Protein AF-A0A2A2LW36-F1 (afdb_monomer)

Solvent-accessible surface area (backbone atoms only — not comparable to full-atom values): 23159 Å² total; per-residue (Å²): 142,81,86,86,82,83,69,82,79,81,78,81,76,77,79,76,78,74,80,75,70,80,72,63,67,19,70,43,77,66,16,64,75,38,60,32,43,11,42,63,56,30,74,63,16,18,27,44,34,44,68,83,48,76,54,94,57,49,22,32,45,60,86,78,56,41,71,91,42,36,44,72,92,34,51,51,60,78,68,68,46,79,44,71,46,90,85,44,56,59,61,75,40,71,63,83,95,44,67,36,34,56,23,58,42,34,35,41,35,36,37,33,53,74,42,72,51,74,48,71,35,41,36,48,39,68,74,57,89,97,53,84,78,68,47,52,49,37,63,42,66,54,87,47,85,89,58,38,47,45,82,45,40,37,29,47,45,98,91,41,81,41,82,45,56,69,38,76,77,55,52,84,71,39,72,39,46,33,34,40,39,40,32,30,64,45,77,57,101,74,68,69,44,74,38,45,38,35,40,70,92,53,90,68,63,22,37,41,37,39,38,68,54,58,62,46,76,41,69,39,78,91,58,37,42,70,53,21,72,81,10,63,53,32,15,28,37,41,52,38,40,44,49,48,39,80,61,23,17,52,79,32,20,77,29,57,28,72,85,72,76,37,77,41,44,65,60,33,52,49,58,10,25,85,46,94,91,46,52,54,7,60,73,41,34,47,66,54,74,34,39,36,48,45,40,71,90,46,84,38,46,29,68,78,27,21,73,21,46,53,78,60,24,44,55,22,99,85,73,32,55,9,42,70,38,32,50,66,53,69,43,39,34,48,44,39,93,52,33,34,69,71,22,16,68,27,46,64,50,59,75,67,17,47,54,98,88,27,56,8,58,75,32,36,46,69,56,62,46,36,32,49,45,41,99,52,29,36,67,79,35,16,76,41,74,58,78,78,82,86,75,89,88,84,87,82,84,80,83,89,75,88,77,75,88,85,82,91,120

Organism: NCBI:txid2018661

InterPro domains:
  IPR002369 Integrin beta subunit, VWA domain [SM00187] (34-216)
  IPR013111 Epidermal growth factor-like domain, extracellular [PF07974] (353-382)
  IPR015812 Integrin beta subunit [PR01186] (32-48)
  IPR015812 Integrin beta subunit [PR01186] (59-78)
  IPR015812 Integrin beta subunit [PR01186] (101-114)
  IPR015812 Integrin beta subunit [PTHR10082] (138-387)
  IPR032695 Integrin domain superfamily [SSF69179] (94-220)
  IPR057073 Integrin beta, epidermal growth factor-like domain 2 [PF23105] (267-307)
  IPR057243 Integrins beta, I-EGF domain, conserved site [PS00243] (322-335)
  IPR057243 Integrins beta, I-EGF domain, conserved site [PS00243] (360-373)

Sequence (409 aa):
MKPLRIVLHWLSISFVIFIVSADNPCDSEEGRLSCGQCIKQNPNCAWCSDPHSTVGSRCQQRSFFTDATCNANYIYAPVTEMKISPQTLPIESRQGDKIIQLEPQQVVLRMKAGETLTVPFKYLHKSMPGRPPLTDFQIQTSAWEKTGAQLEFMINCNGAEIKGNKCSGISEGQVIEWKIKVTLNQCMNSGDIAISIGVIGYQSVSAIFITPLCGCDCEKLQRQEKNSVLCHQHGNLICGQCVCDATRGGSKCECPLASYGVKTAAELEDKCREQPGAQVCNGKGVCRCGQCECDRKIATVGGKFCQCDHDSCPRGANGKLCSGNGVCDCGTCKCEDGYSKEDCSCKSDDAQCIESGMLCNNHGKCECGKCVCHETYSGRYCGSEEKVNRGIIIGCLKMNHKVKSINEI

pLDDT: mean 84.95, std 16.99, range [25.59, 98.31]

Mean predicted aligned error: 14.05 Å

Secondary structure (DSSP, 8-state):
------------------------TT--HHHHS-HHHHHHH-TTEEEE--TT---S-SEEEGGG--TTTS-GGGEE----EEEE-TTPPPTT-EETTEE--EE-SEEEEEE-TT-EEEEEEEEE--PPTTSPPP-EEEEEE---TTSSEEEEEEEEETTEEEESSEEES--TT-EEEEEEEEEE-S--TT-SEEEEEEETT----EEEEEEE--S-GGGSTTTSBTT-GGGTTSEEEETTEEEE-TTEESTTS-EEGGGGT-SSHHHHHHTT-SSTTPPGGGGSEEEETTEEEE-TTSTTEESTTS-EEGGGSPBPTTSSBGGGSEEEETTEEEEPTTEESTTS-EE--GGGGEETTEEGGGSEEEETTEEEE-TTEESTTS-EE------------------------

Foldseek 3Di:
DDDDDDDDDPPPPPPPPPPPPPPQQQPDPQNQPAQLSSLQSDLQWKAQLALPAPDPGRIGGPVVDDCNRGNPVRIGRDHWDKDQDPPADDAQDDDDPDGDFKPGQEMEIEDEAQDKDKAKMKGFQAADPPDDRDQKKFKDKDDCPPVQKDKWKWKCEPNDIDTDGMHGRDDHRDMIMIIIIIHRNDDDPPAKDWMWMDIPNDDGTHIYIYGYPRHDPQQPPVNKAQLDVQLVNQAIRGSSFGDGDQQFEDRSSPARQVVVVHRGNVVQQCLLAPDVPQDRLNSQFDRDRSFTDGDVVLVQFDDRSSQARQVLQDADPVRDQLVVQAGRDRRATHGDPQFDDRSSQARNDQVLQDDPNDRLVVQAHDTRSFTDGDPQFDDRSRPHGNPPDPDDDDDDDDDDDDDDDDDDD

Structure (mmCIF, N/CA/C/O backbone):
data_AF-A0A2A2LW36-F1
#
_entry.id   AF-A0A2A2LW36-F1
#
loop_
_atom_site.group_PDB
_atom_site.id
_atom_site.type_symbol
_atom_site.label_atom_id
_atom_site.label_alt_id
_atom_site.label_comp_id
_atom_site.label_asym_id
_atom_site.label_entity_id
_atom_site.label_seq_id
_atom_site.pdbx_PDB_ins_code
_atom_site.Cartn_x
_atom_site.Cartn_y
_atom_site.Cartn_z
_atom_site.occupancy
_atom_site.B_iso_or_equiv
_atom_site.auth_seq_id
_atom_site.auth_comp_id
_atom_site.auth_asym_id
_atom_site.auth_atom_id
_atom_site.pdbx_PDB_model_num
ATOM 1 N N . MET A 1 1 ? 23.701 70.074 -6.007 1.00 45.19 1 MET A N 1
ATOM 2 C CA . MET A 1 1 ? 22.427 69.727 -6.678 1.00 45.19 1 MET A CA 1
ATOM 3 C C . MET A 1 1 ? 22.709 69.039 -8.009 1.00 45.19 1 MET A C 1
ATOM 5 O O . MET A 1 1 ? 23.062 69.717 -8.962 1.00 45.19 1 MET A O 1
ATOM 9 N N . LYS A 1 2 ? 22.579 67.708 -8.062 1.00 25.59 2 LYS A N 1
ATOM 10 C CA . LYS A 1 2 ? 22.295 66.907 -9.270 1.00 25.59 2 LYS A CA 1
ATOM 11 C C . LYS A 1 2 ? 21.472 65.690 -8.801 1.00 25.59 2 LYS A C 1
ATOM 13 O O . LYS A 1 2 ? 21.843 65.127 -7.773 1.00 25.59 2 LYS A O 1
ATOM 18 N N . PRO A 1 3 ? 20.347 65.344 -9.449 1.00 34.88 3 PRO A N 1
ATOM 19 C CA . PRO A 1 3 ? 19.392 64.384 -8.902 1.00 34.88 3 PRO A CA 1
ATOM 20 C C . PRO A 1 3 ? 19.807 62.940 -9.207 1.00 34.88 3 PRO A C 1
ATOM 22 O O . PRO A 1 3 ? 20.267 62.632 -10.307 1.00 34.88 3 PRO A O 1
ATOM 25 N N . LEU A 1 4 ? 19.625 62.067 -8.218 1.00 28.98 4 LEU A N 1
ATOM 26 C CA . LEU A 1 4 ? 19.815 60.624 -8.316 1.00 28.98 4 LEU A CA 1
ATOM 27 C C . LEU A 1 4 ? 18.608 60.036 -9.070 1.00 28.98 4 LEU A C 1
ATOM 29 O O . LEU A 1 4 ? 17.474 60.151 -8.609 1.00 28.98 4 LEU A O 1
ATOM 33 N N . ARG A 1 5 ? 18.830 59.473 -10.263 1.00 33.25 5 ARG A N 1
ATOM 34 C CA . ARG A 1 5 ? 17.790 58.786 -11.046 1.00 33.25 5 ARG A CA 1
ATOM 35 C C . ARG A 1 5 ? 17.559 57.392 -10.463 1.00 33.25 5 ARG A C 1
ATOM 37 O O . ARG A 1 5 ? 18.481 56.586 -10.433 1.00 33.25 5 ARG A O 1
ATOM 44 N N . ILE A 1 6 ? 16.334 57.128 -10.015 1.00 37.84 6 ILE A N 1
ATOM 45 C CA . ILE A 1 6 ? 15.861 55.797 -9.622 1.00 37.84 6 ILE A CA 1
ATOM 46 C C . ILE A 1 6 ? 15.546 55.035 -10.914 1.00 37.84 6 ILE A C 1
ATOM 48 O O . ILE A 1 6 ? 14.660 55.441 -11.663 1.00 37.84 6 ILE A O 1
ATOM 52 N N . VAL A 1 7 ? 16.293 53.966 -11.181 1.00 37.28 7 VAL A N 1
ATOM 53 C CA . VAL A 1 7 ? 16.020 53.008 -12.260 1.00 37.28 7 VAL A CA 1
ATOM 54 C C . VAL A 1 7 ? 15.097 51.940 -11.677 1.00 37.28 7 VAL A C 1
ATOM 56 O O . VAL A 1 7 ? 15.517 51.163 -10.820 1.00 37.28 7 VAL A O 1
ATOM 59 N N . LEU A 1 8 ? 13.821 51.934 -12.070 1.00 38.47 8 LEU A N 1
ATOM 60 C CA . LEU A 1 8 ? 12.897 50.849 -11.734 1.00 38.47 8 LEU A CA 1
ATOM 61 C C . LEU A 1 8 ? 13.139 49.691 -12.708 1.00 38.47 8 LEU A C 1
ATOM 63 O O . LEU A 1 8 ? 12.618 49.691 -13.818 1.00 38.47 8 LEU A O 1
ATOM 67 N N . HIS A 1 9 ? 13.899 48.681 -12.286 1.00 32.41 9 HIS A N 1
ATOM 68 C CA . HIS A 1 9 ? 13.949 47.413 -13.008 1.00 32.41 9 HIS A CA 1
ATOM 69 C C . HIS A 1 9 ? 12.612 46.678 -12.845 1.00 32.41 9 HIS A C 1
ATOM 71 O O . HIS A 1 9 ? 12.291 46.168 -11.771 1.00 32.41 9 HIS A O 1
ATOM 77 N N . TRP A 1 10 ? 11.822 46.624 -13.917 1.00 41.28 10 TRP A N 1
ATOM 78 C CA . TRP A 1 10 ? 10.687 45.711 -14.028 1.00 41.28 10 TRP A CA 1
ATOM 79 C C . TRP A 1 10 ? 11.218 44.282 -14.171 1.00 41.28 10 TRP A C 1
ATOM 81 O O . TRP A 1 10 ? 11.579 43.839 -15.258 1.00 41.28 10 TRP A O 1
ATOM 91 N N . LEU A 1 11 ? 11.294 43.559 -13.054 1.00 37.12 11 LEU A N 1
ATOM 92 C CA . LEU A 1 11 ? 11.445 42.108 -13.065 1.00 37.12 11 LEU A CA 1
ATOM 93 C C . LEU A 1 11 ? 10.107 41.498 -13.491 1.00 37.12 11 LEU A C 1
ATOM 95 O O . LEU A 1 11 ? 9.184 41.363 -12.689 1.00 37.12 11 LEU A O 1
ATOM 99 N N . SER A 1 12 ? 10.004 41.144 -14.768 1.00 45.94 12 SER A N 1
ATOM 100 C CA . SER A 1 12 ? 8.941 40.292 -15.294 1.00 45.94 12 SER A CA 1
ATOM 101 C C . SER A 1 12 ? 9.071 38.903 -14.664 1.00 45.94 12 SER A C 1
ATOM 103 O O . SER A 1 12 ? 9.782 38.039 -15.173 1.00 45.94 12 SER A O 1
ATOM 105 N N . ILE A 1 13 ? 8.422 38.688 -13.520 1.00 49.41 13 ILE A N 1
ATOM 106 C CA . ILE A 1 13 ? 8.267 37.354 -12.938 1.00 49.41 13 ILE A CA 1
ATOM 107 C C . ILE A 1 13 ? 7.262 36.615 -13.824 1.00 49.41 13 ILE A C 1
ATOM 109 O O . ILE A 1 13 ? 6.051 36.755 -13.662 1.00 49.41 13 ILE A O 1
ATOM 113 N N . SER A 1 14 ? 7.764 35.846 -14.792 1.00 46.50 14 SER A N 1
ATOM 114 C CA . SER A 1 14 ? 6.969 34.803 -15.438 1.00 46.50 14 SER A CA 1
ATOM 115 C C . SER A 1 14 ? 6.572 33.801 -14.361 1.00 46.50 14 SER A C 1
ATOM 117 O O . SER A 1 14 ? 7.383 32.987 -13.922 1.00 46.50 14 SER A O 1
ATOM 119 N N . PHE A 1 15 ? 5.327 33.894 -13.902 1.00 44.12 15 PHE A N 1
ATOM 120 C CA . PHE A 1 15 ? 4.722 32.913 -13.015 1.00 44.12 15 PHE A CA 1
ATOM 121 C C . PHE A 1 15 ? 4.507 31.638 -13.837 1.00 44.12 15 PHE A C 1
ATOM 123 O O . PHE A 1 15 ? 3.495 31.474 -14.516 1.00 44.12 15 PHE A O 1
ATOM 130 N N . VAL A 1 16 ? 5.513 30.764 -13.850 1.00 44.97 16 VAL A N 1
ATOM 131 C CA . VAL A 1 16 ? 5.370 29.412 -14.384 1.00 44.97 16 VAL A CA 1
ATOM 132 C C . VAL A 1 16 ? 4.399 28.702 -13.450 1.00 44.97 16 VAL A C 1
ATOM 134 O O . VAL A 1 16 ? 4.751 28.321 -12.336 1.00 44.97 16 VAL A O 1
ATOM 137 N N . ILE A 1 17 ? 3.143 28.588 -13.881 1.00 44.69 17 ILE A N 1
ATOM 138 C CA . ILE A 1 17 ? 2.161 27.726 -13.232 1.00 44.69 17 ILE A CA 1
ATOM 139 C C . ILE A 1 17 ? 2.658 26.299 -13.459 1.00 44.69 17 ILE A C 1
ATOM 141 O O . ILE A 1 17 ? 2.421 25.705 -14.510 1.00 44.69 17 ILE A O 1
ATOM 145 N N . PHE A 1 18 ? 3.389 25.759 -12.485 1.00 34.34 18 PHE A N 1
ATOM 146 C CA . PHE A 1 18 ? 3.575 24.322 -12.384 1.00 34.34 18 PHE A CA 1
ATOM 147 C C . PHE A 1 18 ? 2.195 23.729 -12.125 1.00 34.34 18 PHE A C 1
ATOM 149 O O . PHE A 1 18 ? 1.636 23.856 -11.035 1.00 34.34 18 PHE A O 1
ATOM 156 N N . ILE A 1 19 ? 1.619 23.112 -13.154 1.00 41.12 19 ILE A N 1
ATOM 157 C CA . ILE A 1 19 ? 0.524 22.172 -12.971 1.00 41.12 19 ILE A CA 1
ATOM 158 C C . ILE A 1 19 ? 1.159 20.999 -12.227 1.00 41.12 19 ILE A C 1
ATOM 160 O O . ILE A 1 19 ? 1.778 20.133 -12.839 1.00 41.12 19 ILE A O 1
ATOM 164 N N . VAL A 1 20 ? 1.085 21.014 -10.897 1.00 38.06 20 VAL A N 1
ATOM 165 C CA . VAL A 1 20 ? 1.367 19.826 -10.094 1.00 38.06 20 VAL A CA 1
ATOM 166 C C . VAL A 1 20 ? 0.241 18.861 -10.438 1.00 38.06 20 VAL A C 1
ATOM 168 O O . VAL A 1 20 ? -0.877 18.985 -9.937 1.00 38.06 20 VAL A O 1
ATOM 171 N N . SER A 1 21 ? 0.496 17.958 -11.385 1.00 49.34 21 SER A N 1
ATOM 172 C CA . SER A 1 21 ? -0.292 16.740 -11.520 1.00 49.34 21 SER A CA 1
ATOM 173 C C . SER A 1 21 ? -0.369 16.133 -10.128 1.00 49.34 21 SER A C 1
ATOM 175 O O . SER A 1 21 ? 0.669 15.935 -9.506 1.00 49.34 21 SER A O 1
ATOM 177 N N . ALA A 1 22 ? -1.578 15.936 -9.603 1.00 51.97 22 ALA A N 1
ATOM 178 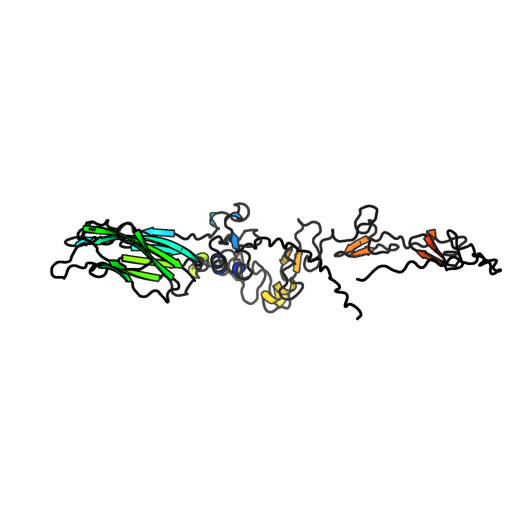C CA . ALA A 1 22 ? -1.748 15.306 -8.305 1.00 51.97 22 ALA A CA 1
ATOM 179 C C . ALA A 1 22 ? -1.060 13.937 -8.362 1.00 51.97 22 ALA A C 1
ATOM 181 O O . ALA A 1 22 ? -1.566 13.029 -9.025 1.00 51.97 22 ALA A O 1
ATOM 182 N N . ASP A 1 23 ? 0.117 13.829 -7.743 1.00 73.12 23 ASP A N 1
ATOM 183 C CA . ASP A 1 23 ? 0.877 12.589 -7.707 1.00 73.12 23 ASP A CA 1
ATOM 184 C C . ASP A 1 23 ? -0.037 11.500 -7.156 1.00 73.12 23 ASP A C 1
ATOM 186 O O . ASP A 1 23 ? -0.695 11.679 -6.125 1.00 73.12 23 ASP A O 1
ATOM 190 N N . ASN A 1 24 ? -0.140 10.385 -7.879 1.00 81.31 24 ASN A N 1
ATOM 191 C CA . ASN A 1 24 ? -0.919 9.253 -7.413 1.00 81.31 24 ASN A CA 1
ATOM 192 C C . ASN A 1 24 ? -0.296 8.773 -6.096 1.00 81.31 24 ASN A C 1
ATOM 194 O O . ASN A 1 24 ? 0.812 8.233 -6.120 1.00 81.31 24 ASN A O 1
ATOM 198 N N . PRO A 1 25 ? -0.990 8.910 -4.952 1.00 86.38 25 PRO A N 1
ATOM 199 C CA . PRO A 1 25 ? -0.390 8.647 -3.650 1.00 86.38 25 PRO A CA 1
ATOM 200 C C . PRO A 1 25 ? -0.071 7.160 -3.440 1.00 86.38 25 PRO A C 1
ATOM 202 O O . PRO A 1 25 ? 0.536 6.807 -2.439 1.00 86.38 25 PRO A O 1
ATOM 205 N N . CYS A 1 26 ? -0.496 6.284 -4.354 1.00 90.44 26 CYS A N 1
ATOM 206 C CA . CYS A 1 26 ? -0.210 4.854 -4.331 1.00 90.44 26 CYS A CA 1
ATOM 207 C C . CYS A 1 26 ? 1.023 4.459 -5.145 1.00 90.44 26 CYS A C 1
ATOM 209 O O . CYS A 1 26 ? 1.455 3.314 -5.055 1.00 90.44 26 CYS A O 1
ATOM 211 N N . ASP A 1 27 ? 1.577 5.365 -5.948 1.00 83.44 27 ASP A N 1
ATOM 212 C CA . ASP A 1 27 ? 2.623 5.038 -6.916 1.00 83.44 27 ASP A CA 1
ATOM 213 C C . ASP A 1 27 ? 4.037 5.423 -6.446 1.00 83.44 27 ASP A C 1
ATOM 215 O O . ASP A 1 27 ? 4.875 5.850 -7.236 1.00 83.44 27 ASP A O 1
ATOM 219 N N . SER A 1 28 ? 4.305 5.271 -5.147 1.00 87.56 28 SER A N 1
ATOM 220 C CA . SER A 1 28 ? 5.635 5.465 -4.560 1.00 87.56 28 SER A CA 1
ATOM 221 C C . SER A 1 28 ? 6.543 4.251 -4.773 1.00 87.56 28 SER A C 1
ATOM 223 O O . SER A 1 28 ? 6.078 3.118 -4.940 1.00 87.56 28 SER A O 1
ATOM 225 N N . GLU A 1 29 ? 7.859 4.472 -4.735 1.00 84.94 29 GLU A N 1
ATOM 226 C CA . GLU A 1 29 ? 8.849 3.394 -4.826 1.00 84.94 29 GLU A CA 1
ATOM 227 C C . GLU A 1 29 ? 8.679 2.396 -3.673 1.00 84.94 29 GLU A C 1
ATOM 229 O O . GLU A 1 29 ? 8.612 1.191 -3.914 1.00 84.94 29 GLU A O 1
ATOM 234 N N . GLU A 1 30 ? 8.476 2.880 -2.442 1.00 88.00 30 GLU A N 1
ATOM 235 C CA . GLU A 1 30 ? 8.226 2.028 -1.279 1.00 88.00 30 GLU A CA 1
ATOM 236 C C . GLU A 1 30 ? 6.923 1.230 -1.412 1.00 88.00 30 GLU A C 1
ATOM 238 O O . GLU A 1 30 ? 6.881 0.045 -1.069 1.00 88.00 30 GLU A O 1
ATOM 243 N N . GLY A 1 31 ? 5.855 1.852 -1.927 1.00 89.00 31 GLY A N 1
ATOM 244 C CA . GLY A 1 31 ? 4.547 1.220 -2.106 1.00 89.00 31 GLY A CA 1
ATOM 245 C C . GLY A 1 31 ? 4.563 0.051 -3.094 1.00 89.00 31 GLY A C 1
ATOM 246 O O . GLY A 1 31 ? 3.800 -0.903 -2.935 1.00 89.00 31 GLY A O 1
ATOM 247 N N . ARG A 1 32 ? 5.463 0.081 -4.084 1.00 89.75 32 ARG A N 1
ATOM 248 C CA . ARG A 1 32 ? 5.620 -0.974 -5.100 1.00 89.75 32 ARG A CA 1
ATOM 249 C C . ARG A 1 32 ? 6.328 -2.233 -4.578 1.00 89.75 32 ARG A C 1
ATOM 251 O O . ARG A 1 32 ? 6.178 -3.294 -5.187 1.00 89.75 32 ARG A O 1
ATOM 258 N N . LEU A 1 33 ? 7.060 -2.139 -3.462 1.00 89.38 33 LEU A N 1
ATOM 259 C CA . LEU A 1 33 ? 7.884 -3.235 -2.929 1.00 89.38 33 LEU A CA 1
ATOM 260 C C . LEU A 1 33 ? 7.072 -4.409 -2.372 1.00 89.38 33 LEU A C 1
ATOM 262 O O . LEU A 1 33 ? 7.541 -5.543 -2.397 1.00 89.38 33 LEU A O 1
ATOM 266 N N . SER A 1 34 ? 5.895 -4.146 -1.798 1.00 93.19 34 SER A N 1
ATOM 267 C CA . SER A 1 34 ? 5.043 -5.191 -1.218 1.00 93.19 34 SER A CA 1
ATOM 268 C C . SER A 1 34 ? 3.615 -4.706 -0.997 1.00 93.19 34 SER A C 1
ATOM 270 O O . SER A 1 34 ? 3.350 -3.506 -0.879 1.00 93.19 34 SER A O 1
ATOM 272 N N . CYS A 1 35 ? 2.695 -5.656 -0.853 1.00 94.25 35 CYS A N 1
ATOM 273 C CA . CYS A 1 35 ? 1.290 -5.380 -0.583 1.00 94.25 35 CYS A CA 1
ATOM 274 C C . CYS A 1 35 ? 1.095 -4.584 0.721 1.00 94.25 35 CYS A C 1
ATOM 276 O O . CYS A 1 35 ? 0.331 -3.617 0.758 1.00 94.25 35 CYS A O 1
ATOM 278 N N . GLY A 1 36 ? 1.830 -4.932 1.778 1.00 92.19 36 GLY A N 1
ATOM 279 C CA . GLY A 1 36 ? 1.792 -4.251 3.065 1.00 92.19 36 GLY A CA 1
ATOM 280 C C . GLY A 1 36 ? 2.342 -2.826 3.017 1.00 92.19 36 GLY A C 1
ATOM 281 O O . GLY A 1 36 ? 1.810 -1.949 3.696 1.00 92.19 36 GLY A O 1
ATOM 282 N N . GLN A 1 37 ? 3.366 -2.557 2.199 1.00 92.00 37 GLN A N 1
ATOM 283 C CA . GLN A 1 37 ? 3.839 -1.183 1.991 1.00 92.00 37 GLN A CA 1
ATOM 284 C C . GLN A 1 37 ? 2.853 -0.366 1.156 1.00 92.00 37 GLN A C 1
ATOM 286 O O . GLN A 1 37 ? 2.622 0.799 1.471 1.00 92.00 37 GLN A O 1
ATOM 291 N N . CYS A 1 38 ? 2.209 -0.980 0.161 1.00 93.50 38 CYS A N 1
ATOM 292 C CA . CYS A 1 38 ? 1.195 -0.334 -0.668 1.00 93.50 38 CYS A CA 1
ATOM 293 C C . CYS A 1 38 ? 0.017 0.215 0.149 1.00 93.50 38 CYS A C 1
ATOM 295 O O . CYS A 1 38 ? -0.331 1.393 0.071 1.00 93.50 38 CYS A O 1
ATOM 297 N N . ILE A 1 39 ? -0.598 -0.628 0.980 1.00 91.31 39 ILE A N 1
ATOM 298 C CA . ILE A 1 39 ? -1.793 -0.246 1.751 1.00 91.31 39 ILE A CA 1
ATOM 299 C C . ILE A 1 39 ? -1.509 0.794 2.845 1.00 91.31 39 ILE A C 1
ATOM 301 O O . ILE A 1 39 ? -2.457 1.402 3.346 1.00 91.31 39 ILE A O 1
ATOM 305 N N . LYS A 1 40 ? -0.231 1.009 3.196 1.00 88.31 40 LYS A N 1
ATOM 306 C CA . LYS A 1 40 ? 0.223 2.065 4.113 1.00 88.31 40 LYS A CA 1
ATOM 307 C C . LYS A 1 40 ? 0.390 3.425 3.439 1.00 88.31 40 LYS A C 1
ATOM 309 O O . LYS A 1 40 ? 0.368 4.420 4.152 1.00 88.31 40 LYS A O 1
ATOM 314 N N . GLN A 1 41 ? 0.545 3.479 2.114 1.00 87.88 41 GLN A N 1
ATOM 315 C CA . GLN A 1 41 ? 0.769 4.746 1.409 1.00 87.88 41 GLN A CA 1
ATOM 316 C C . GLN A 1 41 ? -0.435 5.680 1.536 1.00 87.88 41 GLN A C 1
ATOM 318 O O . GLN A 1 41 ? -0.300 6.866 1.825 1.00 87.88 41 GLN A O 1
ATOM 323 N N . ASN A 1 42 ? -1.639 5.138 1.334 1.00 88.12 42 ASN A N 1
ATOM 324 C CA . ASN A 1 42 ? -2.870 5.908 1.429 1.00 88.12 42 ASN A CA 1
ATOM 325 C C . ASN A 1 42 ? -4.091 5.010 1.717 1.00 88.12 42 ASN A C 1
ATOM 327 O O . ASN A 1 42 ? -4.147 3.856 1.262 1.00 88.12 42 ASN A O 1
ATOM 331 N N . PRO A 1 43 ? -5.128 5.540 2.394 1.00 86.00 43 PRO A N 1
ATOM 332 C CA . PRO A 1 43 ? -6.420 4.877 2.561 1.00 86.00 43 PRO A CA 1
ATOM 333 C C . PRO A 1 43 ? -7.070 4.360 1.271 1.00 86.00 43 PRO A C 1
ATOM 335 O O . PRO A 1 43 ? -7.723 3.319 1.301 1.00 86.00 43 PRO A O 1
ATOM 338 N N . ASN A 1 44 ? -6.813 4.988 0.124 1.00 88.56 44 ASN A N 1
ATOM 339 C CA . ASN A 1 44 ? -7.402 4.578 -1.155 1.00 88.56 44 ASN A CA 1
ATOM 340 C C . ASN A 1 44 ? -6.557 3.572 -1.956 1.00 88.56 44 ASN A C 1
ATOM 342 O O . ASN A 1 44 ? -7.007 3.098 -3.004 1.00 88.56 44 ASN A O 1
ATOM 346 N N . CYS A 1 45 ? -5.354 3.229 -1.484 1.00 91.69 45 CYS A N 1
ATOM 347 C CA . CYS A 1 45 ? -4.494 2.268 -2.170 1.00 91.69 45 CYS A CA 1
ATOM 348 C C . CYS A 1 45 ? -4.975 0.830 -2.002 1.00 91.69 45 CYS A C 1
ATOM 350 O O . CYS A 1 45 ? -5.404 0.408 -0.922 1.00 91.69 45 CYS A O 1
ATOM 352 N N . ALA A 1 46 ? -4.848 0.090 -3.096 1.00 94.19 46 ALA A N 1
ATOM 353 C CA . ALA A 1 46 ? -5.196 -1.305 -3.248 1.00 94.19 46 ALA A CA 1
ATOM 354 C C . ALA A 1 46 ? -4.060 -2.052 -3.960 1.00 94.19 46 ALA A C 1
ATOM 356 O O . ALA A 1 46 ? -3.285 -1.471 -4.722 1.00 94.19 46 ALA A O 1
ATOM 357 N N . TRP A 1 47 ? -3.985 -3.355 -3.709 1.00 95.88 47 TRP A N 1
ATOM 358 C CA . TRP A 1 47 ? -2.957 -4.224 -4.256 1.00 95.88 47 TRP A CA 1
ATOM 359 C C . TRP A 1 47 ? -3.548 -5.304 -5.158 1.00 95.88 47 TRP A C 1
ATOM 361 O O . TRP A 1 47 ? -4.453 -6.031 -4.745 1.00 95.88 47 TRP A O 1
ATOM 371 N N . CYS A 1 48 ? -2.996 -5.465 -6.358 1.00 96.12 48 CYS A N 1
ATOM 372 C CA . CYS A 1 48 ? -3.312 -6.593 -7.225 1.00 96.12 48 CYS A CA 1
ATOM 373 C C . CYS A 1 48 ? -2.424 -7.804 -6.906 1.00 96.12 48 CYS A C 1
ATOM 375 O O . CYS A 1 48 ? -1.226 -7.816 -7.209 1.00 96.12 48 CYS A O 1
ATOM 377 N N . SER A 1 49 ? -3.031 -8.853 -6.349 1.00 95.88 49 SER A N 1
ATOM 378 C CA . SER A 1 49 ? -2.352 -10.110 -6.001 1.00 95.88 49 SER A CA 1
ATOM 379 C C . SER A 1 49 ? -2.387 -11.183 -7.095 1.00 95.88 49 SER A C 1
ATOM 381 O O . SER A 1 49 ? -1.885 -12.284 -6.881 1.00 95.88 49 SER A O 1
ATOM 383 N N . ASP A 1 50 ? -2.937 -10.871 -8.272 1.00 94.94 50 ASP A N 1
ATOM 384 C CA . ASP A 1 50 ? -3.016 -11.804 -9.398 1.00 94.94 50 ASP A CA 1
ATOM 385 C C . ASP A 1 50 ? -1.617 -12.022 -10.011 1.00 94.94 50 ASP A C 1
ATOM 387 O O . ASP A 1 50 ? -1.017 -11.070 -10.531 1.00 94.94 50 ASP A O 1
ATOM 391 N N . PRO A 1 51 ? -1.058 -13.244 -9.977 1.00 92.06 51 PRO A N 1
ATOM 392 C CA . PRO A 1 51 ? 0.270 -13.512 -10.523 1.00 92.06 51 PRO A CA 1
ATOM 393 C C . PRO A 1 51 ? 0.361 -13.353 -12.049 1.00 92.06 51 PRO A C 1
ATOM 395 O O . PRO A 1 51 ? 1.462 -13.194 -12.576 1.00 92.06 51 PRO A O 1
ATOM 398 N N . HIS A 1 52 ? -0.768 -13.359 -12.759 1.00 90.31 52 HIS A N 1
ATOM 399 C CA . HIS A 1 52 ? -0.843 -13.183 -14.210 1.00 90.31 52 HIS A CA 1
ATOM 400 C C . HIS A 1 52 ? -1.186 -11.754 -14.634 1.00 90.31 52 HIS A C 1
ATOM 402 O O . HIS A 1 52 ? -1.287 -11.480 -15.830 1.00 90.31 52 HIS A O 1
ATOM 408 N N . SER A 1 53 ? -1.339 -10.844 -13.673 1.00 87.44 53 SER A N 1
ATOM 409 C CA . SER A 1 53 ? -1.681 -9.457 -13.953 1.00 87.44 53 SER A CA 1
ATOM 410 C C . SER A 1 53 ? -0.671 -8.783 -14.883 1.00 87.44 53 SER A C 1
ATOM 412 O O . SER A 1 53 ? 0.543 -8.947 -14.747 1.00 87.44 53 SER A O 1
ATOM 414 N N . THR A 1 54 ? -1.190 -7.973 -15.804 1.00 80.56 54 THR A N 1
ATOM 415 C CA . THR A 1 54 ? -0.407 -7.139 -16.724 1.00 80.56 54 THR A CA 1
ATOM 416 C C . THR A 1 54 ? -0.315 -5.685 -16.258 1.00 80.56 54 THR A C 1
ATOM 418 O O . THR A 1 54 ? 0.027 -4.807 -17.051 1.00 80.56 54 THR A O 1
ATOM 421 N N . VAL A 1 55 ? -0.691 -5.391 -15.007 1.00 83.69 55 VAL A N 1
ATOM 422 C CA . VAL A 1 55 ? -0.590 -4.035 -14.451 1.00 83.69 55 VAL A CA 1
ATOM 423 C C . VAL A 1 55 ? 0.872 -3.609 -14.358 1.00 83.69 55 VAL A C 1
ATOM 425 O O . VAL A 1 55 ? 1.721 -4.383 -13.921 1.00 83.69 55 VAL A O 1
ATOM 428 N N . GLY A 1 56 ? 1.163 -2.361 -14.733 1.00 79.38 56 GLY A N 1
ATOM 429 C CA . GLY A 1 56 ? 2.512 -1.802 -14.591 1.00 79.38 56 GLY A CA 1
ATOM 430 C C . GLY A 1 56 ? 2.950 -1.693 -13.127 1.00 79.38 56 GLY A C 1
ATOM 431 O O . GLY A 1 56 ? 4.092 -1.990 -12.797 1.00 79.38 56 GLY A O 1
ATOM 432 N N . SER A 1 57 ? 2.021 -1.338 -12.234 1.00 88.62 57 SER A N 1
ATOM 433 C CA . SER A 1 57 ? 2.222 -1.345 -10.784 1.00 88.62 57 SER A CA 1
ATOM 434 C C . SER A 1 57 ? 1.091 -2.111 -10.109 1.00 88.62 57 SER A C 1
ATOM 436 O O . SER A 1 57 ? -0.087 -1.878 -10.385 1.00 88.62 57 SER A O 1
ATOM 438 N N . ARG A 1 58 ? 1.448 -3.026 -9.201 1.00 93.56 58 ARG A N 1
ATOM 439 C CA . ARG A 1 58 ? 0.477 -3.760 -8.377 1.00 93.56 58 ARG A CA 1
ATOM 440 C C . ARG A 1 58 ? -0.143 -2.885 -7.298 1.00 93.56 58 ARG A C 1
ATOM 442 O O . ARG A 1 58 ? -1.217 -3.238 -6.826 1.00 93.56 58 ARG A O 1
ATOM 449 N N . CYS A 1 59 ? 0.502 -1.775 -6.937 1.00 94.69 59 CYS A N 1
ATOM 450 C CA . CYS A 1 59 ? -0.035 -0.790 -6.012 1.00 94.69 59 CYS A CA 1
ATOM 451 C C . CYS A 1 59 ? -0.658 0.375 -6.777 1.00 94.69 59 CYS A C 1
ATOM 453 O O . CYS A 1 59 ? 0.049 1.146 -7.424 1.00 94.69 59 CYS A O 1
ATOM 455 N N . GLN A 1 60 ? -1.980 0.493 -6.714 1.00 93.75 60 GLN A N 1
ATOM 456 C CA . GLN A 1 60 ? -2.742 1.556 -7.368 1.00 93.75 60 GLN A CA 1
ATOM 457 C C . GLN A 1 60 ? -4.002 1.875 -6.564 1.00 93.75 60 GLN A C 1
ATOM 459 O O . GLN A 1 60 ? -4.404 1.119 -5.679 1.00 93.75 60 GLN A O 1
ATOM 464 N N . GLN A 1 61 ? -4.661 2.991 -6.871 1.00 92.25 61 GLN A N 1
ATOM 465 C CA . GLN A 1 61 ? -6.005 3.218 -6.344 1.00 92.25 61 GLN A CA 1
ATOM 466 C C . GLN A 1 61 ? -6.968 2.151 -6.878 1.00 92.25 61 GLN A C 1
ATOM 468 O O . GLN A 1 61 ? -6.874 1.740 -8.035 1.00 92.25 61 GLN A O 1
ATOM 473 N N . ARG A 1 62 ? -7.935 1.725 -6.054 1.00 89.69 62 ARG A N 1
ATOM 474 C CA . ARG A 1 62 ? -8.882 0.652 -6.418 1.00 89.69 62 ARG A CA 1
ATOM 475 C C . ARG A 1 62 ? -9.596 0.894 -7.757 1.00 89.69 62 ARG A C 1
ATOM 477 O O . ARG A 1 62 ? -9.846 -0.062 -8.481 1.00 89.69 62 ARG A O 1
ATOM 484 N N . SER A 1 63 ? -9.901 2.149 -8.083 1.00 89.31 63 SER A N 1
ATOM 485 C CA . SER A 1 63 ? -10.582 2.566 -9.317 1.00 89.31 63 SER A CA 1
ATOM 486 C C . SER A 1 63 ? -9.774 2.347 -10.603 1.00 89.31 63 SER A C 1
ATOM 488 O O . SER A 1 63 ? -10.366 2.341 -11.676 1.00 89.31 63 SER A O 1
ATOM 490 N N . PHE A 1 64 ? -8.451 2.162 -10.520 1.00 89.31 64 PHE A N 1
ATOM 491 C CA . PHE A 1 64 ? -7.593 1.922 -11.688 1.00 89.31 64 PHE A CA 1
ATOM 492 C C . PHE A 1 64 ? -7.587 0.457 -12.137 1.00 89.31 64 PHE A C 1
ATOM 494 O O . PHE A 1 64 ? -7.149 0.148 -13.247 1.00 89.31 64 PHE A O 1
ATOM 501 N N . PHE A 1 65 ? -8.054 -0.461 -11.289 1.00 90.81 65 PHE A N 1
ATOM 502 C CA . PHE A 1 65 ? -8.149 -1.866 -11.651 1.00 90.81 65 PHE A CA 1
ATOM 503 C C . PHE A 1 65 ? -9.440 -2.138 -12.422 1.00 90.81 65 PHE A C 1
ATOM 505 O O . PHE A 1 65 ? -10.522 -1.685 -12.057 1.00 90.81 65 PHE A O 1
ATOM 512 N N . THR A 1 66 ? -9.312 -2.924 -13.485 1.00 89.88 66 THR A N 1
ATOM 513 C CA . THR A 1 66 ? -10.421 -3.454 -14.282 1.00 89.88 66 THR A CA 1
ATOM 514 C C . THR A 1 66 ? -10.288 -4.969 -14.314 1.00 89.88 66 THR A C 1
ATOM 516 O O . THR A 1 66 ? -9.175 -5.471 -14.163 1.00 89.88 66 THR A O 1
ATOM 519 N N . ASP A 1 67 ? -11.359 -5.711 -14.593 1.00 86.94 67 ASP A N 1
ATOM 520 C CA . ASP A 1 67 ? -11.269 -7.178 -14.675 1.00 86.94 67 ASP A CA 1
ATOM 521 C C . ASP A 1 67 ? -10.284 -7.673 -15.751 1.00 86.94 67 ASP A C 1
ATOM 523 O O . ASP A 1 67 ? -9.783 -8.790 -15.653 1.00 86.94 67 ASP A O 1
ATOM 527 N N . ALA A 1 68 ? -9.958 -6.838 -16.746 1.00 86.44 68 ALA A N 1
ATOM 528 C CA . ALA A 1 68 ? -8.938 -7.133 -17.750 1.00 86.44 68 ALA A CA 1
ATOM 529 C C . ALA A 1 68 ? -7.499 -6.983 -17.224 1.00 86.44 68 ALA A C 1
ATOM 531 O O . ALA A 1 68 ? -6.591 -7.624 -17.746 1.00 86.44 68 ALA A O 1
ATOM 532 N N . THR A 1 69 ? -7.271 -6.123 -16.226 1.00 88.69 69 THR A N 1
ATOM 533 C CA . THR A 1 69 ? -5.935 -5.848 -15.675 1.00 88.69 69 THR A CA 1
ATOM 534 C C . THR A 1 69 ? -5.682 -6.591 -14.367 1.00 88.69 69 THR A C 1
ATOM 536 O O . THR A 1 69 ? -4.582 -7.101 -14.149 1.00 88.69 69 THR A O 1
ATOM 539 N N . CYS A 1 70 ? -6.688 -6.671 -13.499 1.00 93.62 70 CYS A N 1
ATOM 540 C CA . CYS A 1 70 ? -6.667 -7.447 -12.270 1.00 93.62 70 CYS A CA 1
ATOM 541 C C . CYS A 1 70 ? -8.095 -7.852 -11.901 1.00 93.62 70 CYS A C 1
ATOM 543 O O . CYS A 1 70 ? -8.926 -6.994 -11.602 1.00 93.62 70 CYS A O 1
ATOM 545 N N . ASN A 1 71 ? -8.378 -9.153 -11.891 1.00 91.94 71 ASN A N 1
ATOM 546 C CA . ASN A 1 71 ? -9.694 -9.652 -11.507 1.00 91.94 71 ASN A CA 1
ATOM 547 C C . ASN A 1 71 ? -10.040 -9.245 -10.063 1.00 91.94 71 ASN A C 1
ATOM 549 O O . ASN A 1 71 ? -9.200 -9.348 -9.163 1.00 91.94 71 ASN A O 1
ATOM 553 N N . ALA A 1 72 ? -11.291 -8.832 -9.834 1.00 91.31 72 ALA A N 1
ATOM 554 C CA . ALA A 1 72 ? -11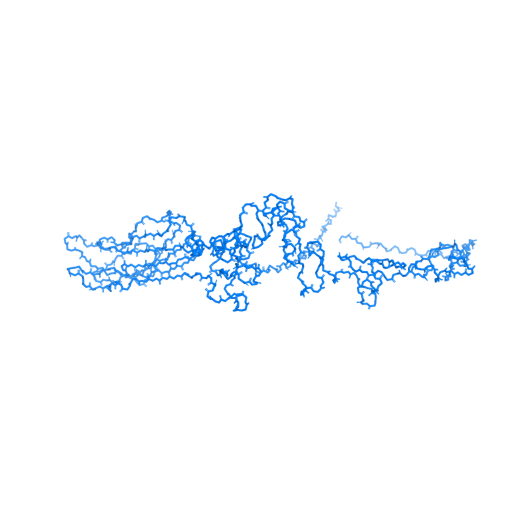.758 -8.323 -8.544 1.00 91.31 72 ALA A CA 1
ATOM 555 C C . ALA A 1 72 ? -11.453 -9.229 -7.331 1.00 91.31 72 ALA A C 1
ATOM 557 O O . ALA A 1 72 ? -11.214 -8.712 -6.238 1.00 91.31 72 ALA A O 1
ATOM 558 N N . ASN A 1 73 ? -11.401 -10.554 -7.513 1.00 92.12 73 ASN A N 1
ATOM 559 C CA . ASN A 1 73 ? -11.094 -11.517 -6.447 1.00 92.12 73 ASN A CA 1
ATOM 560 C C . ASN A 1 73 ? -9.636 -11.460 -5.967 1.00 92.12 73 ASN A C 1
ATOM 562 O O . ASN A 1 73 ? -9.341 -11.882 -4.851 1.00 92.12 73 ASN A O 1
ATOM 566 N N . TYR A 1 74 ? -8.729 -10.933 -6.789 1.00 94.44 74 TYR A N 1
ATOM 567 C CA . TYR A 1 74 ? -7.313 -10.778 -6.459 1.00 94.44 74 TYR A CA 1
ATOM 568 C C . TYR A 1 74 ? -6.959 -9.357 -6.004 1.00 94.44 74 TYR A C 1
ATOM 570 O O . TYR A 1 74 ? -5.796 -9.089 -5.686 1.00 94.44 74 TYR A O 1
ATOM 578 N N . ILE A 1 75 ? -7.930 -8.443 -5.946 1.00 94.81 75 ILE A N 1
ATOM 579 C CA . ILE A 1 75 ? -7.713 -7.074 -5.476 1.00 94.81 75 ILE A CA 1
ATOM 580 C C . ILE A 1 75 ? -7.850 -7.034 -3.956 1.00 94.81 75 ILE A C 1
ATOM 582 O O . ILE A 1 75 ? -8.952 -7.086 -3.405 1.00 94.81 75 ILE A O 1
ATOM 586 N N . TYR A 1 76 ? -6.729 -6.844 -3.270 1.00 94.69 76 TYR A N 1
ATOM 587 C CA . TYR A 1 76 ? -6.721 -6.556 -1.846 1.00 94.69 76 TYR A CA 1
ATOM 588 C C . TYR A 1 76 ? -6.866 -5.048 -1.612 1.00 94.69 76 TYR A C 1
ATOM 590 O O . TYR A 1 76 ? -5.940 -4.273 -1.843 1.00 94.69 76 TYR A O 1
ATOM 598 N N . ALA A 1 77 ? -8.043 -4.628 -1.151 1.00 92.25 77 ALA A N 1
ATOM 599 C CA . ALA A 1 77 ? -8.343 -3.241 -0.798 1.00 92.25 77 ALA A CA 1
ATOM 600 C C . ALA A 1 77 ? -9.042 -3.213 0.570 1.00 92.25 77 ALA A C 1
ATOM 602 O O . ALA A 1 77 ? -10.274 -3.257 0.627 1.00 92.25 77 ALA A O 1
ATOM 603 N N . PRO A 1 78 ? -8.282 -3.230 1.679 1.00 90.56 78 PRO A N 1
ATOM 604 C CA . PRO A 1 78 ? -8.877 -3.163 3.004 1.00 90.56 78 PRO A CA 1
ATOM 605 C C . PRO A 1 78 ? -9.591 -1.819 3.178 1.00 90.56 78 PRO A C 1
ATOM 607 O O . PRO A 1 78 ? -9.117 -0.801 2.677 1.00 90.56 78 PRO A O 1
ATOM 610 N N . VAL A 1 79 ? -10.710 -1.819 3.898 1.00 90.19 79 VAL A N 1
ATOM 611 C CA . VAL A 1 79 ? -11.464 -0.608 4.249 1.00 90.19 79 VAL A CA 1
ATOM 612 C C . VAL A 1 79 ? -11.538 -0.472 5.759 1.00 90.19 79 VAL A C 1
ATOM 614 O O . VAL A 1 79 ? -11.594 -1.478 6.473 1.00 90.19 79 VAL A O 1
ATOM 617 N N . THR A 1 80 ? -11.536 0.768 6.240 1.00 93.50 80 THR A N 1
ATOM 618 C CA . THR A 1 80 ? -11.783 1.033 7.651 1.00 93.50 80 THR A CA 1
ATOM 619 C C . THR A 1 80 ? -13.255 0.798 7.974 1.00 93.50 80 THR A C 1
ATOM 621 O O . THR A 1 80 ? -14.141 1.370 7.343 1.00 93.50 80 THR A O 1
ATOM 624 N N . GLU A 1 81 ? -13.524 -0.061 8.955 1.00 95.25 81 GLU A N 1
ATOM 625 C CA . GLU A 1 81 ? -14.878 -0.444 9.346 1.00 95.25 81 GLU A CA 1
ATOM 626 C C . GLU A 1 81 ? -15.037 -0.551 10.865 1.00 95.25 81 GLU A C 1
ATOM 628 O O . GLU A 1 81 ? -14.110 -0.912 11.595 1.00 95.25 81 GLU A O 1
ATOM 633 N N . MET A 1 82 ? -16.251 -0.261 11.332 1.00 97.25 82 MET A N 1
ATOM 634 C CA . MET A 1 82 ? -16.681 -0.444 12.714 1.00 97.25 82 MET A CA 1
ATOM 635 C C . MET A 1 82 ? -17.711 -1.567 12.782 1.00 97.25 82 MET A C 1
ATOM 637 O O . MET A 1 82 ? -18.693 -1.565 12.041 1.00 97.25 82 MET A O 1
ATOM 641 N N . LYS A 1 83 ? -17.524 -2.488 13.726 1.00 97.31 83 LYS A N 1
ATOM 642 C CA . LYS A 1 83 ? -18.480 -3.545 14.056 1.00 97.31 83 LYS A CA 1
ATOM 643 C C . LYS A 1 83 ? -18.781 -3.508 15.547 1.00 97.31 83 LYS A C 1
ATOM 645 O O . LYS A 1 83 ? -17.909 -3.776 16.369 1.00 97.31 83 LYS A O 1
ATOM 650 N N . ILE A 1 84 ? -20.018 -3.175 15.896 1.00 96.75 84 ILE A N 1
ATOM 651 C CA . ILE A 1 84 ? -20.524 -3.313 17.265 1.00 96.75 84 ILE A CA 1
ATOM 652 C C . ILE A 1 84 ? -20.867 -4.789 17.491 1.00 96.75 84 ILE A C 1
ATOM 654 O O . ILE A 1 84 ? -21.426 -5.434 16.602 1.00 96.75 84 ILE A O 1
ATOM 658 N N . SER A 1 85 ? -20.505 -5.341 18.652 1.00 94.50 85 SER A N 1
ATOM 659 C CA . SER A 1 85 ? -20.760 -6.752 18.952 1.00 94.50 85 SER A CA 1
ATOM 660 C C . SER A 1 85 ? -22.262 -7.055 18.904 1.00 94.50 85 SER A C 1
ATOM 662 O O . SER A 1 85 ? -23.035 -6.322 19.526 1.00 94.50 85 SER A O 1
ATOM 664 N N . PRO A 1 86 ? -22.697 -8.149 18.249 1.00 93.06 86 PRO A N 1
ATOM 665 C CA . PRO A 1 86 ? -24.107 -8.542 18.220 1.00 93.06 86 PRO A CA 1
ATOM 666 C C . PRO A 1 86 ? -24.632 -8.971 19.599 1.00 93.06 86 PRO A C 1
ATOM 668 O O . PRO A 1 86 ? -25.835 -9.061 19.797 1.00 93.06 86 PRO A O 1
ATOM 671 N N . GLN A 1 87 ? -23.736 -9.225 20.556 1.00 91.56 87 GLN A N 1
ATOM 672 C CA . GLN A 1 87 ? -24.067 -9.531 21.952 1.00 91.56 87 GLN A CA 1
ATOM 673 C C . GLN A 1 87 ? -24.279 -8.264 22.792 1.00 91.56 87 GLN A C 1
ATOM 675 O O . GLN A 1 87 ? -24.412 -8.351 24.012 1.00 91.56 87 GLN A O 1
ATOM 680 N N . THR A 1 88 ? -24.266 -7.088 22.158 1.00 92.31 88 THR A N 1
ATOM 681 C CA . THR A 1 88 ? -24.479 -5.825 22.851 1.00 92.31 88 THR A CA 1
ATOM 682 C C . THR A 1 88 ? -25.894 -5.781 23.424 1.00 92.31 88 THR A C 1
ATOM 684 O O . THR A 1 88 ? -26.871 -5.981 22.706 1.00 92.31 88 THR A O 1
ATOM 687 N N . LEU A 1 89 ? -25.997 -5.509 24.720 1.00 92.88 89 LEU A N 1
ATOM 688 C CA . LEU A 1 89 ? -27.255 -5.308 25.422 1.00 92.88 89 LEU A CA 1
ATOM 689 C C . LEU A 1 89 ? -27.606 -3.812 25.423 1.00 92.88 89 LEU A C 1
ATOM 691 O O . LEU A 1 89 ? -26.749 -3.003 25.795 1.00 92.88 89 LEU A O 1
ATOM 695 N N . PRO A 1 90 ? -28.842 -3.432 25.060 1.00 93.94 90 PRO A N 1
ATOM 696 C CA . PRO A 1 90 ? -29.293 -2.050 25.164 1.00 93.94 90 PRO A CA 1
ATOM 697 C C . PRO A 1 90 ? -29.213 -1.527 26.599 1.00 93.94 90 PRO A C 1
ATOM 699 O O . PRO A 1 90 ? -29.372 -2.303 27.552 1.00 93.94 90 PRO A O 1
ATOM 702 N N . ILE A 1 91 ? -29.047 -0.214 26.763 1.00 92.44 91 ILE A N 1
ATOM 703 C CA . ILE A 1 91 ? -29.242 0.437 28.069 1.00 92.44 91 ILE A CA 1
ATOM 704 C C . ILE A 1 91 ? -30.603 0.064 28.684 1.00 92.44 91 ILE A C 1
ATOM 706 O O . ILE A 1 91 ? -31.541 -0.282 27.972 1.00 92.44 91 ILE A O 1
ATOM 710 N N . GLU A 1 92 ? -30.699 0.097 30.016 1.00 89.94 92 GLU A N 1
ATOM 711 C CA . GLU A 1 92 ? -31.881 -0.307 30.811 1.00 89.94 92 GLU A CA 1
ATOM 712 C C . GLU A 1 92 ? -32.187 -1.812 30.836 1.00 89.94 92 GLU A C 1
ATOM 714 O O . GLU A 1 92 ? -32.912 -2.273 31.724 1.00 89.94 92 GLU A O 1
ATOM 719 N N . SER A 1 93 ? -31.591 -2.603 29.940 1.00 91.00 93 SER A N 1
ATOM 720 C CA . SER A 1 93 ? -31.693 -4.064 29.984 1.00 91.00 93 SER A CA 1
ATOM 721 C C . SER A 1 93 ? -31.176 -4.611 31.316 1.00 91.00 93 SER A C 1
ATOM 723 O O . SER A 1 93 ? -30.280 -4.039 31.941 1.00 91.00 93 SER A O 1
ATOM 725 N N . ARG A 1 94 ? -31.708 -5.757 31.751 1.00 86.88 94 ARG A N 1
ATOM 726 C CA . ARG A 1 94 ? -31.235 -6.456 32.953 1.00 86.88 94 ARG A CA 1
ATOM 727 C C . ARG A 1 94 ? -30.432 -7.694 32.590 1.00 86.88 94 ARG A C 1
ATOM 729 O O . ARG A 1 94 ? -30.859 -8.498 31.767 1.00 86.88 94 ARG A O 1
ATOM 736 N N . GLN A 1 95 ? -29.304 -7.870 33.266 1.00 82.81 95 GLN A N 1
ATOM 737 C CA . GLN A 1 95 ? -28.514 -9.094 33.239 1.00 82.81 95 GLN A CA 1
ATOM 738 C C . GLN A 1 95 ? -28.361 -9.590 3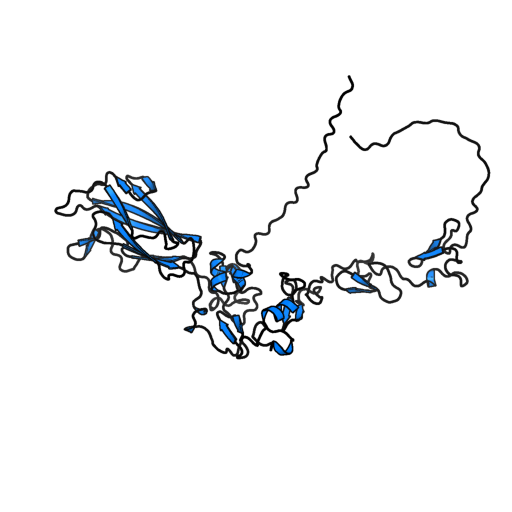4.681 1.00 82.81 95 GLN A C 1
ATOM 740 O O . GLN A 1 95 ? -27.521 -9.104 35.441 1.00 82.81 95 GLN A O 1
ATOM 745 N N . GLY A 1 96 ? -29.242 -10.511 35.084 1.00 84.31 96 GLY A N 1
ATOM 746 C CA . GLY A 1 96 ? -29.440 -10.840 36.498 1.00 84.31 96 GLY A CA 1
ATOM 747 C C . GLY A 1 96 ? -29.930 -9.615 37.278 1.00 84.31 96 GLY A C 1
ATOM 748 O O . GLY A 1 96 ? -30.851 -8.925 36.840 1.00 84.31 96 GLY A O 1
ATOM 749 N N . ASP A 1 97 ? -29.270 -9.305 38.395 1.00 82.06 97 ASP A N 1
ATOM 750 C CA . ASP A 1 97 ? -29.610 -8.153 39.246 1.00 82.06 97 ASP A CA 1
ATOM 751 C C . ASP A 1 97 ? -28.984 -6.827 38.784 1.00 82.06 97 ASP A C 1
ATOM 753 O O . ASP A 1 97 ? -29.232 -5.776 39.378 1.00 82.06 97 ASP A O 1
ATOM 757 N N . LYS A 1 98 ? -28.164 -6.844 37.725 1.00 84.00 98 LYS A N 1
ATOM 758 C CA . LYS A 1 98 ? -27.475 -5.652 37.220 1.00 84.00 98 LYS A CA 1
ATOM 759 C C . LYS A 1 98 ? -28.248 -5.026 36.065 1.00 84.00 98 LYS A C 1
ATOM 761 O O . LYS A 1 98 ? -28.582 -5.697 35.089 1.00 84.00 98 LYS A O 1
ATOM 766 N N . ILE A 1 99 ? -28.489 -3.722 36.168 1.00 88.25 99 ILE A N 1
ATOM 767 C CA . ILE A 1 99 ? -28.995 -2.906 35.062 1.00 88.25 99 ILE A CA 1
ATOM 768 C C . ILE A 1 99 ? -27.810 -2.539 34.168 1.00 88.25 99 ILE A C 1
ATOM 770 O O . ILE A 1 99 ? -26.771 -2.089 34.653 1.00 88.25 99 ILE A O 1
ATOM 774 N N . ILE A 1 100 ? -27.966 -2.726 32.862 1.00 92.50 100 ILE A N 1
ATOM 775 C CA . ILE A 1 100 ? -26.991 -2.299 31.867 1.00 92.50 100 ILE A CA 1
ATOM 776 C C . ILE A 1 100 ? -27.056 -0.780 31.752 1.00 92.50 100 ILE A C 1
ATOM 778 O O . ILE A 1 100 ? -28.060 -0.209 31.327 1.00 92.50 100 ILE A O 1
ATOM 782 N N . GLN A 1 101 ? -25.969 -0.125 32.153 1.00 93.69 101 GLN A N 1
ATOM 783 C CA . GLN A 1 101 ? -25.867 1.332 32.120 1.00 93.69 101 GLN A CA 1
ATOM 784 C C . GLN A 1 101 ? -24.977 1.854 30.999 1.00 93.69 101 GLN A C 1
ATOM 786 O O . GLN A 1 101 ? -25.008 3.047 30.758 1.00 93.69 101 GLN A O 1
ATOM 791 N N . LEU A 1 102 ? -24.182 1.018 30.328 1.00 95.25 102 LEU A N 1
ATOM 792 C CA . LEU A 1 102 ? -23.254 1.446 29.277 1.00 95.25 102 LEU A CA 1
ATOM 793 C C . LEU A 1 102 ? -23.452 0.594 28.028 1.00 95.25 102 LEU A C 1
ATOM 795 O O . LEU A 1 102 ? -23.405 -0.633 28.119 1.00 95.25 102 LEU A O 1
ATOM 799 N N . GLU A 1 103 ? -23.619 1.252 26.887 1.00 95.12 103 GLU A N 1
ATOM 800 C CA . GLU A 1 103 ? -23.791 0.652 25.564 1.00 95.12 103 GLU A CA 1
ATOM 801 C C . GLU A 1 103 ? -22.898 1.385 24.544 1.00 95.12 103 GLU A C 1
ATOM 803 O O . GLU A 1 103 ? -22.813 2.613 24.620 1.00 95.12 103 GLU A O 1
ATOM 808 N N . PRO A 1 104 ? -22.257 0.692 23.584 1.00 97.38 104 PRO A N 1
ATOM 809 C CA . PRO A 1 104 ? -22.151 -0.766 23.468 1.00 97.38 104 PRO A CA 1
ATOM 810 C C . PRO A 1 104 ? -21.156 -1.368 24.471 1.00 97.38 104 PRO A C 1
ATOM 812 O O . PRO A 1 104 ? -20.310 -0.656 25.008 1.00 97.38 104 PRO A O 1
ATOM 815 N N . GLN A 1 105 ? -21.203 -2.685 24.706 1.00 95.44 105 GLN A N 1
ATOM 816 C CA . GLN A 1 105 ? -20.228 -3.363 25.584 1.00 95.44 105 GLN A CA 1
ATOM 817 C C . GLN A 1 105 ? -18.969 -3.822 24.838 1.00 95.44 105 GLN A C 1
ATOM 819 O O . GLN A 1 105 ? -17.935 -4.046 25.463 1.00 95.44 105 GLN A O 1
ATOM 824 N N . GLN A 1 106 ? -19.024 -3.943 23.510 1.00 97.19 106 GLN A N 1
ATOM 825 C CA . GLN A 1 106 ? -17.848 -4.269 22.711 1.00 97.19 106 GLN A CA 1
ATOM 826 C C . GLN A 1 106 ? -17.949 -3.700 21.297 1.00 97.19 106 GLN A C 1
ATOM 828 O O . GLN A 1 106 ? -18.971 -3.837 20.621 1.00 97.19 106 GLN A O 1
ATOM 833 N N . VAL A 1 107 ? -16.844 -3.120 20.838 1.00 97.94 107 VAL A N 1
ATOM 834 C CA . VAL A 1 107 ? -16.679 -2.568 19.493 1.00 97.94 107 VAL A CA 1
ATOM 835 C C . VAL A 1 107 ? -15.379 -3.088 18.899 1.00 97.94 107 VAL A C 1
ATOM 837 O O . VAL A 1 107 ? -14.343 -3.085 19.557 1.00 97.94 107 VAL A O 1
ATOM 840 N N . VAL A 1 108 ? -15.428 -3.530 17.647 1.00 97.75 108 VAL A N 1
ATOM 841 C CA . VAL A 1 108 ? -14.260 -3.917 16.857 1.00 97.75 108 VAL A CA 1
ATOM 842 C C . VAL A 1 108 ? -14.087 -2.902 15.735 1.00 97.75 108 VAL A C 1
ATOM 844 O O . VAL A 1 108 ? -14.981 -2.720 14.909 1.00 97.75 108 VAL A O 1
ATOM 847 N N . LEU A 1 109 ? -12.940 -2.238 15.708 1.00 97.12 109 LEU A N 1
ATOM 848 C CA . LEU A 1 109 ? -12.528 -1.305 14.671 1.00 97.12 109 LEU A CA 1
ATOM 849 C C . LEU A 1 109 ? -11.437 -1.971 13.845 1.00 97.12 109 LEU A C 1
ATOM 851 O O . LEU A 1 109 ? -10.387 -2.317 14.372 1.00 97.12 109 LEU A O 1
ATOM 855 N N . ARG A 1 110 ? -11.650 -2.140 12.546 1.00 94.69 110 ARG A N 1
ATOM 856 C CA . ARG A 1 110 ? -10.571 -2.506 11.622 1.00 94.69 110 ARG A CA 1
ATOM 857 C C . ARG A 1 110 ? -10.174 -1.230 10.914 1.00 94.69 110 ARG A C 1
ATOM 859 O O . ARG A 1 110 ? -11.025 -0.637 10.266 1.00 94.69 110 ARG A O 1
ATOM 866 N N . MET A 1 111 ? -8.940 -0.770 11.091 1.00 93.12 111 MET A N 1
ATOM 867 C CA . MET A 1 111 ? -8.560 0.593 10.705 1.00 93.12 111 MET A CA 1
ATOM 868 C C . MET A 1 111 ? -7.282 0.623 9.877 1.00 93.12 111 MET A C 1
ATOM 870 O O . MET A 1 111 ? -6.293 -0.023 10.228 1.00 93.12 111 MET A O 1
ATOM 874 N N . LYS A 1 112 ? -7.284 1.413 8.803 1.00 91.00 112 LYS A N 1
ATOM 875 C CA . LYS A 1 112 ? -6.068 1.837 8.103 1.00 91.00 112 LYS A CA 1
ATOM 876 C C . LYS A 1 112 ? -5.410 2.991 8.857 1.00 91.00 112 LYS A C 1
ATOM 878 O O . LYS A 1 112 ? -6.083 3.781 9.519 1.00 91.00 112 LYS A O 1
ATOM 883 N N . ALA A 1 113 ? -4.087 3.091 8.752 1.00 88.56 113 ALA A N 1
ATOM 884 C CA . ALA A 1 113 ? -3.360 4.233 9.293 1.00 88.56 113 ALA A CA 1
ATOM 885 C C . ALA A 1 113 ? -3.784 5.534 8.583 1.00 88.56 113 ALA A C 1
ATOM 887 O O . ALA A 1 113 ? -4.030 5.538 7.377 1.00 88.56 113 ALA A O 1
ATOM 888 N N . GLY A 1 114 ? -3.890 6.620 9.343 1.00 88.62 114 GLY A N 1
ATOM 889 C CA . GLY A 1 114 ? -4.382 7.927 8.909 1.00 88.62 114 GLY A CA 1
ATOM 890 C C . GLY A 1 114 ? -5.908 8.082 8.930 1.00 88.62 114 GLY A C 1
ATOM 891 O O . GLY A 1 114 ? -6.394 9.205 8.821 1.00 88.62 114 GLY A O 1
ATOM 892 N N . GLU A 1 115 ? -6.678 7.001 9.092 1.00 92.50 115 GLU A N 1
ATOM 893 C CA . GLU A 1 115 ? -8.142 7.077 9.111 1.00 92.50 115 GLU A CA 1
ATOM 894 C C . GLU A 1 115 ? -8.715 7.264 10.517 1.00 92.50 115 GLU A C 1
ATOM 896 O O . GLU A 1 115 ? -8.079 7.008 11.543 1.00 92.50 115 GLU A O 1
ATOM 901 N N . THR A 1 116 ? -9.957 7.743 10.549 1.00 95.94 116 THR A N 1
ATOM 902 C CA . THR A 1 116 ? -10.682 8.072 11.772 1.00 95.94 116 THR A CA 1
ATOM 903 C C . THR A 1 116 ? -12.078 7.463 11.753 1.00 95.94 116 THR A C 1
ATOM 905 O O . THR A 1 116 ? -12.798 7.589 10.766 1.00 95.94 116 THR A O 1
ATOM 908 N N . LEU A 1 117 ? -12.493 6.869 12.871 1.00 97.44 117 LEU A N 1
ATOM 909 C CA . LEU A 1 117 ? -13.863 6.415 13.105 1.00 97.44 117 LEU A CA 1
ATOM 910 C C . LEU A 1 117 ? -14.429 7.040 14.373 1.00 97.44 117 LEU A C 1
ATOM 912 O O . LEU A 1 117 ? -13.704 7.319 15.321 1.00 97.44 117 LEU A O 1
ATOM 916 N N . THR A 1 118 ? -15.742 7.246 14.400 1.00 98.12 118 THR A N 1
ATOM 917 C CA . THR A 1 118 ? -16.440 7.769 15.578 1.00 98.12 118 THR A CA 1
ATOM 918 C C . THR A 1 118 ? -17.334 6.686 16.158 1.00 98.12 118 THR A C 1
ATOM 920 O O . THR A 1 118 ? -18.286 6.256 15.510 1.00 98.12 118 THR A O 1
ATOM 923 N N . VAL A 1 119 ? -17.021 6.249 17.376 1.00 98.31 119 VAL A N 1
ATOM 924 C CA . VAL A 1 119 ? -17.754 5.208 18.097 1.00 98.31 119 VAL A CA 1
ATOM 925 C C . VAL A 1 119 ? -18.783 5.863 19.018 1.00 98.31 119 VAL A C 1
ATOM 927 O O . VAL A 1 119 ? -18.378 6.599 19.923 1.00 98.31 119 VAL A O 1
ATOM 930 N N . PRO A 1 120 ? -20.092 5.638 18.812 1.00 97.75 120 PRO A N 1
ATOM 931 C CA . PRO A 1 120 ? -21.128 6.166 19.686 1.00 97.75 120 PRO A CA 1
ATOM 932 C C . PRO A 1 120 ? -21.279 5.310 20.945 1.00 97.75 120 PRO A C 1
ATOM 934 O O . PRO A 1 120 ? -21.196 4.085 20.893 1.00 97.75 120 PRO A O 1
ATOM 937 N N . PHE A 1 121 ? -21.565 5.973 22.058 1.00 97.31 121 PHE A N 1
ATOM 938 C CA . PHE A 1 121 ? -21.851 5.366 23.345 1.00 97.31 121 PHE A CA 1
ATOM 939 C C . PHE A 1 121 ? -23.053 6.038 24.007 1.00 97.31 121 PHE A C 1
ATOM 941 O O . PHE A 1 121 ? -23.323 7.228 23.818 1.00 97.31 121 PHE A O 1
ATOM 948 N N . LYS A 1 122 ? -23.749 5.269 24.840 1.00 96.44 122 LYS A N 1
ATOM 949 C CA . LYS A 1 122 ? -24.818 5.744 25.716 1.00 96.44 122 LYS A CA 1
ATOM 950 C C . LYS A 1 122 ? -24.543 5.296 27.135 1.00 96.44 122 LYS A C 1
ATOM 952 O O . LYS A 1 122 ? -24.182 4.142 27.365 1.00 96.44 122 LYS A O 1
ATOM 957 N N . TYR A 1 123 ? -24.717 6.213 28.078 1.00 95.69 123 TYR A N 1
ATOM 958 C CA . TYR A 1 123 ? -24.625 5.927 29.498 1.00 95.69 123 TYR A CA 1
ATOM 959 C C . TYR A 1 123 ? -25.911 6.324 30.223 1.00 95.69 123 TYR A C 1
ATOM 961 O O . TYR A 1 123 ? -26.299 7.487 30.190 1.00 95.69 123 TYR A O 1
ATOM 969 N N . LEU A 1 124 ? -26.551 5.374 30.901 1.00 94.31 124 LEU A N 1
ATOM 970 C CA . LEU A 1 124 ? -27.672 5.619 31.801 1.00 94.31 124 LEU A CA 1
ATOM 971 C C . LEU A 1 124 ? -27.144 5.880 33.213 1.00 94.31 124 LEU A C 1
ATOM 973 O O . LEU A 1 124 ? -26.606 4.983 33.872 1.00 94.31 124 LEU A O 1
ATOM 977 N N . HIS A 1 125 ? -27.345 7.094 33.714 1.00 92.75 125 HIS A N 1
ATOM 978 C CA . HIS A 1 125 ? -26.973 7.429 35.076 1.00 92.75 125 HIS A CA 1
ATOM 979 C C . HIS A 1 125 ? -27.952 6.803 36.077 1.00 92.75 125 HIS A C 1
ATOM 981 O O . HIS A 1 125 ? -29.124 7.172 36.145 1.00 92.75 125 HIS A O 1
ATOM 987 N N . LYS A 1 126 ? -27.452 5.850 36.865 1.00 89.56 126 LYS A N 1
ATOM 988 C CA . LYS A 1 126 ? -28.130 5.288 38.033 1.00 89.56 126 LYS A CA 1
ATOM 989 C C . LYS A 1 126 ? -27.170 5.276 39.206 1.00 89.56 126 LYS A C 1
ATOM 991 O O . LYS A 1 126 ? -26.048 4.775 39.083 1.00 89.56 126 LYS A O 1
ATOM 996 N N . SER A 1 127 ? -27.618 5.811 40.331 1.00 83.69 127 SER A N 1
ATOM 997 C CA . SER A 1 127 ? -26.866 5.781 41.580 1.00 83.69 127 SER A CA 1
ATOM 998 C C . SER A 1 127 ? -26.721 4.345 42.089 1.00 83.69 127 SER A C 1
ATOM 1000 O O . SER A 1 127 ? -27.668 3.559 42.065 1.00 83.69 127 SER A O 1
ATOM 1002 N N . MET A 1 128 ? -25.530 3.987 42.576 1.00 77.19 128 MET A N 1
ATOM 1003 C CA . MET A 1 128 ? -25.313 2.670 43.180 1.00 77.19 128 MET A CA 1
ATOM 1004 C C . MET A 1 128 ? -25.751 2.658 44.652 1.00 77.19 128 MET A C 1
ATOM 1006 O O . MET A 1 128 ? -25.392 3.578 45.394 1.00 77.19 128 MET A O 1
ATOM 1010 N N . PRO A 1 129 ? -26.451 1.605 45.119 1.00 79.75 129 PRO A N 1
ATOM 1011 C CA . PRO A 1 129 ? -26.828 1.474 46.522 1.00 79.75 129 PRO A CA 1
ATOM 1012 C C . PRO A 1 129 ? -25.606 1.531 47.448 1.00 79.75 129 PRO A C 1
ATOM 1014 O O . PRO A 1 129 ? -24.591 0.880 47.198 1.00 79.75 129 PRO A O 1
ATOM 1017 N N . GLY A 1 130 ? -25.702 2.307 48.529 1.00 82.00 130 GLY A N 1
ATOM 1018 C CA . GLY A 1 130 ? -24.639 2.414 49.535 1.00 82.00 130 GLY A CA 1
ATOM 1019 C C . GLY A 1 130 ? -23.428 3.261 49.127 1.00 82.00 130 GLY A C 1
ATOM 1020 O O . GLY A 1 130 ? -22.443 3.282 49.864 1.00 82.00 130 GLY A O 1
ATOM 1021 N N . ARG A 1 131 ? -23.473 3.972 47.990 1.00 83.06 131 ARG A N 1
ATOM 1022 C CA . ARG A 1 131 ? -22.465 4.978 47.620 1.00 83.06 131 ARG A CA 1
ATOM 1023 C C . ARG A 1 131 ? -23.083 6.375 47.524 1.00 83.06 131 ARG A C 1
ATOM 1025 O O . ARG A 1 131 ? -24.268 6.483 47.213 1.00 83.06 131 ARG A O 1
ATOM 1032 N N . PRO A 1 132 ? -22.299 7.442 47.766 1.00 84.31 132 PRO A N 1
ATOM 1033 C CA . PRO A 1 132 ? -22.752 8.802 47.509 1.00 84.31 132 PRO A CA 1
ATOM 1034 C C . PRO A 1 132 ? -23.193 8.972 46.046 1.00 84.31 132 PRO A C 1
ATOM 1036 O O . PRO A 1 132 ? -22.548 8.400 45.158 1.00 84.31 132 PRO A O 1
ATOM 1039 N N . PRO A 1 133 ? -24.256 9.750 45.784 1.00 82.62 133 PRO A N 1
ATOM 1040 C CA . PRO A 1 133 ? -24.679 10.055 44.425 1.00 82.62 133 PRO A CA 1
ATOM 1041 C C . PRO A 1 133 ? -23.578 10.837 43.702 1.00 82.62 133 PRO A C 1
ATOM 1043 O O . PRO A 1 133 ? -22.986 11.766 44.256 1.00 82.62 133 PRO A O 1
ATOM 1046 N N . LEU A 1 134 ? -23.294 10.447 42.462 1.00 87.44 134 LEU A N 1
ATOM 1047 C CA . LEU A 1 134 ? -22.338 11.143 41.608 1.00 87.44 134 LEU A CA 1
ATOM 1048 C C . LEU A 1 134 ? -23.083 12.186 40.781 1.00 87.44 134 LEU A C 1
ATOM 1050 O O . LEU A 1 134 ? -23.970 11.841 40.015 1.00 87.44 134 LEU A O 1
ATOM 1054 N N . THR A 1 135 ? -22.691 13.449 40.901 1.00 89.56 135 THR A N 1
ATOM 1055 C CA . THR A 1 135 ? -23.268 14.557 40.117 1.00 89.56 135 THR A CA 1
ATOM 1056 C C . THR A 1 135 ? -22.550 14.788 38.792 1.00 89.56 135 THR A C 1
ATOM 1058 O O . THR A 1 135 ? -22.969 15.632 37.999 1.00 89.56 135 THR A O 1
ATOM 1061 N N . ASP A 1 136 ? -21.460 14.056 38.561 1.00 92.44 136 ASP A N 1
ATOM 1062 C CA . ASP A 1 136 ? -20.598 14.193 37.399 1.00 92.44 136 ASP A CA 1
ATOM 1063 C C . ASP A 1 136 ? -20.497 12.862 36.647 1.00 92.44 136 ASP A C 1
ATOM 1065 O O . ASP A 1 136 ? -20.253 11.803 37.229 1.00 92.44 136 ASP A O 1
ATOM 1069 N N . PHE A 1 137 ? -20.624 12.935 35.327 1.00 94.38 137 PHE A N 1
ATOM 1070 C CA . PHE A 1 137 ? -20.274 11.873 34.398 1.00 94.38 137 PHE A CA 1
ATOM 1071 C C . PHE A 1 137 ? -18.814 12.048 34.006 1.00 94.38 137 PHE A C 1
ATOM 1073 O O . PHE A 1 137 ? -18.426 13.122 33.545 1.00 94.38 137 PHE A O 1
ATOM 1080 N N . GLN A 1 138 ? -18.007 11.003 34.166 1.00 95.94 138 GLN A N 1
ATOM 1081 C CA . GLN A 1 138 ? -16.604 11.032 33.775 1.00 95.94 138 GLN A CA 1
ATOM 1082 C C . GLN A 1 138 ? -16.183 9.704 33.153 1.00 95.94 138 GLN A C 1
ATOM 1084 O O . GLN A 1 138 ? -16.377 8.639 33.743 1.00 95.94 138 GLN A O 1
ATOM 1089 N N . ILE A 1 139 ? -15.585 9.786 31.967 1.00 96.25 139 ILE A N 1
ATOM 1090 C CA . ILE A 1 139 ? -15.086 8.636 31.212 1.00 96.25 139 ILE A CA 1
ATOM 1091 C C . ILE A 1 139 ? -13.719 8.226 31.771 1.00 96.25 139 ILE A C 1
ATOM 1093 O O . ILE A 1 139 ? -12.856 9.071 32.024 1.00 96.25 139 ILE A O 1
ATOM 1097 N N . GLN A 1 140 ? -13.513 6.921 31.926 1.00 94.69 140 GLN A N 1
ATOM 1098 C CA . GLN A 1 140 ? -12.247 6.299 32.297 1.00 94.69 140 GLN A CA 1
ATOM 1099 C C . GLN A 1 140 ? -11.803 5.348 31.184 1.00 94.69 140 GLN A C 1
ATOM 1101 O O . GLN A 1 140 ? -12.622 4.608 30.646 1.00 94.69 140 GLN A O 1
ATOM 1106 N N . THR A 1 141 ? -10.510 5.326 30.860 1.00 95.75 141 THR A N 1
ATOM 1107 C CA . THR A 1 141 ? -9.955 4.369 29.895 1.00 95.75 141 THR A CA 1
ATOM 1108 C C . THR A 1 141 ? -8.719 3.668 30.444 1.00 95.75 141 THR A C 1
ATOM 1110 O O . THR A 1 141 ? -8.065 4.175 31.356 1.00 95.75 141 THR A O 1
ATOM 1113 N N . SER A 1 142 ? -8.365 2.513 29.878 1.00 94.81 142 SER A N 1
ATOM 1114 C CA . SER A 1 142 ? -6.995 1.997 29.995 1.00 94.81 142 SER A CA 1
ATOM 1115 C C . SER A 1 142 ? -6.007 2.923 29.269 1.00 94.81 142 SER A C 1
ATOM 1117 O O . SER A 1 142 ? -6.422 3.751 28.457 1.00 94.81 142 SER A O 1
ATOM 1119 N N . ALA A 1 143 ? -4.707 2.789 29.544 1.00 92.06 143 ALA A N 1
ATOM 1120 C CA . ALA A 1 143 ? -3.671 3.537 28.829 1.00 92.06 143 ALA A CA 1
ATOM 1121 C C . ALA A 1 143 ? -3.671 3.182 27.329 1.00 92.06 143 ALA A C 1
ATOM 1123 O O . ALA A 1 143 ? -3.786 2.007 26.973 1.00 92.06 143 ALA A O 1
ATOM 1124 N N . TRP A 1 144 ? -3.528 4.184 26.462 1.00 90.31 144 TRP A N 1
ATOM 1125 C CA . TRP A 1 144 ? -3.586 4.027 24.998 1.00 90.31 144 TRP A CA 1
ATOM 1126 C C . TRP A 1 144 ? -2.551 4.876 24.247 1.00 90.31 144 TRP A C 1
ATOM 1128 O O . TRP A 1 144 ? -2.299 4.645 23.068 1.00 90.31 144 TRP A O 1
ATOM 1138 N N . GLU A 1 145 ? -1.874 5.799 24.920 1.00 86.50 145 GLU A N 1
ATOM 1139 C CA . GLU A 1 145 ? -0.983 6.810 24.342 1.00 86.50 145 GLU A CA 1
ATOM 1140 C C . GLU A 1 145 ? 0.224 6.205 23.605 1.00 86.50 145 GLU A C 1
ATOM 1142 O O . GLU A 1 145 ? 0.810 6.832 22.728 1.00 86.50 145 GLU A O 1
ATOM 1147 N N . LYS A 1 146 ? 0.591 4.961 23.934 1.00 85.50 146 LYS A N 1
ATOM 1148 C CA . LYS A 1 146 ? 1.697 4.216 23.308 1.00 85.50 146 LYS A CA 1
ATOM 1149 C C . LYS A 1 146 ? 1.241 3.183 22.275 1.00 85.50 146 LYS A C 1
ATOM 1151 O O . LYS A 1 146 ? 2.041 2.348 21.873 1.00 85.50 146 LYS A O 1
ATOM 1156 N N . THR A 1 147 ? -0.032 3.195 21.885 1.00 87.12 147 THR A N 1
ATOM 1157 C CA . THR A 1 147 ? -0.607 2.194 20.966 1.00 87.12 147 THR A CA 1
ATOM 1158 C C . THR A 1 147 ? -0.672 2.673 19.515 1.00 87.12 147 THR A C 1
ATOM 1160 O O . THR A 1 147 ? -0.978 1.889 18.623 1.00 87.12 147 THR A O 1
ATOM 1163 N N . GLY A 1 148 ? -0.389 3.957 19.262 1.00 88.50 148 GLY A N 1
ATOM 1164 C CA . GLY A 1 148 ? -0.523 4.575 17.938 1.00 88.50 148 GLY A CA 1
ATOM 1165 C C . GLY A 1 148 ? -1.957 5.000 17.606 1.00 88.50 148 GLY A C 1
ATOM 1166 O O . GLY A 1 148 ? -2.167 5.687 16.606 1.00 88.50 148 GLY A O 1
ATOM 1167 N N . ALA A 1 149 ? -2.927 4.643 18.453 1.00 92.56 149 ALA A N 1
ATOM 1168 C CA . ALA A 1 149 ? -4.274 5.193 18.429 1.00 92.56 149 ALA A CA 1
ATOM 1169 C C . ALA A 1 149 ? -4.332 6.528 19.189 1.00 92.56 149 ALA A C 1
ATOM 1171 O O . ALA A 1 149 ? -3.671 6.706 20.212 1.00 92.56 149 ALA A O 1
ATOM 1172 N N . GLN A 1 150 ? -5.154 7.449 18.700 1.00 95.00 150 GLN A N 1
ATOM 1173 C CA . GLN A 1 150 ? -5.479 8.718 19.335 1.00 95.00 150 GLN A CA 1
ATOM 1174 C C . GLN A 1 150 ? -6.984 8.785 19.578 1.00 95.00 150 GLN A C 1
ATOM 1176 O O . GLN A 1 150 ? -7.772 8.539 18.665 1.00 95.00 150 GLN A O 1
ATOM 1181 N N . LEU A 1 151 ? -7.379 9.100 20.813 1.00 96.19 151 LEU A N 1
ATOM 1182 C CA . LEU A 1 151 ? -8.779 9.194 21.219 1.00 96.19 151 LEU A CA 1
ATOM 1183 C C . LEU A 1 151 ? -9.150 10.652 21.516 1.00 96.19 151 LEU A C 1
ATOM 1185 O O . LEU A 1 151 ? -8.509 11.317 22.328 1.00 96.19 151 LEU A O 1
ATOM 1189 N N . GLU A 1 152 ? -10.225 11.126 20.892 1.00 97.44 152 GLU A N 1
ATOM 1190 C CA . GLU A 1 152 ? -10.881 12.398 21.199 1.00 97.44 152 GLU A CA 1
ATOM 1191 C C . GLU A 1 152 ? -12.303 12.127 21.708 1.00 97.44 152 GLU A C 1
ATOM 1193 O O . GLU A 1 152 ? -13.089 11.431 21.063 1.00 97.44 152 GLU A O 1
ATOM 1198 N N . PHE A 1 153 ? -12.649 12.686 22.867 1.00 97.56 153 PHE A N 1
ATOM 1199 C CA . PHE A 1 153 ? -13.946 12.476 23.513 1.00 97.56 153 PHE A CA 1
ATOM 1200 C C . PHE A 1 153 ? -14.892 13.646 23.235 1.00 97.56 153 PHE A C 1
ATOM 1202 O O . PHE A 1 153 ? -14.513 14.811 23.391 1.00 97.56 153 PHE A O 1
ATOM 1209 N N . MET A 1 154 ? -16.124 13.326 22.843 1.00 97.94 154 MET A N 1
ATOM 1210 C CA . MET A 1 154 ? -17.203 14.285 22.603 1.00 97.94 154 MET A CA 1
ATOM 1211 C C . MET A 1 154 ? -18.430 13.848 23.399 1.00 97.94 154 MET A C 1
ATOM 1213 O O . MET A 1 154 ? -18.910 12.733 23.220 1.00 97.94 154 MET A O 1
ATOM 1217 N N . ILE A 1 155 ? -18.930 14.696 24.291 1.00 98.06 155 ILE A N 1
ATOM 1218 C CA . ILE A 1 155 ? -20.048 14.371 25.185 1.00 98.06 155 ILE A CA 1
ATOM 1219 C C . ILE A 1 155 ? -21.205 15.309 24.874 1.00 98.06 155 ILE A C 1
ATOM 1221 O O . ILE A 1 155 ? -21.010 16.520 24.851 1.00 98.06 155 ILE A O 1
ATOM 1225 N N . ASN A 1 156 ? -22.413 14.780 24.689 1.00 96.69 156 ASN A N 1
ATOM 1226 C CA . ASN A 1 156 ? -23.626 15.589 24.698 1.00 96.69 156 ASN A CA 1
ATOM 1227 C C . ASN A 1 156 ? -24.016 15.868 26.157 1.00 96.69 156 ASN A C 1
ATOM 1229 O O . ASN A 1 156 ? -24.629 15.039 26.830 1.00 96.69 156 ASN A O 1
ATOM 1233 N N . CYS A 1 157 ? -23.584 17.019 26.665 1.00 94.50 157 CYS A N 1
ATOM 1234 C CA . CYS A 1 157 ? -23.765 17.444 28.043 1.00 94.50 157 CYS A CA 1
ATOM 1235 C C . CYS A 1 157 ? -24.803 18.567 28.104 1.00 94.50 157 CYS A C 1
ATOM 1237 O O . CYS A 1 157 ? -24.604 19.634 27.527 1.00 94.50 157 CYS A O 1
ATOM 1239 N N . ASN A 1 158 ? -25.910 18.340 28.815 1.00 89.62 158 ASN A N 1
ATOM 1240 C CA . ASN A 1 158 ? -26.960 19.342 29.048 1.00 89.62 158 ASN A CA 1
ATOM 1241 C C . ASN A 1 158 ? -27.493 20.005 27.758 1.00 89.62 158 ASN A C 1
ATOM 1243 O O . ASN A 1 158 ? -27.795 21.195 27.738 1.00 89.62 158 ASN A O 1
ATOM 1247 N N . GLY A 1 159 ? -27.600 19.226 26.675 1.00 88.44 159 GLY A N 1
ATOM 1248 C CA . GLY A 1 159 ? -28.108 19.678 25.375 1.00 88.44 159 GLY A CA 1
ATOM 1249 C C . GLY A 1 159 ? -27.060 20.299 24.445 1.00 88.44 159 GLY A C 1
ATOM 1250 O O . GLY A 1 159 ? -27.418 20.722 23.347 1.00 88.44 159 GLY A O 1
ATOM 1251 N N . ALA A 1 160 ? -25.787 20.344 24.847 1.00 93.38 160 ALA A N 1
ATOM 1252 C CA . ALA A 1 160 ? -24.682 20.826 24.024 1.00 93.38 160 ALA A CA 1
ATOM 1253 C C . ALA A 1 160 ? -23.575 19.769 23.887 1.00 93.38 160 ALA A C 1
ATOM 1255 O O . ALA A 1 160 ? -23.195 19.114 24.857 1.00 93.38 160 ALA A O 1
ATOM 1256 N N . GLU A 1 161 ? -23.010 19.625 22.685 1.00 95.81 161 GLU A N 1
ATOM 1257 C CA . GLU A 1 161 ? -21.848 18.756 22.470 1.00 95.81 161 GLU A CA 1
ATOM 1258 C C . GLU A 1 161 ? -20.565 19.481 22.913 1.00 95.81 161 GLU A C 1
ATOM 1260 O O . GLU A 1 161 ? -20.241 20.562 22.420 1.00 95.81 161 GLU A O 1
ATOM 1265 N N . ILE A 1 162 ? -19.836 18.888 23.859 1.00 96.38 162 ILE A N 1
ATOM 1266 C CA . ILE A 1 162 ? -18.584 19.417 24.409 1.00 96.38 162 ILE A CA 1
ATOM 1267 C C . ILE A 1 162 ? -17.424 18.464 24.123 1.00 96.38 162 ILE A C 1
ATOM 1269 O O . ILE A 1 162 ? -17.586 17.243 24.131 1.00 96.38 162 ILE A O 1
ATOM 1273 N N . LYS A 1 163 ? -16.228 19.021 23.909 1.00 97.25 163 LYS A N 1
ATOM 1274 C CA . LYS A 1 163 ? -14.988 18.237 23.857 1.00 97.25 163 LYS A CA 1
ATOM 1275 C C . LYS A 1 163 ? -14.464 18.007 25.269 1.00 97.25 163 LYS A C 1
ATOM 1277 O O . LYS A 1 163 ? -14.332 18.956 26.038 1.00 97.25 163 LYS A O 1
ATOM 1282 N N . GLY A 1 164 ? -14.120 16.765 25.583 1.00 95.69 164 GLY A N 1
ATOM 1283 C CA . GLY A 1 164 ? -13.591 16.378 26.887 1.00 95.69 164 GLY A CA 1
ATOM 1284 C C . GLY A 1 164 ? -14.221 15.095 27.408 1.00 95.69 164 GLY A C 1
ATOM 1285 O O . GLY A 1 164 ? -15.063 14.484 26.759 1.00 95.69 164 GLY A O 1
ATOM 1286 N N . ASN A 1 165 ? -13.788 14.677 28.594 1.00 95.62 165 ASN A N 1
ATOM 1287 C CA . ASN A 1 165 ? -14.174 13.404 29.198 1.00 95.62 165 ASN A CA 1
ATOM 1288 C C . ASN A 1 165 ? -15.068 13.550 30.440 1.00 95.62 165 ASN A C 1
ATOM 1290 O O . ASN A 1 165 ? -15.277 12.559 31.139 1.00 95.62 165 ASN A O 1
ATOM 1294 N N . LYS A 1 166 ? -15.570 14.758 30.731 1.00 96.50 166 LYS A N 1
ATOM 1295 C CA . LYS A 1 166 ? -16.373 15.061 31.920 1.00 96.50 166 LYS A CA 1
ATOM 1296 C C . LYS A 1 166 ? -17.598 15.918 31.581 1.00 96.50 166 LYS A C 1
ATOM 1298 O O . LYS A 1 166 ? -17.485 16.870 30.817 1.00 96.50 166 LYS A O 1
ATOM 1303 N N . CYS A 1 167 ? -18.739 15.605 32.189 1.00 96.00 167 CYS A N 1
ATOM 1304 C CA . CYS A 1 167 ? -19.973 16.390 32.155 1.00 96.00 167 CYS A CA 1
ATOM 1305 C C . CYS A 1 167 ? -20.535 16.511 33.577 1.00 96.00 167 CYS A C 1
ATOM 1307 O O . CYS A 1 167 ? -20.667 15.503 34.267 1.00 96.00 167 CYS A O 1
ATOM 1309 N N . SER A 1 168 ? -20.847 17.727 34.021 1.00 94.94 168 SER A N 1
ATOM 1310 C CA . SER A 1 168 ? -21.334 18.002 35.379 1.00 94.94 168 SER A CA 1
ATOM 1311 C C . SER A 1 168 ? -22.827 18.320 35.405 1.00 94.94 168 SER A C 1
ATOM 1313 O O . SER A 1 168 ? -23.386 18.809 34.422 1.00 94.94 168 SER A O 1
ATOM 1315 N N . GLY A 1 169 ? -23.451 18.086 36.561 1.00 92.50 169 GLY A N 1
ATOM 1316 C CA . GLY A 1 169 ? -24.868 18.375 36.791 1.00 92.50 169 GLY A CA 1
ATOM 1317 C C . GLY A 1 169 ? -25.804 17.305 36.233 1.00 92.50 169 GLY A C 1
ATOM 1318 O O . GLY A 1 169 ? -26.884 17.637 35.750 1.00 92.50 169 GLY A O 1
ATOM 1319 N N . ILE A 1 170 ? -25.390 16.037 36.272 1.00 92.38 170 ILE A N 1
ATOM 1320 C CA . ILE A 1 170 ? -26.210 14.930 35.768 1.00 92.38 170 ILE A CA 1
ATOM 1321 C C . ILE A 1 170 ? -27.289 14.535 36.784 1.00 92.38 170 ILE A C 1
ATOM 1323 O O . ILE A 1 170 ? -27.065 14.577 37.994 1.00 92.38 170 ILE A O 1
ATOM 1327 N N . SER A 1 171 ? -28.463 14.151 36.287 1.00 91.81 171 SER A N 1
ATOM 1328 C CA . SER A 1 171 ? -29.622 13.753 37.097 1.00 91.81 171 SER A CA 1
ATOM 1329 C C . SER A 1 171 ? -29.845 12.239 37.081 1.00 91.81 171 SER A C 1
ATOM 1331 O O . SER A 1 171 ? -29.530 11.562 36.103 1.00 91.81 171 SER A O 1
ATOM 1333 N N . GLU A 1 172 ? -30.428 11.693 38.150 1.00 91.81 172 GLU A N 1
ATOM 1334 C CA . GLU A 1 172 ? -30.815 10.275 38.234 1.00 91.81 172 GLU A CA 1
ATOM 1335 C C . GLU A 1 172 ? -31.735 9.885 37.062 1.00 91.81 172 GLU A C 1
ATOM 1337 O O . GLU A 1 172 ? -32.729 10.553 36.784 1.00 91.81 172 GLU A O 1
ATOM 1342 N N . GLY A 1 173 ? -31.409 8.793 36.367 1.00 91.19 173 GLY A N 1
ATOM 1343 C CA . GLY A 1 173 ? -32.135 8.328 35.183 1.00 91.19 173 GLY A CA 1
ATOM 1344 C C . GLY A 1 173 ? -31.800 9.064 33.882 1.00 91.19 173 GLY A C 1
ATOM 1345 O O . GLY A 1 173 ? -32.323 8.685 32.839 1.00 91.19 173 GLY A O 1
ATOM 1346 N N . GLN A 1 174 ? -30.928 10.076 33.903 1.00 93.25 174 GLN A N 1
ATOM 1347 C CA . GLN A 1 174 ? -30.491 10.758 32.687 1.00 93.25 174 GLN A CA 1
ATOM 1348 C C . GLN A 1 174 ? -29.663 9.823 31.799 1.00 93.25 174 GLN A C 1
ATOM 1350 O O . GLN A 1 174 ? -28.753 9.136 32.271 1.00 93.25 174 GLN A O 1
ATOM 1355 N N . VAL A 1 175 ? -29.942 9.850 30.496 1.00 94.75 175 VAL A N 1
ATOM 1356 C CA . VAL A 1 175 ? -29.103 9.212 29.478 1.00 94.75 175 VAL A CA 1
ATOM 1357 C C . VAL A 1 175 ? -28.144 10.249 28.909 1.00 94.75 175 VAL A C 1
ATOM 1359 O O . VAL A 1 175 ? -28.560 11.303 28.430 1.00 94.75 175 VAL A O 1
ATOM 1362 N N . ILE A 1 176 ? -26.854 9.943 28.964 1.00 95.38 176 ILE A N 1
ATOM 1363 C CA . ILE A 1 176 ? -25.786 10.751 28.386 1.00 95.38 176 ILE A CA 1
ATOM 1364 C C . ILE A 1 176 ? -25.305 10.047 27.125 1.00 95.38 176 ILE A C 1
ATOM 1366 O O . ILE A 1 176 ? -24.804 8.922 27.176 1.00 95.38 176 ILE A O 1
ATOM 1370 N N . GLU A 1 177 ? -25.456 10.719 25.991 1.00 97.06 177 GLU A N 1
ATOM 1371 C CA . GLU A 1 177 ? -24.909 10.269 24.716 1.00 97.06 177 GLU A CA 1
ATOM 1372 C C . GLU A 1 177 ? -23.529 10.884 24.516 1.00 97.06 177 GLU A C 1
ATOM 1374 O O . GLU A 1 177 ? -23.313 12.076 24.737 1.00 97.06 177 GLU A O 1
ATOM 1379 N N . TRP A 1 178 ? -22.569 10.071 24.108 1.00 97.38 178 TRP A N 1
ATOM 1380 C CA . TRP A 1 178 ? -21.200 10.518 23.911 1.00 97.38 178 TRP A CA 1
ATOM 1381 C C . TRP A 1 178 ? -20.529 9.687 22.828 1.00 97.38 178 TRP A C 1
ATOM 1383 O O . TRP A 1 178 ? -21.046 8.666 22.381 1.00 97.38 178 TRP A O 1
ATOM 1393 N N . LYS A 1 179 ? -19.401 10.170 22.328 1.00 98.00 179 LYS A N 1
ATOM 1394 C CA . LYS A 1 179 ? -18.696 9.585 21.197 1.00 98.00 179 LYS A CA 1
ATOM 1395 C C . LYS A 1 179 ? -17.202 9.608 21.463 1.00 98.00 179 LYS A C 1
ATOM 1397 O O . LYS A 1 179 ? -16.674 10.578 22.010 1.00 98.00 179 LYS A O 1
ATOM 1402 N N . ILE A 1 180 ? -16.524 8.561 21.016 1.00 98.19 180 ILE A N 1
ATOM 1403 C CA . ILE A 1 180 ? -15.066 8.529 20.936 1.00 98.19 180 ILE A CA 1
ATOM 1404 C C . ILE A 1 180 ? -14.693 8.592 19.467 1.00 98.19 180 ILE A C 1
ATOM 1406 O O . ILE A 1 180 ? -15.000 7.677 18.704 1.00 98.19 180 ILE A O 1
ATOM 1410 N N . LYS A 1 181 ? -14.022 9.664 19.066 1.00 98.12 181 LYS A N 1
ATOM 1411 C CA . LYS A 1 181 ? -13.361 9.735 17.770 1.00 98.12 181 LYS A CA 1
ATOM 1412 C C . LYS A 1 181 ? -11.985 9.096 17.915 1.00 98.12 181 LYS A C 1
ATOM 1414 O O . LYS A 1 181 ? -11.139 9.584 18.658 1.00 98.12 181 LYS A O 1
ATOM 1419 N N . VAL A 1 182 ? -11.813 7.964 17.249 1.00 97.75 182 VAL A N 1
ATOM 1420 C CA . VAL A 1 182 ? -10.607 7.143 17.257 1.00 97.75 182 VAL A CA 1
ATOM 1421 C C . VAL A 1 182 ? -9.875 7.380 15.946 1.00 97.75 182 VAL A C 1
ATOM 1423 O O . VAL A 1 182 ? -10.433 7.116 14.883 1.00 97.75 182 VAL A O 1
ATOM 1426 N N . THR A 1 183 ? -8.633 7.843 16.022 1.00 95.56 183 THR A N 1
ATOM 1427 C CA . THR A 1 183 ? -7.728 7.985 14.877 1.00 95.56 183 THR A CA 1
ATOM 1428 C C . THR A 1 183 ? -6.592 6.986 15.026 1.00 95.56 183 THR A C 1
ATOM 1430 O O . THR A 1 183 ? -5.950 6.941 16.074 1.00 95.56 183 THR A O 1
ATOM 1433 N N . LEU A 1 184 ? -6.315 6.186 13.997 1.00 93.19 184 LEU A N 1
ATOM 1434 C CA . LEU A 1 184 ? -5.124 5.336 13.983 1.00 93.19 184 LEU A CA 1
ATOM 1435 C C . LEU A 1 184 ? -4.009 6.085 13.255 1.00 93.19 184 LEU A C 1
ATOM 1437 O O . LEU A 1 184 ? -4.009 6.134 12.032 1.00 93.19 184 LEU A O 1
ATOM 1441 N N . ASN A 1 185 ? -3.056 6.668 13.978 1.00 88.94 185 ASN A N 1
ATOM 1442 C CA . ASN A 1 185 ? -2.029 7.511 13.357 1.00 88.94 185 ASN A CA 1
ATOM 1443 C C . ASN A 1 185 ? -1.012 6.685 12.566 1.00 88.94 185 ASN A C 1
ATOM 1445 O O . ASN A 1 185 ? -0.629 7.051 11.459 1.00 88.94 185 ASN A O 1
ATOM 1449 N N . GLN A 1 186 ? -0.586 5.553 13.125 1.00 81.88 186 GLN A N 1
ATOM 1450 C CA . GLN A 1 186 ? 0.414 4.694 12.505 1.00 81.88 186 GLN A CA 1
ATOM 1451 C C . GLN A 1 186 ? 0.254 3.236 12.922 1.00 81.88 186 GLN A C 1
ATOM 1453 O O . GLN A 1 186 ? -0.279 2.911 13.982 1.00 81.88 186 GLN A O 1
ATOM 1458 N N . CYS A 1 187 ? 0.793 2.357 12.087 1.00 79.56 187 CYS A N 1
ATOM 1459 C CA . CYS A 1 187 ? 0.898 0.935 12.357 1.00 79.56 187 CYS A CA 1
ATOM 1460 C C . CYS A 1 187 ? 2.030 0.653 13.348 1.00 79.56 187 CYS A C 1
ATOM 1462 O O . CYS A 1 187 ? 3.202 0.747 12.985 1.00 79.56 187 CYS A O 1
ATOM 1464 N N . MET A 1 188 ? 1.698 0.266 14.578 1.00 77.25 188 MET A N 1
ATOM 1465 C CA . MET A 1 188 ? 2.679 -0.260 15.531 1.00 77.25 188 MET A CA 1
ATOM 1466 C C . MET A 1 188 ? 2.741 -1.791 15.417 1.00 77.25 188 MET A C 1
ATOM 1468 O O . MET A 1 188 ? 1.714 -2.443 15.252 1.00 77.25 188 MET A O 1
ATOM 1472 N N . ASN A 1 189 ? 3.939 -2.385 15.482 1.00 65.06 189 ASN A N 1
ATOM 1473 C CA . ASN A 1 189 ? 4.178 -3.829 15.277 1.00 65.06 189 ASN A CA 1
ATOM 1474 C C . ASN A 1 189 ? 3.682 -4.722 16.444 1.00 65.06 189 ASN A C 1
ATOM 1476 O O . ASN A 1 189 ? 4.290 -5.745 16.747 1.00 65.06 189 ASN A O 1
ATOM 1480 N N . SER A 1 190 ? 2.607 -4.336 17.131 1.00 65.50 190 SER A N 1
ATOM 1481 C CA . SER A 1 190 ? 2.154 -4.932 18.395 1.00 65.50 190 SER A CA 1
ATOM 1482 C C . SER A 1 190 ? 0.874 -5.772 18.296 1.00 65.50 190 SER A C 1
ATOM 1484 O O . SER A 1 190 ? 0.430 -6.294 19.313 1.00 65.50 190 SER A O 1
ATOM 1486 N N . GLY A 1 191 ? 0.294 -5.941 17.102 1.00 81.00 191 GLY A N 1
ATOM 1487 C CA . GLY A 1 191 ? -0.962 -6.680 16.915 1.00 81.00 191 GLY A CA 1
ATOM 1488 C C . GLY A 1 191 ? -2.208 -5.843 17.227 1.00 81.00 191 GLY A C 1
ATOM 1489 O O . GLY A 1 191 ? -2.182 -4.620 17.083 1.00 81.00 191 GLY A O 1
ATOM 1490 N N . ASP A 1 192 ? -3.299 -6.510 17.614 1.00 88.69 192 ASP A N 1
ATOM 1491 C CA . ASP A 1 192 ? -4.558 -5.851 17.978 1.00 88.69 192 ASP A CA 1
ATOM 1492 C C . ASP A 1 192 ? -4.401 -5.021 19.265 1.00 88.69 192 ASP A C 1
ATOM 1494 O O . ASP A 1 192 ? -3.771 -5.445 20.235 1.00 88.69 192 ASP A O 1
ATOM 1498 N N . ILE A 1 193 ? -5.008 -3.835 19.286 1.00 92.12 193 ILE A N 1
ATOM 1499 C CA . ILE A 1 193 ? -5.015 -2.919 20.430 1.00 92.12 193 ILE A CA 1
ATOM 1500 C C . ILE A 1 193 ? -6.339 -3.096 21.171 1.00 92.12 193 ILE A C 1
ATOM 1502 O O . ILE A 1 193 ? -7.402 -2.994 20.564 1.00 92.12 193 ILE A O 1
ATOM 1506 N N . ALA A 1 194 ? -6.293 -3.304 22.484 1.00 94.12 194 ALA A N 1
ATOM 1507 C CA . ALA A 1 194 ? -7.485 -3.355 23.325 1.00 94.12 194 ALA A CA 1
ATOM 1508 C C . ALA A 1 194 ? -7.526 -2.142 24.261 1.00 94.12 194 ALA A C 1
ATOM 1510 O O . ALA A 1 194 ? -6.594 -1.921 25.035 1.00 94.12 194 ALA A O 1
ATOM 1511 N N . ILE A 1 195 ? -8.611 -1.369 24.200 1.00 95.44 195 ILE A N 1
ATOM 1512 C CA . ILE A 1 195 ? -8.853 -0.221 25.076 1.00 95.44 195 ILE A CA 1
ATOM 1513 C C . ILE A 1 195 ? -10.113 -0.494 25.890 1.00 95.44 195 ILE A C 1
ATOM 1515 O O . ILE A 1 195 ? -11.211 -0.610 25.341 1.00 95.44 195 ILE A O 1
ATOM 1519 N N . SER A 1 196 ? -9.954 -0.575 27.207 1.00 96.19 196 SER A N 1
ATOM 1520 C CA . SER A 1 196 ? -11.082 -0.657 28.131 1.00 96.19 196 SER A CA 1
ATOM 1521 C C . SER A 1 196 ? -11.673 0.730 28.321 1.00 96.19 196 SER A C 1
ATOM 1523 O O . SER A 1 1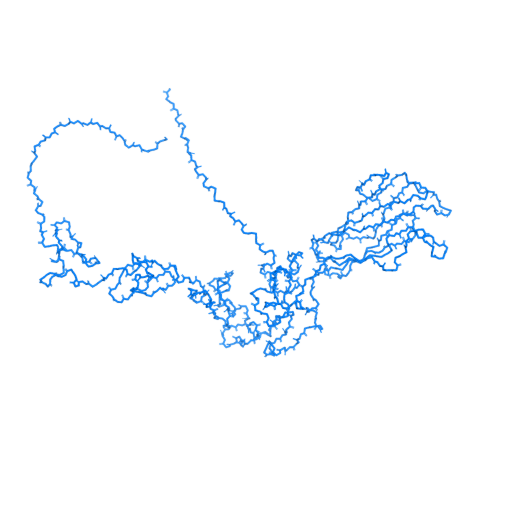96 ? -10.941 1.685 28.572 1.00 96.19 196 SER A O 1
ATOM 1525 N N . ILE A 1 197 ? -12.992 0.825 28.236 1.00 97.06 197 ILE A N 1
ATOM 1526 C CA . ILE A 1 197 ? -13.784 2.042 28.339 1.00 97.06 197 ILE A CA 1
ATOM 1527 C C . ILE A 1 197 ? -14.754 1.883 29.509 1.00 97.06 197 ILE A C 1
ATOM 1529 O O . ILE A 1 197 ? -15.555 0.955 29.546 1.00 97.06 197 ILE A O 1
ATOM 1533 N N . GLY A 1 198 ? -14.697 2.786 30.474 1.00 94.88 198 GLY A N 1
ATOM 1534 C CA . GLY A 1 198 ? -15.539 2.774 31.662 1.00 94.88 198 GLY A CA 1
ATOM 1535 C C . GLY A 1 198 ? -16.077 4.157 31.993 1.00 94.88 198 GLY A C 1
ATOM 1536 O O . GLY A 1 198 ? -15.682 5.167 31.410 1.00 94.88 198 GLY A O 1
ATOM 1537 N N . VAL A 1 199 ? -16.980 4.192 32.965 1.00 94.06 199 VAL A N 1
ATOM 1538 C CA . VAL A 1 199 ? -17.521 5.422 33.546 1.00 94.06 199 VAL A CA 1
ATOM 1539 C C . VAL A 1 199 ? -17.285 5.355 35.046 1.00 94.06 199 VAL A C 1
ATOM 1541 O O . VAL A 1 199 ? -17.545 4.323 35.668 1.00 94.06 199 VAL A O 1
ATOM 1544 N N . ILE A 1 200 ? -16.775 6.434 35.636 1.00 90.31 200 ILE A N 1
ATOM 1545 C CA . ILE A 1 200 ? -16.511 6.476 37.077 1.00 90.31 200 ILE A CA 1
ATOM 1546 C C . ILE A 1 200 ? -17.805 6.188 37.845 1.00 90.31 200 ILE A C 1
ATOM 1548 O O . ILE A 1 200 ? -18.850 6.775 37.580 1.00 90.31 200 ILE A O 1
ATOM 1552 N N . GLY A 1 201 ? -17.722 5.272 38.812 1.00 83.88 201 GLY A N 1
ATOM 1553 C CA . GLY A 1 201 ? -18.873 4.862 39.615 1.00 83.88 201 GLY A CA 1
ATOM 1554 C C . GLY A 1 201 ? -19.749 3.787 38.980 1.00 83.88 201 GLY A C 1
ATOM 1555 O O . GLY A 1 201 ? -20.683 3.343 39.633 1.00 83.88 201 GLY A O 1
ATOM 1556 N N . TYR A 1 202 ? -19.431 3.309 37.778 1.00 84.50 202 TYR A N 1
ATOM 1557 C CA . TYR A 1 202 ? -20.050 2.129 37.184 1.00 84.50 202 TYR A CA 1
ATOM 1558 C C . TYR A 1 202 ? -19.039 0.979 37.117 1.00 84.50 202 TYR A C 1
ATOM 1560 O O . TYR A 1 202 ? -17.846 1.193 36.914 1.00 84.50 202 TYR A O 1
ATOM 1568 N N . GLN A 1 203 ? -19.497 -0.252 37.352 1.00 81.25 203 GLN A N 1
ATOM 1569 C CA . GLN A 1 203 ? -18.601 -1.408 37.488 1.00 81.25 203 GLN A CA 1
ATOM 1570 C C . GLN A 1 203 ? -18.337 -2.162 36.183 1.00 81.25 203 GLN A C 1
ATOM 1572 O O . GLN A 1 203 ? -17.367 -2.915 36.124 1.00 81.25 203 GLN A O 1
ATOM 1577 N N . SER A 1 204 ? -19.179 -2.010 35.160 1.00 82.50 204 SER A N 1
ATOM 1578 C CA . SER A 1 204 ? -18.963 -2.712 33.892 1.00 82.50 204 SER A CA 1
ATOM 1579 C C . SER A 1 204 ? -18.120 -1.859 32.950 1.00 82.50 204 SER A C 1
ATOM 1581 O O . SER A 1 204 ? -18.255 -0.636 32.898 1.00 82.50 204 SER A O 1
ATOM 1583 N N . VAL A 1 205 ? -17.270 -2.528 32.181 1.00 90.12 205 VAL A N 1
ATOM 1584 C CA . VAL A 1 205 ? -16.417 -1.918 31.162 1.00 90.12 205 VAL A CA 1
ATOM 1585 C C . VAL A 1 205 ? -16.907 -2.320 29.778 1.00 90.12 205 VAL A C 1
ATOM 1587 O O . VAL A 1 205 ? -17.354 -3.447 29.571 1.00 90.12 205 VAL A O 1
ATOM 1590 N N . SER A 1 206 ? -16.824 -1.387 28.842 1.00 95.31 206 SER A N 1
ATOM 1591 C CA . SER A 1 206 ? -16.872 -1.657 27.414 1.00 95.31 206 SER A CA 1
ATOM 1592 C C . SER A 1 206 ? -15.452 -1.853 26.882 1.00 95.31 206 SER A C 1
ATOM 1594 O O . SER A 1 206 ? -14.492 -1.363 27.477 1.00 95.31 206 SER A O 1
ATOM 1596 N N . ALA A 1 207 ? -15.298 -2.569 25.775 1.00 96.31 207 ALA A N 1
ATOM 1597 C CA . ALA A 1 207 ? -14.007 -2.776 25.131 1.00 96.31 207 ALA A CA 1
ATOM 1598 C C . ALA A 1 207 ? -14.036 -2.291 23.679 1.00 96.31 207 ALA A C 1
ATOM 1600 O O . ALA A 1 207 ? -14.913 -2.675 22.904 1.00 96.31 207 ALA A O 1
ATOM 1601 N N . ILE A 1 208 ? -13.039 -1.493 23.297 1.00 97.62 208 ILE A N 1
ATOM 1602 C CA . ILE A 1 208 ? -12.732 -1.197 21.897 1.00 97.62 208 ILE A CA 1
ATOM 1603 C C . ILE A 1 208 ? -11.515 -2.031 21.501 1.00 97.62 208 ILE A C 1
ATOM 1605 O O . ILE A 1 208 ? -10.429 -1.847 22.049 1.00 97.62 208 ILE A O 1
ATOM 1609 N N . PHE A 1 209 ? -11.694 -2.926 20.534 1.00 96.44 209 PHE A N 1
ATOM 1610 C CA . PHE A 1 209 ? -10.614 -3.662 19.886 1.00 96.44 209 PHE A CA 1
ATOM 1611 C C . PHE A 1 209 ? -10.290 -3.000 18.553 1.00 96.44 209 PHE A C 1
ATOM 1613 O O . PHE A 1 209 ? -11.151 -2.931 17.682 1.00 96.44 209 PHE A O 1
ATOM 1620 N N . ILE A 1 210 ? -9.067 -2.513 18.383 1.00 95.38 210 ILE A N 1
ATOM 1621 C CA . ILE A 1 210 ? -8.593 -1.917 17.135 1.00 95.38 210 ILE A CA 1
ATOM 1622 C C . ILE A 1 210 ? -7.658 -2.923 16.470 1.00 95.38 210 ILE A C 1
ATOM 1624 O O . ILE A 1 210 ? -6.610 -3.240 17.023 1.00 95.38 210 ILE A O 1
ATOM 1628 N N . THR A 1 211 ? -8.023 -3.397 15.283 1.00 93.06 211 THR A N 1
ATOM 1629 C CA . THR A 1 211 ? -7.198 -4.233 14.408 1.00 93.06 211 THR A CA 1
ATOM 1630 C C . THR A 1 211 ? -6.573 -3.355 13.323 1.00 93.06 211 THR A C 1
ATOM 1632 O O . THR A 1 211 ? -7.276 -2.940 12.390 1.00 93.06 211 THR A O 1
ATOM 1635 N N . PRO A 1 212 ? -5.265 -3.059 13.403 1.00 91.31 212 PRO A N 1
ATOM 1636 C CA . PRO A 1 212 ? -4.572 -2.280 12.385 1.00 91.31 212 PRO A CA 1
ATOM 1637 C C . PRO A 1 212 ? -4.464 -3.052 11.057 1.00 91.31 212 PRO A C 1
ATOM 1639 O O . PRO A 1 212 ? -3.970 -4.180 11.007 1.00 91.31 212 PRO A O 1
ATOM 1642 N N . LEU A 1 213 ? -4.884 -2.438 9.951 1.00 90.06 213 LEU A N 1
ATOM 1643 C CA . LEU A 1 213 ? -4.823 -3.006 8.597 1.00 90.06 213 LEU A CA 1
ATOM 1644 C C . LEU A 1 213 ? -3.501 -2.625 7.916 1.00 90.06 213 LEU A C 1
ATOM 1646 O O . LEU A 1 213 ? -3.458 -1.808 7.001 1.00 90.06 213 LEU A O 1
ATOM 1650 N N . CYS A 1 214 ? -2.413 -3.211 8.413 1.00 81.81 214 CYS A N 1
ATOM 1651 C CA . CYS A 1 214 ? -1.035 -2.800 8.111 1.00 81.81 214 CYS A CA 1
ATOM 1652 C C . CYS A 1 214 ? -0.240 -3.782 7.240 1.00 81.81 214 CYS A C 1
ATOM 1654 O O . CYS A 1 214 ? 0.934 -3.546 6.963 1.00 81.81 214 CYS A O 1
ATOM 1656 N N . GLY A 1 215 ? -0.852 -4.898 6.858 1.00 87.94 215 GLY A N 1
ATOM 1657 C CA . GLY A 1 215 ? -0.265 -5.919 5.997 1.00 87.94 215 GLY A CA 1
ATOM 1658 C C . GLY A 1 215 ? -1.351 -6.665 5.232 1.00 87.94 215 GLY A C 1
ATOM 1659 O O . GLY A 1 215 ? -2.551 -6.431 5.435 1.00 87.94 215 GLY A O 1
ATOM 1660 N N . CYS A 1 216 ? -0.928 -7.576 4.366 1.00 91.44 216 CYS A N 1
ATOM 1661 C CA . CYS A 1 216 ? -1.836 -8.406 3.586 1.00 91.44 216 CYS A CA 1
ATOM 1662 C C . CYS A 1 216 ? -1.805 -9.859 4.067 1.00 91.44 216 CYS A C 1
ATOM 1664 O O . CYS A 1 216 ? -0.758 -10.375 4.453 1.00 91.44 216 CYS A O 1
ATOM 1666 N N . ASP A 1 217 ? -2.947 -10.557 4.022 1.00 90.56 217 ASP A N 1
ATOM 1667 C CA . ASP A 1 217 ? -3.002 -11.970 4.443 1.00 90.56 217 ASP A CA 1
ATOM 1668 C C . ASP A 1 217 ? -2.049 -12.845 3.613 1.00 90.56 217 ASP A C 1
ATOM 1670 O O . ASP A 1 217 ? -1.392 -13.726 4.161 1.00 90.56 217 ASP A O 1
ATOM 1674 N N . CYS A 1 218 ? -1.902 -12.540 2.318 1.00 93.44 218 CYS A N 1
ATOM 1675 C CA . CYS A 1 218 ? -1.003 -13.235 1.392 1.00 93.44 218 CYS A CA 1
ATOM 1676 C C . CYS A 1 218 ? 0.497 -13.086 1.721 1.00 93.44 218 CYS A C 1
ATOM 1678 O O . CYS A 1 218 ? 1.303 -13.847 1.192 1.00 93.44 218 CYS A O 1
ATOM 1680 N N . GLU A 1 219 ? 0.888 -12.154 2.599 1.00 93.38 219 GLU A N 1
ATOM 1681 C CA . GLU A 1 219 ? 2.282 -11.992 3.043 1.00 93.38 219 GLU A CA 1
ATOM 1682 C C . GLU A 1 219 ? 2.633 -12.942 4.191 1.00 93.38 219 GLU A C 1
ATOM 1684 O O . GLU A 1 219 ? 3.811 -13.180 4.463 1.00 93.38 219 GLU A O 1
ATOM 1689 N N . LYS A 1 220 ? 1.636 -13.522 4.872 1.00 92.12 220 LYS A N 1
ATOM 1690 C CA . LYS A 1 220 ? 1.875 -14.480 5.956 1.00 92.12 220 LYS A CA 1
ATOM 1691 C C . LYS A 1 220 ? 2.585 -15.712 5.405 1.00 92.12 220 LYS A C 1
ATOM 1693 O O . LYS A 1 220 ? 2.124 -16.295 4.433 1.00 92.12 220 LYS A O 1
ATOM 1698 N N . LEU A 1 221 ? 3.630 -16.185 6.090 1.00 91.75 221 LEU A N 1
ATOM 1699 C CA . LEU A 1 221 ? 4.442 -17.347 5.677 1.00 91.75 221 LEU A CA 1
ATOM 1700 C C . LEU A 1 221 ? 3.623 -18.597 5.307 1.00 91.75 221 LEU A C 1
ATOM 1702 O O . LEU A 1 221 ? 4.031 -19.358 4.439 1.00 91.75 221 LEU A O 1
ATOM 1706 N N . GLN A 1 222 ? 2.473 -18.802 5.955 1.00 93.62 222 GLN A N 1
ATOM 1707 C CA . GLN A 1 222 ? 1.576 -19.938 5.698 1.00 93.62 222 GLN A CA 1
ATOM 1708 C C . GLN A 1 222 ? 0.757 -19.801 4.403 1.00 93.62 222 GLN A C 1
ATOM 1710 O O . GLN A 1 222 ? 0.187 -20.776 3.929 1.00 93.62 222 GLN A O 1
ATOM 1715 N N . ARG A 1 223 ? 0.650 -18.584 3.860 1.00 94.25 223 ARG A N 1
ATOM 1716 C CA . ARG A 1 223 ? -0.061 -18.259 2.616 1.00 94.25 223 ARG A CA 1
ATOM 1717 C C . ARG A 1 223 ? 0.869 -18.135 1.411 1.00 94.25 223 ARG A C 1
ATOM 1719 O O . ARG A 1 223 ? 0.378 -18.080 0.291 1.00 94.25 223 ARG A O 1
ATOM 1726 N N . GLN A 1 224 ? 2.179 -18.071 1.635 1.00 94.75 224 GLN A N 1
ATOM 1727 C CA . GLN A 1 224 ? 3.168 -17.955 0.568 1.00 94.75 224 GLN A CA 1
ATOM 1728 C C . GLN A 1 224 ? 3.307 -19.287 -0.172 1.00 94.75 224 GLN A C 1
ATOM 1730 O O . GLN A 1 224 ? 3.483 -20.337 0.452 1.00 94.75 224 GLN A O 1
ATOM 1735 N N . GLU A 1 225 ? 3.280 -19.241 -1.500 1.00 96.50 225 GLU A N 1
ATOM 1736 C CA . GLU A 1 225 ? 3.539 -20.419 -2.323 1.00 96.50 225 GLU A CA 1
ATOM 1737 C C . GLU A 1 225 ? 5.052 -20.571 -2.498 1.00 96.50 225 GLU A C 1
ATOM 1739 O O . GLU A 1 225 ? 5.704 -19.816 -3.224 1.00 96.50 225 GLU A O 1
ATOM 1744 N N . LYS A 1 226 ? 5.624 -21.536 -1.777 1.00 96.62 226 LYS A N 1
ATOM 1745 C C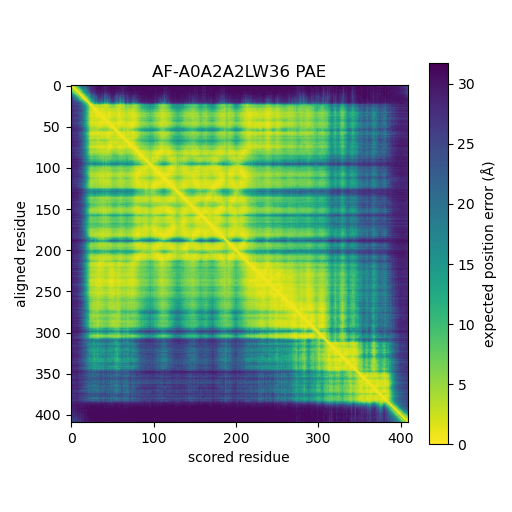A . LYS A 1 226 ? 7.065 -21.787 -1.796 1.00 96.62 226 LYS A CA 1
ATOM 1746 C C . LYS A 1 226 ? 7.490 -22.502 -3.071 1.00 96.62 226 LYS A C 1
ATOM 1748 O O . LYS A 1 226 ? 6.785 -23.405 -3.511 1.00 96.62 226 LYS A O 1
ATOM 1753 N N . ASN A 1 227 ? 8.665 -22.155 -3.598 1.00 96.25 227 ASN A N 1
ATOM 1754 C CA . ASN A 1 227 ? 9.230 -22.755 -4.815 1.00 96.25 227 ASN A CA 1
ATOM 1755 C C . ASN A 1 227 ? 8.212 -22.801 -5.969 1.00 96.25 227 ASN A C 1
ATOM 1757 O O . ASN A 1 227 ? 8.036 -23.830 -6.623 1.00 96.25 227 ASN A O 1
ATOM 1761 N N . SER A 1 228 ? 7.506 -21.689 -6.186 1.00 97.62 228 SER A N 1
ATOM 1762 C CA . SER A 1 228 ? 6.397 -21.627 -7.136 1.00 97.62 228 SER A CA 1
ATOM 1763 C C . SER A 1 228 ? 6.874 -21.896 -8.561 1.00 97.62 228 SER A C 1
ATOM 1765 O O . SER A 1 228 ? 7.893 -21.362 -9.007 1.00 97.62 228 SER A O 1
ATOM 1767 N N . VAL A 1 229 ? 6.090 -22.659 -9.324 1.00 97.12 229 VAL A N 1
ATOM 1768 C CA . VAL A 1 229 ? 6.332 -22.882 -10.760 1.00 97.12 229 VAL A CA 1
ATOM 1769 C C . VAL A 1 229 ? 6.276 -21.565 -11.538 1.00 97.12 229 VAL A C 1
ATOM 1771 O O . VAL A 1 229 ? 7.036 -21.377 -12.487 1.00 97.12 229 VAL A O 1
ATOM 1774 N N . LEU A 1 230 ? 5.445 -20.615 -11.098 1.00 96.81 230 LEU A N 1
ATOM 1775 C CA . LEU A 1 230 ? 5.352 -19.278 -11.692 1.00 96.81 230 LEU A CA 1
ATOM 1776 C C . LEU A 1 230 ? 6.628 -18.452 -11.481 1.00 96.81 230 LEU A C 1
ATOM 1778 O O . LEU A 1 230 ? 6.919 -17.566 -12.283 1.00 96.81 230 LEU A O 1
ATOM 1782 N N . CYS A 1 231 ? 7.403 -18.799 -10.453 1.00 97.31 231 CYS A N 1
ATOM 1783 C CA . CYS A 1 231 ? 8.716 -18.246 -10.144 1.00 97.31 231 CYS A CA 1
ATOM 1784 C C . CYS A 1 231 ? 9.854 -19.184 -10.584 1.00 97.31 231 CYS A C 1
ATOM 1786 O O . CYS A 1 231 ? 10.908 -19.224 -9.951 1.00 97.31 231 CYS A O 1
ATOM 1788 N N . HIS A 1 232 ? 9.623 -20.005 -11.617 1.00 97.06 232 HIS A N 1
ATOM 1789 C CA . HIS A 1 232 ? 10.583 -20.978 -12.154 1.00 97.06 232 HIS A CA 1
ATOM 1790 C C . HIS A 1 232 ? 11.163 -21.946 -11.106 1.00 97.06 232 HIS A C 1
ATOM 1792 O O . HIS A 1 232 ? 12.269 -22.446 -11.288 1.00 97.06 232 HIS A O 1
ATOM 1798 N N . GLN A 1 233 ? 10.432 -22.219 -10.016 1.00 97.19 233 GLN A N 1
ATOM 1799 C CA . GLN A 1 233 ? 10.893 -23.018 -8.866 1.00 97.19 233 GLN A CA 1
ATOM 1800 C C . GLN A 1 233 ? 12.188 -22.482 -8.228 1.00 97.19 233 GLN A C 1
ATOM 1802 O O . GLN A 1 233 ? 12.957 -23.223 -7.622 1.00 97.19 233 GLN A O 1
ATOM 1807 N N . HIS A 1 234 ? 12.414 -21.180 -8.374 1.00 97.50 234 HIS A N 1
ATOM 1808 C CA . HIS A 1 234 ? 13.615 -20.458 -7.962 1.00 97.50 234 HIS A CA 1
ATOM 1809 C C . HIS A 1 234 ? 13.278 -19.234 -7.105 1.00 97.50 234 HIS A C 1
ATOM 1811 O O . HIS A 1 234 ? 13.978 -18.217 -7.104 1.00 97.50 234 HIS A O 1
ATOM 1817 N N . GLY A 1 235 ? 12.143 -19.323 -6.422 1.00 96.75 235 GLY A N 1
ATOM 1818 C CA . GLY A 1 235 ? 11.608 -18.283 -5.573 1.00 96.75 235 GLY A CA 1
ATOM 1819 C C . GLY A 1 235 ? 10.225 -18.640 -5.053 1.00 96.75 235 GLY A C 1
ATOM 1820 O O . GLY A 1 235 ? 9.596 -19.622 -5.463 1.00 96.75 235 GLY A O 1
ATOM 1821 N N . ASN A 1 236 ? 9.741 -17.797 -4.154 1.00 97.25 236 ASN A N 1
ATOM 1822 C CA . ASN A 1 236 ? 8.420 -17.921 -3.556 1.00 97.25 236 ASN A CA 1
ATOM 1823 C C . ASN A 1 236 ? 7.478 -16.900 -4.192 1.00 97.25 236 ASN A C 1
ATOM 1825 O O . ASN A 1 236 ? 7.866 -15.752 -4.408 1.00 97.25 236 ASN A O 1
ATOM 1829 N N . LEU A 1 237 ? 6.236 -17.295 -4.455 1.00 97.25 237 LEU A N 1
ATOM 1830 C CA . LEU A 1 237 ? 5.198 -16.378 -4.909 1.00 97.25 237 LEU A CA 1
ATOM 1831 C C . LEU A 1 237 ? 4.473 -15.800 -3.687 1.00 97.25 237 LEU A C 1
ATOM 1833 O O . LEU A 1 237 ? 3.825 -16.518 -2.920 1.00 97.25 237 LEU A O 1
ATOM 1837 N N . ILE A 1 238 ? 4.598 -14.487 -3.502 1.00 97.12 238 ILE A N 1
ATOM 1838 C CA . ILE A 1 238 ? 4.068 -13.735 -2.363 1.00 97.12 238 ILE A CA 1
ATOM 1839 C C . ILE A 1 238 ? 3.204 -12.600 -2.906 1.00 97.12 238 ILE A C 1
ATOM 1841 O O . ILE A 1 238 ? 3.689 -11.714 -3.604 1.00 97.12 238 ILE A O 1
ATOM 1845 N N . CYS A 1 239 ? 1.900 -12.635 -2.614 1.00 96.19 239 CYS A N 1
ATOM 1846 C CA . CYS A 1 239 ? 0.932 -11.635 -3.086 1.00 96.19 239 CYS A CA 1
ATOM 1847 C C . CYS A 1 239 ? 1.017 -11.334 -4.598 1.00 96.19 239 CYS A C 1
ATOM 1849 O O . CYS A 1 239 ? 0.889 -10.181 -5.011 1.00 96.19 239 CYS A O 1
ATOM 1851 N N . GLY A 1 240 ? 1.253 -12.360 -5.420 1.00 94.94 240 GLY A N 1
ATOM 1852 C CA . GLY A 1 240 ? 1.363 -12.238 -6.876 1.00 94.94 240 GLY A CA 1
ATOM 1853 C C . GLY A 1 240 ? 2.745 -11.827 -7.399 1.00 94.94 240 GLY A C 1
ATOM 1854 O O . GLY A 1 240 ? 2.934 -11.804 -8.611 1.00 94.94 240 GLY A O 1
ATOM 1855 N N . GLN A 1 241 ? 3.720 -11.526 -6.536 1.00 94.75 241 GLN A N 1
ATOM 1856 C CA . GLN A 1 241 ? 5.106 -11.235 -6.927 1.00 94.75 241 GLN A CA 1
ATOM 1857 C C . GLN A 1 241 ? 6.037 -12.392 -6.580 1.00 94.75 241 GLN A C 1
ATOM 1859 O O . GLN A 1 241 ? 5.874 -13.043 -5.549 1.00 94.75 241 GLN A O 1
ATOM 1864 N N . CYS A 1 242 ? 7.036 -12.627 -7.426 1.00 95.31 242 CYS A N 1
ATOM 1865 C CA . CYS A 1 242 ? 8.094 -13.577 -7.123 1.00 95.31 242 CYS A CA 1
ATOM 1866 C C . CYS A 1 242 ? 9.180 -12.921 -6.270 1.00 95.31 242 CYS A C 1
ATOM 1868 O O . CYS A 1 242 ? 9.736 -11.889 -6.638 1.00 95.31 242 CYS A O 1
ATOM 1870 N N . VAL A 1 243 ? 9.506 -13.558 -5.150 1.00 95.75 243 VAL A N 1
ATOM 1871 C CA . VAL A 1 243 ? 10.688 -13.257 -4.342 1.00 95.75 243 VAL A CA 1
ATOM 1872 C C . VAL A 1 243 ? 11.710 -14.351 -4.607 1.00 95.75 243 VAL A C 1
ATOM 1874 O O . VAL A 1 243 ? 11.521 -15.496 -4.193 1.00 95.75 243 VAL A O 1
ATOM 1877 N N . CYS A 1 244 ? 12.752 -13.998 -5.353 1.00 96.81 244 CYS A N 1
ATOM 1878 C CA . CYS A 1 244 ? 13.722 -14.946 -5.886 1.00 96.81 244 CYS A CA 1
ATOM 1879 C C . CYS A 1 244 ? 14.755 -15.402 -4.862 1.00 96.81 244 CYS A C 1
ATO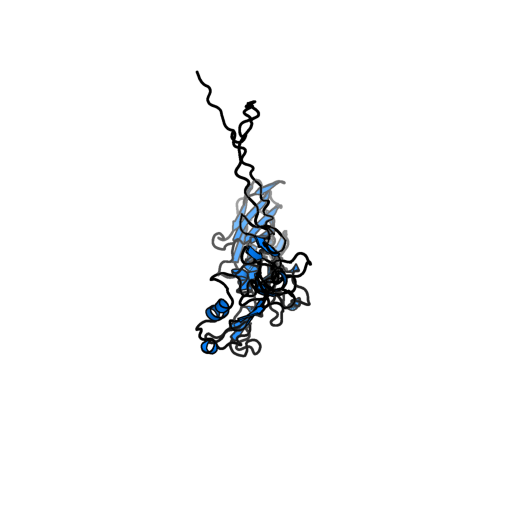M 1881 O O . CYS A 1 244 ? 15.121 -14.665 -3.945 1.00 96.81 244 CYS A O 1
ATOM 1883 N N . ASP A 1 245 ? 15.269 -16.610 -5.078 1.00 97.00 245 ASP A N 1
ATOM 1884 C CA . ASP A 1 245 ? 16.446 -17.112 -4.382 1.00 97.00 245 ASP A CA 1
ATOM 1885 C C . ASP A 1 245 ? 17.661 -16.214 -4.655 1.00 97.00 245 ASP A C 1
ATOM 1887 O O . ASP A 1 245 ? 17.764 -15.568 -5.698 1.00 97.00 245 ASP A O 1
ATOM 1891 N N . ALA A 1 246 ? 18.644 -16.233 -3.752 1.00 96.38 246 ALA A N 1
ATOM 1892 C CA . ALA A 1 246 ? 19.804 -15.337 -3.796 1.00 96.38 246 ALA A CA 1
ATOM 1893 C C . ALA A 1 246 ? 20.630 -15.391 -5.102 1.00 96.38 246 ALA A C 1
ATOM 1895 O O . ALA A 1 246 ? 21.377 -14.461 -5.387 1.00 96.38 246 ALA A O 1
ATOM 1896 N N . THR A 1 247 ? 20.526 -16.465 -5.891 1.00 96.19 247 THR A N 1
ATOM 1897 C CA . THR A 1 247 ? 21.276 -16.669 -7.146 1.00 96.19 247 THR A CA 1
ATOM 1898 C C . THR A 1 247 ? 20.461 -16.360 -8.406 1.00 96.19 247 THR A C 1
ATOM 1900 O O . THR A 1 247 ? 20.928 -16.594 -9.528 1.00 96.19 247 THR A O 1
ATOM 1903 N N . ARG A 1 248 ? 19.235 -15.854 -8.241 1.00 97.56 248 ARG A N 1
ATOM 1904 C CA . ARG A 1 248 ? 18.236 -15.688 -9.298 1.00 97.56 248 ARG A CA 1
ATOM 1905 C C . ARG A 1 248 ? 17.711 -14.252 -9.326 1.00 97.56 248 ARG A C 1
ATOM 1907 O O . ARG A 1 248 ? 17.706 -13.554 -8.319 1.00 97.56 248 ARG A O 1
ATOM 1914 N N . GLY A 1 249 ? 17.285 -13.804 -10.499 1.00 95.19 249 GLY A N 1
ATOM 1915 C CA . GLY A 1 249 ? 16.700 -12.484 -10.717 1.00 95.19 249 GLY A CA 1
ATOM 1916 C C . GLY A 1 249 ? 15.668 -12.502 -11.839 1.00 95.19 249 GLY A C 1
ATOM 1917 O O . GLY A 1 249 ? 15.384 -13.552 -12.417 1.00 95.19 249 GLY A O 1
ATOM 1918 N N . GLY A 1 250 ? 15.131 -11.328 -12.160 1.00 92.88 250 GLY A N 1
ATOM 1919 C CA . GLY A 1 250 ? 13.995 -11.193 -13.072 1.00 92.88 250 GLY A CA 1
ATOM 1920 C C . GLY A 1 250 ? 12.653 -11.297 -12.348 1.00 92.88 250 GLY A C 1
ATOM 1921 O O . GLY A 1 250 ? 12.565 -11.772 -11.217 1.00 92.88 250 GLY A O 1
ATOM 1922 N N . SER A 1 251 ? 11.597 -10.830 -13.014 1.00 90.75 251 SER A N 1
ATOM 1923 C CA . SER A 1 251 ? 10.248 -10.733 -12.432 1.00 90.75 251 SER A CA 1
ATOM 1924 C C . SER A 1 251 ? 9.633 -12.084 -12.044 1.00 90.75 251 SER A C 1
ATOM 1926 O O . SER A 1 251 ? 8.711 -12.130 -11.232 1.00 90.75 251 SER A O 1
ATOM 1928 N N . LYS A 1 252 ? 10.141 -13.179 -12.620 1.00 94.25 252 LYS A N 1
ATOM 1929 C CA . LYS A 1 252 ? 9.717 -14.561 -12.383 1.00 94.25 252 LYS A CA 1
ATOM 1930 C C . LYS A 1 252 ? 10.886 -15.453 -11.961 1.00 94.25 252 LYS A C 1
ATOM 1932 O O . LYS A 1 252 ? 10.769 -16.671 -12.054 1.00 94.25 252 LYS A O 1
ATOM 1937 N N . CYS A 1 253 ? 12.004 -14.882 -11.516 1.00 96.44 253 CYS A N 1
ATOM 1938 C CA . CYS A 1 253 ? 13.216 -15.623 -11.141 1.00 96.44 253 CYS A CA 1
ATOM 1939 C C . CYS A 1 253 ? 13.827 -16.453 -12.285 1.00 96.44 253 CYS A C 1
ATOM 1941 O O . CYS A 1 253 ? 14.510 -17.453 -12.061 1.00 96.44 253 CYS A O 1
ATOM 1943 N N . GLU A 1 254 ? 13.587 -16.032 -13.525 1.00 95.88 254 GLU A N 1
ATOM 1944 C CA . GLU A 1 254 ? 14.021 -16.703 -14.746 1.00 95.88 254 GLU A CA 1
ATOM 1945 C C . GLU A 1 254 ? 15.517 -16.513 -15.048 1.00 95.88 254 GLU A C 1
ATOM 1947 O O . GLU A 1 254 ? 16.105 -17.311 -15.776 1.00 95.88 254 GLU A O 1
ATOM 1952 N N . CYS A 1 255 ? 16.158 -15.487 -14.477 1.00 97.25 255 CYS A N 1
ATOM 1953 C CA . CYS A 1 255 ? 17.528 -15.099 -14.807 1.00 97.25 255 CYS A CA 1
ATOM 1954 C C . CYS A 1 255 ? 18.533 -15.676 -13.787 1.00 97.25 255 CYS A C 1
ATOM 1956 O O . CYS A 1 255 ? 18.516 -15.268 -12.624 1.00 97.25 255 CYS A O 1
ATOM 1958 N N . PRO A 1 256 ? 19.452 -16.586 -14.166 1.00 97.25 256 PRO A N 1
ATOM 1959 C CA . PRO A 1 256 ? 20.593 -16.940 -13.320 1.00 97.25 256 PRO A CA 1
ATOM 1960 C C . PRO A 1 256 ? 21.610 -15.790 -13.263 1.00 97.25 256 PRO A C 1
ATOM 1962 O O . PRO A 1 256 ? 22.200 -15.440 -14.283 1.00 97.25 256 PRO A O 1
ATOM 1965 N N . LEU A 1 257 ? 21.861 -15.224 -12.078 1.00 97.06 257 LEU A N 1
ATOM 1966 C CA . LEU A 1 257 ? 22.685 -14.011 -11.917 1.00 97.06 257 LEU A CA 1
ATOM 1967 C C . LEU A 1 257 ? 24.123 -14.181 -12.440 1.00 97.06 257 LEU A C 1
ATOM 1969 O O . LEU A 1 257 ? 24.654 -13.302 -13.121 1.00 97.06 257 LEU A O 1
ATOM 1973 N N . ALA A 1 258 ? 24.716 -15.356 -12.204 1.00 96.25 258 ALA A N 1
ATOM 1974 C CA . ALA A 1 258 ? 26.069 -15.685 -12.649 1.00 96.25 258 ALA A CA 1
ATOM 1975 C C . ALA A 1 258 ? 26.237 -15.588 -14.177 1.00 96.25 258 ALA A C 1
ATOM 1977 O O . ALA A 1 258 ? 27.277 -15.134 -14.651 1.00 96.25 258 ALA A O 1
ATOM 1978 N N . SER A 1 259 ? 25.206 -15.943 -14.951 1.00 96.94 259 SER A N 1
ATOM 1979 C CA . SER A 1 259 ? 25.229 -15.870 -16.418 1.00 96.94 259 SER A CA 1
ATOM 1980 C C . SER A 1 259 ? 25.289 -14.436 -16.946 1.00 96.94 259 SER A C 1
ATOM 1982 O O . SER A 1 259 ? 25.739 -14.216 -18.066 1.00 96.94 259 SER A O 1
ATOM 1984 N N . TYR A 1 260 ? 24.875 -13.459 -16.137 1.00 95.62 260 TYR A N 1
ATOM 1985 C CA . TYR A 1 260 ? 24.894 -12.038 -16.481 1.00 95.62 260 TYR A CA 1
ATOM 1986 C C . TYR A 1 260 ? 26.015 -11.272 -15.768 1.00 95.62 260 TYR A C 1
ATOM 1988 O O . TYR A 1 260 ? 26.067 -10.044 -15.868 1.00 95.62 260 TYR A O 1
ATOM 1996 N N . GLY A 1 261 ? 26.917 -11.967 -15.066 1.00 95.38 261 GLY A N 1
ATOM 1997 C CA . GLY A 1 261 ? 28.075 -11.366 -14.401 1.00 95.38 261 GLY A CA 1
ATOM 1998 C C . GLY A 1 261 ? 27.719 -10.431 -13.242 1.00 95.38 261 GLY A C 1
ATOM 1999 O O . GLY A 1 261 ? 28.439 -9.465 -13.008 1.00 95.38 261 GLY A O 1
ATOM 2000 N N . VAL A 1 262 ? 26.605 -10.685 -12.552 1.00 96.12 262 VAL A N 1
ATOM 2001 C CA . VAL A 1 262 ? 26.143 -9.912 -11.386 1.00 96.12 262 VAL A CA 1
ATOM 2002 C C . VAL A 1 262 ? 25.942 -10.828 -10.182 1.00 96.12 262 VAL A C 1
ATOM 2004 O O . VAL A 1 262 ? 25.798 -12.043 -10.335 1.00 96.12 262 VAL A O 1
ATOM 2007 N N . LYS A 1 263 ? 25.956 -10.257 -8.977 1.00 95.06 263 LYS A N 1
ATOM 2008 C CA . LYS A 1 263 ? 25.812 -10.996 -7.714 1.00 95.06 263 LYS A CA 1
ATOM 2009 C C . LYS A 1 263 ? 24.429 -10.861 -7.097 1.00 95.06 263 LYS A C 1
ATOM 2011 O O . LYS A 1 263 ? 24.037 -11.735 -6.331 1.00 95.06 263 LYS A O 1
ATOM 2016 N N . THR A 1 264 ? 23.706 -9.789 -7.411 1.00 95.50 264 THR A N 1
ATOM 2017 C CA . THR A 1 264 ? 22.384 -9.511 -6.837 1.00 95.50 264 THR A CA 1
ATOM 2018 C C . THR A 1 264 ? 21.345 -9.240 -7.924 1.00 95.50 264 THR A C 1
ATOM 2020 O O . THR A 1 264 ? 21.676 -8.831 -9.038 1.00 95.50 264 THR A O 1
ATOM 2023 N N . ALA A 1 265 ? 20.067 -9.469 -7.609 1.00 93.12 265 ALA A N 1
ATOM 2024 C CA . ALA A 1 265 ? 18.965 -9.135 -8.511 1.00 93.12 265 ALA A CA 1
ATOM 2025 C C . ALA A 1 265 ? 18.864 -7.619 -8.767 1.00 93.12 265 ALA A C 1
ATOM 2027 O O . ALA A 1 265 ? 18.551 -7.221 -9.885 1.00 93.12 265 ALA A O 1
ATOM 2028 N N . ALA A 1 266 ? 19.202 -6.793 -7.770 1.00 91.81 266 ALA A N 1
ATOM 2029 C CA . ALA A 1 266 ? 19.257 -5.339 -7.908 1.00 91.81 266 ALA A CA 1
ATOM 2030 C C . ALA A 1 266 ? 20.323 -4.905 -8.927 1.00 91.81 266 ALA A C 1
ATOM 2032 O O . ALA A 1 266 ? 20.017 -4.153 -9.843 1.00 91.81 266 ALA A O 1
ATOM 2033 N N . GLU A 1 267 ? 21.539 -5.464 -8.859 1.00 94.62 267 GLU A N 1
ATOM 2034 C CA . GLU A 1 267 ? 22.583 -5.212 -9.868 1.00 94.62 267 GLU A CA 1
ATOM 2035 C C . GLU A 1 267 ? 22.143 -5.622 -11.282 1.00 94.62 267 GLU A C 1
ATOM 2037 O O . GLU A 1 267 ? 22.544 -4.998 -12.265 1.00 94.62 267 GLU A O 1
ATOM 2042 N N . LEU A 1 268 ? 21.340 -6.688 -11.405 1.00 95.38 268 LEU A N 1
ATOM 2043 C CA . LEU A 1 268 ? 20.790 -7.104 -12.694 1.00 95.38 268 LEU A CA 1
ATOM 2044 C C . LEU A 1 268 ? 19.791 -6.076 -13.234 1.00 95.38 268 LEU A C 1
ATOM 2046 O O . LEU A 1 268 ? 19.839 -5.753 -14.418 1.00 95.38 268 LEU A O 1
ATOM 2050 N N . GLU A 1 269 ? 18.893 -5.582 -12.384 1.00 92.62 269 GLU A N 1
ATOM 2051 C CA . GLU A 1 269 ? 17.897 -4.570 -12.742 1.00 92.62 269 GLU A CA 1
ATOM 2052 C C . GLU A 1 269 ? 18.543 -3.210 -13.044 1.00 92.62 269 GLU A C 1
ATOM 2054 O O . GLU A 1 269 ? 18.148 -2.539 -13.996 1.00 92.62 269 GLU A O 1
ATOM 2059 N N . ASP A 1 270 ? 19.603 -2.838 -12.326 1.00 93.62 270 ASP A N 1
ATOM 2060 C CA . ASP A 1 270 ? 20.341 -1.591 -12.547 1.00 93.62 270 ASP A CA 1
ATOM 2061 C C . ASP A 1 270 ? 21.003 -1.521 -13.930 1.00 93.62 270 ASP A C 1
ATOM 2063 O O . ASP A 1 270 ? 21.205 -0.430 -14.461 1.00 93.62 270 ASP A O 1
ATOM 2067 N N . LYS A 1 271 ? 21.243 -2.658 -14.601 1.00 95.50 271 LYS A N 1
ATOM 2068 C CA . LYS A 1 271 ? 21.663 -2.667 -16.019 1.00 95.50 271 LYS A CA 1
ATOM 2069 C C . LYS A 1 271 ? 20.622 -2.074 -16.973 1.00 95.50 271 LYS A C 1
ATOM 2071 O O . LYS A 1 271 ? 20.967 -1.762 -18.112 1.00 95.50 271 LYS A O 1
ATOM 2076 N N . CYS A 1 272 ? 19.381 -1.923 -16.519 1.00 95.81 272 CYS A N 1
ATOM 2077 C CA . CYS A 1 272 ? 18.274 -1.298 -17.233 1.00 95.81 272 CYS A CA 1
ATOM 2078 C C . CYS A 1 272 ? 18.018 0.157 -16.804 1.00 95.81 272 CYS A C 1
ATOM 2080 O O . CYS A 1 272 ? 17.062 0.767 -17.288 1.00 95.81 272 CYS A O 1
ATOM 2082 N N . ARG A 1 273 ? 18.837 0.726 -15.911 1.00 94.81 273 ARG A N 1
ATOM 2083 C CA . ARG A 1 273 ? 18.776 2.143 -15.534 1.00 94.81 273 ARG A CA 1
ATOM 2084 C C . ARG A 1 273 ? 19.883 2.908 -16.247 1.00 94.81 273 ARG A C 1
ATOM 2086 O O . ARG A 1 273 ? 21.020 2.452 -16.324 1.00 94.81 273 ARG A O 1
ATOM 2093 N N . GLU A 1 274 ? 19.546 4.081 -16.767 1.00 92.31 274 GLU A N 1
ATOM 2094 C CA . GLU A 1 274 ? 20.520 4.936 -17.453 1.00 92.31 274 GLU A CA 1
ATOM 2095 C C . GLU A 1 274 ? 21.533 5.547 -16.476 1.00 92.31 274 GLU A C 1
ATOM 2097 O O . GLU A 1 274 ? 22.720 5.647 -16.785 1.00 92.31 274 GLU A O 1
ATOM 2102 N N . GLN A 1 275 ? 21.069 5.907 -15.277 1.00 90.94 275 GLN A N 1
ATOM 2103 C CA . GLN A 1 275 ? 21.876 6.419 -14.171 1.00 90.94 275 GLN A CA 1
ATOM 2104 C C . GLN A 1 275 ? 21.352 5.869 -12.833 1.00 90.94 275 GLN A C 1
ATOM 2106 O O . GLN A 1 275 ? 20.193 5.444 -12.765 1.00 90.94 275 GLN A O 1
ATOM 2111 N N . PRO A 1 276 ? 22.159 5.874 -11.755 1.00 89.06 276 PRO A N 1
ATOM 2112 C CA . PRO A 1 276 ? 21.699 5.463 -10.430 1.00 89.06 276 PRO A CA 1
ATOM 2113 C C . PRO A 1 276 ? 20.448 6.242 -10.000 1.00 89.06 276 PRO A C 1
ATOM 2115 O O . PRO A 1 276 ? 20.422 7.467 -10.081 1.00 89.06 276 PRO A O 1
ATOM 2118 N N . GLY A 1 277 ? 19.403 5.533 -9.570 1.00 84.56 277 GLY A N 1
ATOM 2119 C CA . GLY A 1 277 ? 18.115 6.131 -9.189 1.00 84.56 277 GLY A CA 1
ATOM 2120 C C . GLY A 1 277 ? 17.198 6.527 -10.356 1.00 84.56 277 GLY A C 1
ATOM 2121 O O . GLY A 1 277 ? 16.045 6.876 -10.119 1.00 84.56 277 GLY A O 1
ATOM 2122 N N . ALA A 1 278 ? 17.646 6.434 -11.614 1.00 89.81 278 ALA A N 1
ATOM 2123 C CA . ALA A 1 278 ? 16.776 6.650 -12.770 1.00 89.81 278 ALA A CA 1
ATOM 2124 C C . ALA A 1 278 ? 15.719 5.541 -12.880 1.00 89.81 278 ALA A C 1
ATOM 2126 O O . ALA A 1 278 ? 15.941 4.408 -12.446 1.00 89.81 278 ALA A O 1
ATOM 2127 N N . GLN A 1 279 ? 14.576 5.835 -13.499 1.00 89.19 279 GLN A N 1
ATOM 2128 C CA . GLN A 1 279 ? 13.529 4.839 -13.712 1.00 89.19 279 GLN A CA 1
ATOM 2129 C C . GLN A 1 279 ? 14.023 3.707 -14.625 1.00 89.19 279 GLN A C 1
ATOM 2131 O O . GLN A 1 279 ? 14.693 3.944 -15.633 1.00 89.19 279 GLN A O 1
ATOM 2136 N N . VAL A 1 280 ? 13.661 2.467 -14.288 1.00 91.19 280 VAL A N 1
ATOM 2137 C CA . VAL A 1 280 ? 13.956 1.292 -15.117 1.00 91.19 280 VAL A CA 1
ATOM 2138 C C . VAL A 1 280 ? 13.384 1.502 -16.515 1.00 91.19 280 VAL A C 1
ATOM 2140 O O . VAL A 1 280 ? 12.195 1.792 -16.665 1.00 91.19 280 VAL A O 1
ATOM 2143 N N . CYS A 1 281 ? 14.237 1.383 -17.534 1.00 92.50 281 CYS A N 1
ATOM 2144 C CA . CYS A 1 281 ? 13.873 1.580 -18.936 1.00 92.50 281 CYS A CA 1
ATOM 2145 C C . CYS A 1 281 ? 13.124 2.901 -19.195 1.00 92.50 281 CYS A C 1
ATOM 2147 O O . CYS A 1 281 ? 12.183 2.925 -19.990 1.00 92.50 281 CYS A O 1
ATOM 2149 N N . ASN A 1 282 ? 13.473 3.973 -18.466 1.00 90.12 282 ASN A N 1
ATOM 2150 C CA . ASN A 1 282 ? 12.819 5.286 -18.535 1.00 90.12 282 ASN A CA 1
ATOM 2151 C C . ASN A 1 282 ? 11.282 5.234 -18.394 1.00 90.12 282 ASN A C 1
ATOM 2153 O O . ASN A 1 282 ? 10.571 6.107 -18.882 1.00 90.12 282 ASN A O 1
ATOM 2157 N N . GLY A 1 283 ? 10.750 4.179 -17.764 1.00 88.31 283 GLY A N 1
ATOM 2158 C CA . GLY A 1 283 ? 9.311 3.959 -17.626 1.00 88.31 283 GLY A CA 1
ATOM 2159 C C . GLY A 1 283 ? 8.577 3.581 -18.913 1.00 88.31 283 GLY A C 1
ATOM 2160 O O . GLY A 1 283 ? 7.357 3.447 -18.888 1.00 88.31 283 GLY A O 1
ATOM 2161 N N . LYS A 1 284 ? 9.293 3.391 -20.027 1.00 89.50 284 LYS A N 1
ATOM 2162 C CA . LYS A 1 284 ? 8.723 3.103 -21.352 1.00 89.50 284 LYS A CA 1
ATOM 2163 C C . LYS A 1 284 ? 9.050 1.688 -21.848 1.00 89.50 284 LYS A C 1
ATOM 2165 O O . LYS A 1 284 ? 9.053 1.417 -23.049 1.00 89.50 284 LYS A O 1
ATOM 2170 N N . GLY A 1 285 ? 9.362 0.780 -20.929 1.00 89.62 285 GLY A N 1
ATOM 2171 C CA . GLY A 1 285 ? 9.710 -0.600 -21.242 1.00 89.62 285 GLY A CA 1
ATOM 2172 C C . GLY A 1 285 ? 9.795 -1.484 -20.005 1.00 89.62 285 GLY A C 1
ATOM 2173 O O . GLY A 1 285 ? 9.583 -1.036 -18.880 1.00 89.62 285 GLY A O 1
ATOM 2174 N N . VAL A 1 286 ? 10.125 -2.753 -20.230 1.00 90.25 286 VAL A N 1
ATOM 2175 C CA . VAL A 1 286 ? 10.274 -3.777 -19.191 1.00 90.25 286 VAL A CA 1
ATOM 2176 C C . VAL A 1 286 ? 11.711 -4.287 -19.189 1.00 90.25 286 VAL A C 1
ATOM 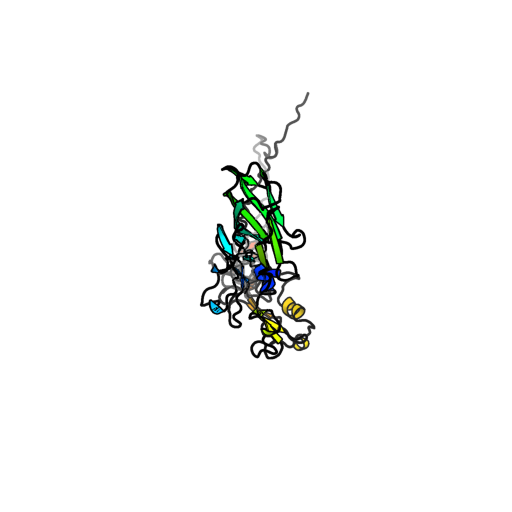2178 O O . VAL A 1 286 ? 12.252 -4.635 -20.236 1.00 90.25 286 VAL A O 1
ATOM 2181 N N . CYS A 1 287 ? 12.338 -4.367 -18.015 1.00 92.50 287 CYS A N 1
ATOM 2182 C CA . CYS A 1 287 ? 13.672 -4.949 -17.889 1.00 92.50 287 CYS A CA 1
ATOM 2183 C C . CYS A 1 287 ? 13.603 -6.482 -17.903 1.00 92.50 287 CYS A C 1
ATOM 2185 O O . CYS A 1 287 ? 13.005 -7.096 -17.019 1.00 92.50 287 CYS A O 1
ATOM 2187 N N . ARG A 1 288 ? 14.252 -7.113 -18.884 1.00 93.81 288 ARG A N 1
ATOM 2188 C CA . ARG A 1 288 ? 14.416 -8.568 -18.977 1.00 93.81 288 ARG A CA 1
ATOM 2189 C C . ARG A 1 288 ? 15.876 -8.944 -18.824 1.00 93.81 288 ARG A C 1
ATOM 2191 O O . ARG A 1 288 ? 16.685 -8.678 -19.706 1.00 93.81 288 ARG A O 1
ATOM 2198 N N . CYS A 1 289 ? 16.204 -9.559 -17.692 1.00 95.00 289 CYS A N 1
ATOM 2199 C CA . CYS A 1 289 ? 17.555 -10.005 -17.351 1.00 95.00 289 CYS A CA 1
ATOM 2200 C C . CYS A 1 289 ? 18.662 -8.969 -17.655 1.00 95.00 289 CYS A C 1
ATOM 2202 O O . CYS A 1 289 ? 19.716 -9.313 -18.189 1.00 95.00 289 CYS A O 1
ATOM 2204 N N . GLY A 1 290 ? 18.419 -7.696 -17.325 1.00 93.75 290 GLY A N 1
ATOM 2205 C CA . GLY A 1 290 ? 19.383 -6.608 -17.517 1.00 93.75 290 GLY A CA 1
ATOM 2206 C C . GLY A 1 290 ? 19.381 -5.951 -18.900 1.00 93.75 290 GLY A C 1
ATOM 2207 O O . GLY A 1 290 ? 20.291 -5.181 -19.199 1.00 93.75 290 GLY A O 1
ATOM 2208 N N . GLN A 1 291 ? 18.374 -6.222 -19.735 1.00 95.56 291 GLN A N 1
ATOM 2209 C CA . GLN A 1 291 ? 18.145 -5.520 -20.995 1.00 95.56 291 GLN A CA 1
ATOM 2210 C C . GLN A 1 291 ? 16.715 -4.980 -21.072 1.00 95.56 291 GLN A C 1
ATOM 2212 O O . GLN A 1 291 ? 15.758 -5.684 -20.753 1.00 95.56 291 GLN A O 1
ATOM 2217 N N . CYS A 1 292 ? 16.557 -3.737 -21.523 1.00 93.81 292 CYS A N 1
ATOM 2218 C CA . CYS A 1 292 ? 15.240 -3.146 -21.713 1.00 93.81 292 CYS A CA 1
ATOM 2219 C C . CYS A 1 292 ? 14.550 -3.672 -22.973 1.00 93.81 292 CYS A C 1
ATOM 2221 O O . CYS A 1 292 ? 15.097 -3.603 -24.074 1.00 93.81 292 CYS A O 1
ATOM 2223 N N . GLU A 1 293 ? 13.318 -4.148 -22.808 1.00 93.00 293 GLU A N 1
ATOM 2224 C CA . GLU A 1 293 ? 12.361 -4.355 -23.888 1.00 93.00 293 GLU A CA 1
ATOM 2225 C C . GLU A 1 293 ? 11.388 -3.170 -23.915 1.00 93.00 293 GLU A C 1
ATOM 2227 O O . GLU A 1 293 ? 10.529 -3.031 -23.044 1.00 93.00 293 GLU A O 1
ATOM 2232 N N . CYS A 1 294 ? 11.552 -2.296 -24.903 1.00 89.94 294 CYS A N 1
ATOM 2233 C CA . CYS A 1 294 ? 10.765 -1.077 -25.052 1.00 89.94 294 CYS A CA 1
ATOM 2234 C C . CYS A 1 294 ? 9.331 -1.362 -25.532 1.00 89.94 294 CYS A C 1
ATOM 2236 O O . CYS A 1 294 ? 9.116 -2.258 -26.354 1.00 89.94 294 CYS A O 1
ATOM 2238 N N . ASP A 1 295 ? 8.347 -0.612 -25.021 1.00 85.75 295 ASP A N 1
ATOM 2239 C CA . ASP A 1 295 ? 6.934 -0.827 -25.353 1.00 85.75 295 ASP A CA 1
ATOM 2240 C C . ASP A 1 295 ? 6.649 -0.461 -26.814 1.00 85.75 295 ASP A C 1
ATOM 2242 O O . ASP A 1 295 ? 6.609 0.706 -27.197 1.00 85.75 295 ASP A O 1
ATOM 2246 N N . ARG A 1 296 ? 6.378 -1.483 -27.631 1.00 78.38 296 ARG A N 1
ATOM 2247 C CA . ARG A 1 296 ? 6.098 -1.339 -29.066 1.00 78.38 296 ARG A CA 1
ATOM 2248 C C . ARG A 1 296 ? 4.807 -0.581 -29.375 1.00 78.38 296 ARG A C 1
ATOM 2250 O O . ARG A 1 296 ? 4.631 -0.151 -30.511 1.00 78.38 296 ARG A O 1
ATOM 2257 N N . LYS A 1 297 ? 3.892 -0.429 -28.409 1.00 77.06 297 LYS A N 1
ATOM 2258 C CA . LYS A 1 297 ? 2.696 0.417 -28.576 1.00 77.06 297 LYS A CA 1
ATOM 2259 C C . LYS A 1 297 ? 3.067 1.895 -28.659 1.00 77.06 297 LYS A C 1
ATOM 2261 O O . LYS A 1 297 ? 2.320 2.679 -29.237 1.00 77.06 297 LYS A O 1
ATOM 2266 N N . ILE A 1 298 ? 4.227 2.260 -28.122 1.00 71.50 298 ILE A N 1
ATOM 2267 C CA . ILE A 1 298 ? 4.831 3.571 -28.291 1.00 71.50 298 ILE A CA 1
ATOM 2268 C C . ILE A 1 298 ? 5.747 3.443 -29.510 1.00 71.50 298 ILE A C 1
ATOM 2270 O O . ILE A 1 298 ? 6.914 3.084 -29.390 1.00 71.50 298 ILE A O 1
ATOM 2274 N N . ALA A 1 299 ? 5.183 3.659 -30.704 1.00 60.38 299 ALA A N 1
ATOM 2275 C CA . ALA A 1 299 ? 5.815 3.356 -31.999 1.00 60.38 299 ALA A CA 1
ATOM 2276 C C . ALA A 1 299 ? 7.207 3.987 -32.196 1.00 60.38 299 ALA A C 1
ATOM 2278 O O . ALA A 1 299 ? 7.983 3.553 -33.044 1.00 60.38 299 ALA A O 1
ATOM 2279 N N . THR A 1 300 ? 7.514 5.008 -31.409 1.00 68.94 300 THR A N 1
ATOM 2280 C CA . THR A 1 300 ? 8.728 5.804 -31.461 1.00 68.94 300 THR A CA 1
ATOM 2281 C C . THR A 1 300 ? 9.700 5.494 -30.326 1.00 68.94 300 THR A C 1
ATOM 2283 O O . THR A 1 300 ? 10.811 6.015 -30.337 1.00 68.94 300 THR A O 1
ATOM 2286 N N . VAL A 1 301 ? 9.351 4.668 -29.334 1.00 79.12 301 VAL A N 1
ATOM 2287 C CA . VAL A 1 301 ? 10.237 4.495 -28.182 1.00 79.12 301 VAL A CA 1
ATOM 2288 C C . VAL A 1 301 ? 11.351 3.476 -28.431 1.00 79.12 301 VAL A C 1
ATOM 2290 O O . VAL A 1 301 ? 11.108 2.351 -28.866 1.00 79.12 301 VAL A O 1
ATOM 2293 N N . GLY A 1 302 ? 12.597 3.861 -28.150 1.00 81.62 302 GLY A N 1
ATOM 2294 C CA . GLY A 1 302 ? 13.770 3.025 -28.407 1.00 81.62 302 GLY A CA 1
ATOM 2295 C C . GLY A 1 302 ? 15.013 3.424 -27.611 1.00 81.62 302 GLY A C 1
ATOM 2296 O O . GLY A 1 302 ? 14.955 4.238 -26.692 1.00 81.62 302 GLY A O 1
ATOM 2297 N N . GLY A 1 303 ? 16.156 2.842 -27.972 1.00 84.81 303 GLY A N 1
ATOM 2298 C CA . GLY A 1 303 ? 17.422 3.017 -27.256 1.00 84.81 303 GLY A CA 1
ATOM 2299 C C . GLY A 1 303 ? 17.648 1.970 -26.162 1.00 84.81 303 GLY A C 1
ATOM 2300 O O . GLY A 1 303 ? 16.744 1.225 -25.786 1.00 84.81 303 GLY A O 1
ATOM 2301 N N . LYS A 1 304 ? 18.885 1.903 -25.650 1.00 89.50 304 LYS A N 1
ATOM 2302 C CA . LYS A 1 304 ? 19.307 0.907 -24.644 1.00 89.50 304 LYS A CA 1
ATOM 2303 C C . LYS A 1 304 ? 18.438 0.928 -23.380 1.00 89.50 304 LYS A C 1
ATOM 2305 O O . LYS A 1 304 ? 18.244 -0.118 -22.768 1.00 89.50 304 LYS A O 1
ATOM 2310 N N . PHE A 1 305 ? 17.931 2.100 -23.010 1.00 92.06 305 PHE A N 1
ATOM 2311 C CA . PHE A 1 305 ? 17.134 2.323 -21.809 1.00 92.06 305 PHE A CA 1
ATOM 2312 C C . PHE A 1 305 ? 15.732 2.850 -22.141 1.00 92.06 305 PHE A C 1
ATOM 2314 O O . PHE A 1 305 ? 15.104 3.455 -21.280 1.00 92.06 305 PHE A O 1
ATOM 2321 N N . CYS A 1 306 ? 15.250 2.667 -23.378 1.00 90.69 306 CYS A N 1
ATOM 2322 C CA . CYS A 1 306 ? 13.974 3.211 -23.867 1.00 90.69 306 CYS A CA 1
ATOM 2323 C C . CYS A 1 306 ? 13.824 4.734 -23.673 1.00 90.69 306 CYS A C 1
ATOM 2325 O O . CYS A 1 306 ? 12.718 5.241 -23.487 1.00 90.69 306 CYS A O 1
ATOM 2327 N N . GLN A 1 307 ? 14.943 5.462 -23.684 1.00 86.69 307 GLN A N 1
ATOM 2328 C CA . GLN A 1 307 ? 14.989 6.909 -23.473 1.00 86.69 307 GLN A CA 1
ATOM 2329 C C . GLN A 1 307 ? 14.604 7.705 -24.724 1.00 86.69 307 GLN A C 1
ATOM 2331 O O . GLN A 1 307 ? 14.236 8.874 -24.641 1.00 86.69 307 GLN A O 1
ATOM 2336 N N . CYS A 1 308 ? 14.710 7.081 -25.895 1.00 80.94 308 CYS A N 1
ATOM 2337 C CA . CYS A 1 308 ? 14.543 7.757 -27.166 1.00 80.94 308 CYS A CA 1
ATOM 2338 C C . CYS A 1 308 ? 13.074 7.778 -27.554 1.00 80.94 308 CYS A C 1
ATOM 2340 O O . CYS A 1 308 ? 12.425 6.742 -27.505 1.00 80.94 308 CYS A O 1
ATOM 2342 N N . ASP A 1 309 ? 12.588 8.926 -28.007 1.00 73.81 309 ASP A N 1
ATOM 2343 C CA . ASP A 1 309 ? 11.305 9.077 -28.684 1.00 73.81 309 ASP A CA 1
ATOM 2344 C C . ASP A 1 309 ? 11.612 9.495 -30.131 1.00 73.81 309 ASP A C 1
ATOM 2346 O O . ASP A 1 309 ? 12.059 10.611 -30.384 1.00 73.81 309 ASP A O 1
ATOM 2350 N N . HIS A 1 310 ? 11.502 8.561 -31.071 1.00 65.38 310 HIS A N 1
ATOM 2351 C CA . HIS A 1 310 ? 11.886 8.653 -32.485 1.00 65.38 310 HIS A CA 1
ATOM 2352 C C . HIS A 1 310 ? 11.157 9.765 -33.267 1.00 65.38 310 HIS A C 1
ATOM 2354 O O . HIS A 1 310 ? 11.568 10.083 -34.379 1.00 65.38 310 HIS A O 1
ATOM 2360 N N . ASP A 1 311 ? 10.130 10.403 -32.691 1.00 67.56 311 ASP A N 1
ATOM 2361 C CA . ASP A 1 311 ? 9.513 11.627 -33.229 1.00 67.56 311 ASP A CA 1
ATOM 2362 C C . ASP A 1 311 ? 10.284 12.917 -32.876 1.00 67.56 311 ASP A C 1
ATOM 2364 O O . ASP A 1 311 ? 9.963 13.985 -33.397 1.00 67.56 311 ASP A O 1
ATOM 2368 N N . SER A 1 312 ? 11.317 12.837 -32.030 1.00 70.94 312 SER A N 1
ATOM 2369 C CA . SER A 1 312 ? 12.083 14.002 -31.552 1.00 70.94 312 SER A CA 1
ATOM 2370 C C . SER A 1 312 ? 13.150 14.500 -32.532 1.00 70.94 312 SER A C 1
ATOM 2372 O O . SER A 1 312 ? 13.792 15.513 -32.268 1.00 70.94 312 SER A O 1
ATOM 2374 N N . CYS A 1 313 ? 13.388 13.793 -33.640 1.00 85.56 313 CYS A N 1
ATOM 2375 C CA . CYS A 1 313 ? 14.348 14.240 -34.646 1.00 85.56 313 CYS A CA 1
ATOM 2376 C C . CYS A 1 313 ? 13.815 15.457 -35.426 1.00 85.56 313 CYS A C 1
ATOM 2378 O O . CYS A 1 313 ? 12.608 15.561 -35.674 1.00 85.56 313 CYS A O 1
ATOM 2380 N N . PRO A 1 314 ? 14.694 16.371 -35.873 1.00 86.44 314 PRO A N 1
ATOM 2381 C CA . PRO A 1 314 ? 14.276 17.511 -36.674 1.00 86.44 314 PRO A CA 1
ATOM 2382 C C . PRO A 1 314 ? 13.607 17.052 -37.978 1.00 86.44 314 PRO A C 1
ATOM 2384 O O . PRO A 1 314 ? 14.022 16.088 -38.634 1.00 86.44 314 PRO A O 1
ATOM 2387 N N . ARG A 1 315 ? 12.532 17.752 -38.349 1.00 90.12 315 ARG A N 1
ATOM 2388 C CA . ARG A 1 315 ? 11.820 17.547 -39.613 1.00 90.12 315 ARG A CA 1
ATOM 2389 C C . ARG A 1 315 ? 12.296 18.577 -40.623 1.00 90.12 315 ARG A C 1
ATOM 2391 O O . ARG A 1 315 ? 12.332 19.766 -40.317 1.00 90.12 315 ARG A O 1
ATOM 2398 N N . GLY A 1 316 ? 12.614 18.114 -41.826 1.00 85.81 316 GLY A N 1
ATOM 2399 C CA . GLY A 1 316 ? 12.950 19.007 -42.928 1.00 85.81 316 GLY A CA 1
ATOM 2400 C C . GLY A 1 316 ? 11.733 19.792 -43.413 1.00 85.81 316 GLY A C 1
ATOM 2401 O O . GLY A 1 316 ? 10.591 19.511 -43.040 1.00 85.81 316 GLY A O 1
ATOM 2402 N N . ALA A 1 317 ? 11.949 20.732 -44.334 1.00 86.06 317 ALA A N 1
ATOM 2403 C CA . ALA A 1 317 ? 10.878 21.535 -44.941 1.00 86.06 317 ALA A CA 1
ATOM 2404 C C . ALA A 1 317 ? 9.772 20.699 -45.629 1.00 86.06 317 ALA A C 1
ATOM 2406 O O . ALA A 1 317 ? 8.668 21.185 -45.852 1.00 86.06 317 ALA A O 1
ATOM 2407 N N . ASN A 1 318 ? 10.050 19.431 -45.947 1.00 85.38 318 ASN A N 1
ATOM 2408 C CA . ASN A 1 318 ? 9.090 18.473 -46.499 1.00 85.38 318 ASN A CA 1
ATOM 2409 C C . ASN A 1 318 ? 8.215 17.773 -45.434 1.00 85.38 318 ASN A C 1
ATOM 2411 O O . ASN A 1 318 ? 7.457 16.864 -45.773 1.00 85.38 318 ASN A O 1
ATOM 2415 N N . GLY A 1 319 ? 8.341 18.146 -44.156 1.00 86.00 319 GLY A N 1
ATOM 2416 C CA . GLY A 1 319 ? 7.584 17.581 -43.036 1.00 86.00 319 GLY A CA 1
ATOM 2417 C C . GLY A 1 319 ? 8.010 16.169 -42.613 1.00 86.00 319 GLY A C 1
ATOM 2418 O O . GLY A 1 319 ? 7.409 15.604 -41.694 1.00 86.00 319 GLY A O 1
ATOM 2419 N N . LYS A 1 320 ? 9.038 15.588 -43.249 1.00 88.56 320 LYS A N 1
ATOM 2420 C CA . LYS A 1 320 ? 9.565 14.254 -42.927 1.00 88.56 320 LYS A CA 1
ATOM 2421 C C . LYS A 1 320 ? 10.694 14.347 -41.900 1.00 88.56 320 LYS A C 1
ATOM 2423 O O . LYS A 1 320 ? 11.517 15.260 -41.965 1.00 88.56 320 LYS A O 1
ATOM 2428 N N . LEU A 1 321 ? 10.744 13.378 -40.983 1.00 86.62 321 LEU A N 1
ATOM 2429 C CA . LEU A 1 321 ? 11.873 13.188 -40.063 1.00 86.62 321 LEU A CA 1
ATOM 2430 C C . LEU A 1 321 ? 13.165 13.019 -40.863 1.00 86.62 321 LEU A C 1
ATOM 2432 O O . LEU A 1 321 ? 13.177 12.279 -41.850 1.00 86.62 321 LEU A O 1
ATOM 2436 N N . CYS A 1 322 ? 14.224 13.727 -40.465 1.00 90.94 322 CYS A N 1
ATOM 2437 C CA . CYS A 1 322 ? 15.521 13.683 -41.145 1.00 90.94 322 CYS A CA 1
ATOM 2438 C C . CYS A 1 322 ? 15.418 13.943 -42.655 1.00 90.94 322 CYS A C 1
ATOM 2440 O O . CYS A 1 322 ? 16.134 13.346 -43.458 1.00 90.94 322 CYS A O 1
ATOM 2442 N N . SER A 1 323 ? 14.444 14.770 -43.056 1.00 92.88 323 SER A N 1
ATOM 2443 C CA . SER A 1 323 ? 14.102 15.071 -44.451 1.00 92.88 323 SER A CA 1
ATOM 2444 C C . SER A 1 323 ? 13.806 13.842 -45.327 1.00 92.88 323 SER A C 1
ATOM 2446 O O . SER A 1 323 ? 13.622 13.991 -46.535 1.00 92.88 323 SER A O 1
ATOM 2448 N N . GLY A 1 324 ? 13.700 12.641 -44.746 1.00 91.12 324 GLY A N 1
ATOM 2449 C CA . GLY A 1 324 ? 13.641 11.367 -45.460 1.00 91.12 324 GLY A CA 1
ATOM 2450 C C . GLY A 1 324 ? 14.972 10.875 -46.047 1.00 91.12 324 GLY A C 1
ATOM 2451 O O . GLY A 1 324 ? 14.923 9.918 -46.808 1.00 91.12 324 GLY A O 1
ATOM 2452 N N . ASN A 1 325 ? 16.112 11.500 -45.716 1.00 93.38 325 ASN A N 1
ATOM 2453 C CA . ASN A 1 325 ? 17.455 11.135 -46.210 1.00 93.38 325 ASN A CA 1
ATOM 2454 C C . ASN A 1 325 ? 18.389 10.711 -45.062 1.00 93.38 325 ASN A C 1
ATOM 2456 O O . ASN A 1 325 ? 19.582 11.021 -45.038 1.00 93.38 325 ASN A O 1
ATOM 2460 N N . GLY A 1 326 ? 17.823 10.102 -44.029 1.00 90.31 326 GLY A N 1
ATOM 2461 C CA . GLY A 1 326 ? 18.558 9.722 -42.838 1.00 90.31 326 GLY A CA 1
ATOM 2462 C C . GLY A 1 326 ? 17.705 8.895 -41.898 1.00 90.31 326 GLY A C 1
ATOM 2463 O O . GLY A 1 326 ? 16.474 8.918 -41.953 1.00 90.31 326 GLY A O 1
ATOM 2464 N N . VAL A 1 327 ? 18.381 8.179 -41.009 1.00 87.44 327 VAL A N 1
ATOM 2465 C CA . VAL A 1 327 ? 17.754 7.395 -39.948 1.00 87.44 327 VAL A CA 1
ATOM 2466 C C . VAL A 1 327 ? 17.797 8.213 -38.664 1.00 87.44 327 VAL A C 1
ATOM 2468 O O . VAL A 1 327 ? 18.861 8.675 -38.252 1.00 87.44 327 VAL A O 1
ATOM 2471 N N . CYS A 1 328 ? 16.647 8.400 -38.020 1.00 81.12 328 CYS A N 1
ATOM 2472 C CA . CYS A 1 328 ? 16.604 9.039 -36.710 1.00 81.12 328 CYS A CA 1
ATOM 2473 C C . CYS A 1 328 ? 17.239 8.112 -35.664 1.00 81.12 328 CYS A C 1
ATOM 2475 O O . CYS A 1 328 ? 16.795 6.984 -35.462 1.00 81.12 328 CYS A O 1
ATOM 2477 N N . ASP A 1 329 ? 18.273 8.584 -34.981 1.00 81.31 329 ASP A N 1
ATOM 2478 C CA . ASP A 1 329 ? 18.893 7.907 -33.851 1.00 81.31 329 ASP A CA 1
ATOM 2479 C C . ASP A 1 329 ? 18.798 8.806 -32.620 1.00 81.31 329 ASP A C 1
ATOM 2481 O O . ASP A 1 329 ? 19.552 9.763 -32.455 1.00 81.31 329 ASP A O 1
ATOM 2485 N N . CYS A 1 330 ? 17.811 8.514 -31.772 1.00 77.44 330 CYS A N 1
ATOM 2486 C CA . CYS A 1 330 ? 17.617 9.168 -30.481 1.00 77.44 330 CYS A CA 1
ATOM 2487 C C . CYS A 1 330 ? 17.634 10.713 -30.527 1.00 77.44 330 CYS A C 1
ATOM 2489 O O . CYS A 1 330 ? 18.356 11.360 -29.774 1.00 77.44 330 CYS A O 1
ATOM 2491 N N . GLY A 1 331 ? 16.853 11.314 -31.432 1.00 78.56 331 GLY A N 1
ATOM 2492 C CA . GLY A 1 331 ? 16.762 12.775 -31.583 1.00 78.56 331 GLY A CA 1
ATOM 2493 C C . GLY A 1 331 ? 17.824 13.393 -32.500 1.00 78.56 331 GLY A C 1
ATOM 2494 O O . GLY A 1 331 ? 17.728 14.572 -32.824 1.00 78.56 331 GLY A O 1
ATOM 2495 N N . THR A 1 332 ? 18.791 12.605 -32.979 1.00 86.50 332 THR A N 1
ATOM 2496 C CA . THR A 1 332 ? 19.783 13.040 -33.970 1.00 86.50 332 THR A CA 1
ATOM 2497 C C . THR A 1 332 ? 19.566 12.322 -35.293 1.00 86.50 332 THR A C 1
ATOM 2499 O O . THR A 1 332 ? 19.416 11.103 -35.326 1.00 86.50 332 THR A O 1
ATOM 2502 N N . CYS A 1 333 ? 19.586 13.044 -36.409 1.00 89.19 333 CYS A N 1
ATOM 2503 C CA . CYS A 1 333 ? 19.523 12.402 -37.714 1.00 89.19 333 CYS A CA 1
ATOM 2504 C C . CYS A 1 333 ? 20.896 11.881 -38.145 1.00 89.19 333 CYS A C 1
ATOM 2506 O O . CYS A 1 333 ? 21.840 12.649 -38.323 1.00 89.19 333 CYS A O 1
ATOM 2508 N N . LYS A 1 334 ? 21.000 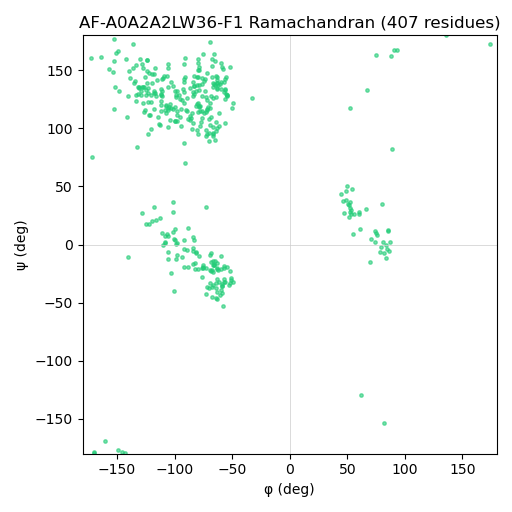10.566 -38.351 1.00 91.94 334 LYS A N 1
ATOM 2509 C CA . LYS A 1 334 ? 22.130 9.947 -39.048 1.00 91.94 334 LYS A CA 1
ATOM 2510 C C . LYS A 1 334 ? 21.856 10.000 -40.543 1.00 91.94 334 LYS A C 1
ATOM 2512 O O . LYS A 1 334 ? 21.067 9.204 -41.053 1.00 91.94 334 LYS A O 1
ATOM 2517 N N . CYS A 1 335 ? 22.460 10.973 -41.213 1.00 92.50 335 CYS A N 1
ATOM 2518 C CA . CYS A 1 335 ? 22.257 11.187 -42.640 1.00 92.50 335 CYS A CA 1
ATOM 2519 C C . CYS A 1 335 ? 22.834 10.045 -43.473 1.00 92.50 335 CYS A C 1
ATOM 2521 O O . CYS A 1 335 ? 23.875 9.482 -43.136 1.00 92.50 335 CYS A O 1
ATOM 2523 N N . GLU A 1 336 ? 22.142 9.719 -44.560 1.00 93.00 336 GLU A N 1
ATOM 2524 C CA . GLU A 1 336 ? 22.665 8.843 -45.604 1.00 93.00 336 GLU A CA 1
ATOM 2525 C C . GLU A 1 336 ? 23.872 9.496 -46.297 1.00 93.00 336 GLU A C 1
ATOM 2527 O O . GLU A 1 336 ? 24.031 10.723 -46.282 1.00 93.00 336 GLU A O 1
ATOM 2532 N N . ASP A 1 337 ? 24.725 8.680 -46.922 1.00 89.12 337 ASP A N 1
ATOM 2533 C CA . ASP A 1 337 ? 25.910 9.166 -47.630 1.00 89.12 337 ASP A CA 1
ATOM 2534 C C . ASP A 1 337 ? 25.531 10.231 -48.670 1.00 89.12 337 ASP A C 1
ATOM 2536 O O . ASP A 1 337 ? 24.644 10.046 -49.506 1.00 89.12 337 ASP A O 1
ATOM 2540 N N . GLY A 1 338 ? 26.219 11.373 -48.616 1.00 83.75 338 GLY A N 1
ATOM 2541 C CA . GLY A 1 338 ? 25.918 12.516 -49.475 1.00 83.75 338 GLY A CA 1
ATOM 2542 C C . GLY A 1 338 ? 24.816 13.436 -48.946 1.00 83.75 338 GLY A C 1
ATOM 2543 O O . GLY A 1 338 ? 24.396 14.326 -49.682 1.00 83.75 338 GLY A O 1
ATOM 2544 N N . TYR A 1 339 ? 24.382 13.298 -47.690 1.00 90.06 339 TYR A N 1
ATOM 2545 C CA . TYR A 1 339 ? 23.502 14.251 -47.007 1.00 90.06 339 TYR A CA 1
ATOM 2546 C C . TYR A 1 339 ? 24.136 14.803 -45.720 1.00 90.06 339 TYR A C 1
ATOM 2548 O O . TYR A 1 339 ? 24.923 14.138 -45.054 1.00 90.06 339 TYR A O 1
ATOM 2556 N N . SER A 1 340 ? 23.823 16.052 -45.381 1.00 85.31 340 SER A N 1
ATOM 2557 C CA . SER A 1 340 ? 24.344 16.767 -44.210 1.00 85.31 340 SER A CA 1
ATOM 2558 C C . SER A 1 340 ? 23.297 17.717 -43.609 1.00 85.31 340 SER A C 1
ATOM 2560 O O . SER A 1 340 ? 22.170 17.805 -44.108 1.00 85.31 340 SER A O 1
ATOM 2562 N N . LYS A 1 341 ? 23.691 18.447 -42.552 1.00 87.62 341 LYS A N 1
ATOM 2563 C CA . LYS A 1 341 ? 22.850 19.199 -41.591 1.00 87.62 341 LYS A CA 1
ATOM 2564 C C . LYS A 1 341 ? 22.110 18.323 -40.583 1.00 87.62 341 LYS A C 1
ATOM 2566 O O . LYS A 1 341 ? 21.954 17.125 -40.778 1.00 87.62 341 LYS A O 1
ATOM 2571 N N . GLU A 1 342 ? 21.647 18.962 -39.508 1.00 89.94 342 GLU A N 1
ATOM 2572 C CA . GLU A 1 342 ? 20.935 18.323 -38.392 1.00 89.94 342 GLU A CA 1
ATOM 2573 C C . GLU A 1 342 ? 19.678 17.558 -38.831 1.00 89.94 342 GLU A C 1
ATOM 2575 O O . GLU A 1 342 ? 19.331 16.561 -38.211 1.00 89.94 342 GLU A O 1
ATOM 2580 N N . ASP A 1 343 ? 19.017 17.993 -39.908 1.00 91.75 343 ASP A N 1
ATOM 2581 C CA . ASP A 1 343 ? 17.798 17.396 -40.462 1.00 91.75 343 ASP A CA 1
ATOM 2582 C C . ASP A 1 343 ? 18.029 16.617 -41.767 1.00 91.75 343 ASP A C 1
ATOM 2584 O O . ASP A 1 343 ? 17.058 16.258 -42.431 1.00 91.75 343 ASP A O 1
ATOM 2588 N N . CYS A 1 344 ? 19.283 16.397 -42.176 1.00 93.12 344 CYS A N 1
ATOM 2589 C CA . CYS A 1 344 ? 19.658 15.750 -43.441 1.00 93.12 344 CYS A CA 1
ATOM 2590 C C . CYS A 1 344 ? 19.003 16.361 -44.696 1.00 93.12 344 CYS A C 1
ATOM 2592 O O . CYS A 1 344 ? 18.782 15.680 -45.704 1.00 93.12 344 CYS A O 1
ATOM 2594 N N . SER A 1 345 ? 18.667 17.655 -44.655 1.00 91.38 345 SER A N 1
ATOM 2595 C CA . SER A 1 345 ? 18.084 18.370 -45.798 1.00 91.38 345 SER A CA 1
ATOM 2596 C C . SER A 1 345 ? 19.106 18.716 -46.881 1.00 91.38 345 SER A C 1
ATOM 2598 O O . SER A 1 345 ? 18.735 18.984 -48.024 1.00 91.38 345 SER A O 1
ATOM 2600 N N . CYS A 1 346 ? 20.396 18.740 -46.543 1.00 87.81 346 CYS A N 1
ATOM 2601 C CA . CYS A 1 346 ? 21.438 19.249 -47.421 1.00 87.81 346 CYS A CA 1
ATOM 2602 C C . CYS A 1 346 ? 22.098 18.119 -48.203 1.00 87.81 346 CYS A C 1
ATOM 2604 O O . CYS A 1 346 ? 22.866 17.348 -47.638 1.00 87.81 346 CYS A O 1
ATOM 2606 N N . LYS A 1 347 ? 21.856 18.042 -49.514 1.00 84.12 347 LYS A N 1
ATOM 2607 C CA . LYS A 1 347 ? 22.638 17.156 -50.380 1.00 84.12 347 LYS A CA 1
ATOM 2608 C C . LYS A 1 347 ? 24.066 17.711 -50.483 1.00 84.12 347 LYS A C 1
ATOM 2610 O O . LYS A 1 347 ? 24.266 18.824 -50.958 1.00 84.12 347 LYS A O 1
ATOM 2615 N N . SER A 1 348 ? 25.032 16.934 -50.013 1.00 72.75 348 SER A N 1
ATOM 2616 C CA . SER A 1 348 ? 26.477 17.219 -49.987 1.00 72.75 348 SER A CA 1
ATOM 2617 C C . SER A 1 348 ? 27.181 16.777 -51.276 1.00 72.75 348 SER A C 1
ATOM 2619 O O . SER A 1 348 ? 28.396 16.638 -51.312 1.00 72.75 348 SER A O 1
ATOM 2621 N N . ASP A 1 349 ? 26.403 16.496 -52.321 1.00 74.19 349 ASP A N 1
ATOM 2622 C CA . ASP A 1 349 ? 26.892 16.180 -53.656 1.00 74.19 349 ASP A CA 1
ATOM 2623 C C . ASP A 1 349 ? 27.260 17.477 -54.389 1.00 74.19 349 ASP A C 1
ATOM 2625 O O . ASP A 1 349 ? 26.394 18.300 -54.706 1.00 74.19 349 ASP A O 1
ATOM 2629 N N . ASP A 1 350 ? 28.551 17.633 -54.670 1.00 80.00 350 ASP A N 1
ATOM 2630 C CA . ASP A 1 350 ? 29.139 18.797 -55.331 1.00 80.00 350 ASP A CA 1
ATOM 2631 C C . ASP A 1 350 ? 28.747 18.924 -56.811 1.00 80.00 350 ASP A C 1
ATOM 2633 O O . ASP A 1 350 ? 29.001 19.962 -57.427 1.00 80.00 350 ASP A O 1
ATOM 2637 N N . ALA A 1 351 ? 28.086 17.915 -57.396 1.00 81.25 351 ALA A N 1
ATOM 2638 C CA . ALA A 1 351 ? 27.715 17.899 -58.811 1.00 81.25 351 ALA A CA 1
ATOM 2639 C C . ALA A 1 351 ? 26.953 19.157 -59.267 1.00 81.25 351 ALA A C 1
ATOM 2641 O O . ALA A 1 351 ? 27.121 19.607 -60.399 1.00 81.25 351 ALA A O 1
ATOM 2642 N N . GLN A 1 352 ? 26.140 19.763 -58.394 1.00 81.94 352 GLN A N 1
ATOM 2643 C CA . GLN A 1 352 ? 25.366 20.969 -58.725 1.00 81.94 352 GLN A CA 1
ATOM 2644 C C . GLN A 1 352 ? 26.180 22.271 -58.691 1.00 81.94 352 GLN A C 1
ATOM 2646 O O . GLN A 1 352 ? 25.683 23.301 -59.150 1.00 81.94 352 GLN A O 1
ATOM 2651 N N . CYS A 1 353 ? 27.411 22.221 -58.180 1.00 87.06 353 CYS A N 1
ATOM 2652 C CA . CYS A 1 353 ? 28.331 23.343 -58.001 1.00 87.06 353 CYS A CA 1
ATOM 2653 C C . CYS A 1 353 ? 29.518 23.316 -58.979 1.00 87.06 353 CYS A C 1
ATOM 2655 O O . CYS A 1 353 ? 30.387 24.185 -58.903 1.00 87.06 353 CYS A O 1
ATOM 2657 N N . ILE A 1 354 ? 29.576 22.333 -59.881 1.00 87.56 354 ILE A N 1
ATOM 2658 C CA . ILE A 1 354 ? 30.657 22.194 -60.859 1.00 87.56 354 ILE A CA 1
ATOM 2659 C C . ILE A 1 354 ? 30.259 22.875 -62.170 1.00 87.56 354 ILE A C 1
ATOM 2661 O O . ILE A 1 354 ? 29.251 22.531 -62.784 1.00 87.56 354 ILE A O 1
ATOM 2665 N N . GLU A 1 355 ? 31.094 23.805 -62.629 1.00 89.62 355 GLU A N 1
ATOM 2666 C CA . GLU A 1 355 ? 30.988 24.440 -63.944 1.00 89.62 355 GLU A CA 1
ATOM 2667 C C . GLU A 1 355 ? 32.310 24.251 -64.690 1.00 89.62 355 GLU A C 1
ATOM 2669 O O . GLU A 1 355 ? 33.384 24.496 -64.145 1.00 89.62 355 GLU A O 1
ATOM 2674 N N . SER A 1 356 ? 32.251 23.755 -65.931 1.00 86.25 356 SER A N 1
ATOM 2675 C CA . SER A 1 356 ? 33.442 23.481 -66.757 1.00 86.25 356 SER A CA 1
ATOM 2676 C C . SER A 1 356 ? 34.517 22.627 -66.056 1.00 86.25 356 SER A C 1
ATOM 2678 O O . SER A 1 356 ? 35.712 22.815 -66.268 1.00 86.25 356 SER A O 1
ATOM 2680 N N . GLY A 1 357 ? 34.095 21.688 -65.201 1.00 85.88 357 GLY A N 1
ATOM 2681 C CA . GLY A 1 357 ? 34.989 20.806 -64.442 1.00 85.88 357 GLY A CA 1
ATOM 2682 C C . GLY A 1 357 ? 35.594 21.421 -63.174 1.00 85.88 357 GLY A C 1
ATOM 2683 O O . GLY A 1 357 ? 36.362 20.744 -62.497 1.00 85.88 357 GLY A O 1
ATOM 2684 N N . MET A 1 358 ? 35.247 22.663 -62.821 1.00 89.19 358 MET A N 1
ATOM 2685 C CA . MET A 1 358 ? 35.736 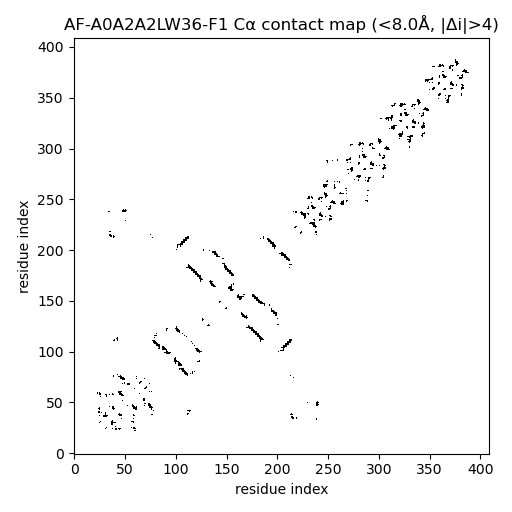23.341 -61.618 1.00 89.19 358 MET A CA 1
ATOM 2686 C C . MET A 1 358 ? 34.616 23.543 -60.595 1.00 89.19 358 MET A C 1
ATOM 2688 O O . MET A 1 358 ? 33.551 24.073 -60.915 1.00 89.19 358 MET A O 1
ATOM 2692 N N . LEU A 1 359 ? 34.868 23.149 -59.344 1.00 90.62 359 LEU A N 1
ATOM 2693 C CA . LEU A 1 359 ? 33.947 23.363 -58.228 1.00 90.62 359 LEU A CA 1
ATOM 2694 C C . LEU A 1 359 ? 33.924 24.847 -57.854 1.00 90.62 359 LEU A C 1
ATOM 2696 O O . LEU A 1 359 ? 34.947 25.391 -57.442 1.00 90.62 359 LEU A O 1
ATOM 2700 N N . CYS A 1 360 ? 32.774 25.505 -58.015 1.00 91.62 360 CYS A N 1
ATOM 2701 C CA . CYS A 1 360 ? 32.598 26.936 -57.749 1.00 91.62 360 CYS A CA 1
ATOM 2702 C C . CYS A 1 360 ? 33.716 27.807 -58.349 1.00 91.62 360 CYS A C 1
ATOM 2704 O O . CYS A 1 360 ? 34.182 28.747 -57.703 1.00 91.62 360 CYS A O 1
ATOM 2706 N N . ASN A 1 361 ? 34.200 27.437 -59.546 1.00 91.94 361 ASN A N 1
ATOM 2707 C CA . ASN A 1 361 ? 35.341 28.058 -60.228 1.00 91.94 361 ASN A CA 1
ATOM 2708 C C . ASN A 1 361 ? 36.581 28.281 -59.320 1.00 91.94 361 ASN A C 1
ATOM 2710 O O . ASN A 1 361 ? 37.367 29.183 -59.571 1.00 91.94 361 ASN A O 1
ATOM 2714 N N . ASN A 1 362 ? 36.772 27.474 -58.264 1.00 91.94 362 ASN A N 1
ATOM 2715 C CA . ASN A 1 362 ? 37.791 27.635 -57.209 1.00 91.94 362 ASN A CA 1
ATOM 2716 C C . ASN A 1 362 ? 37.703 28.940 -56.381 1.00 91.94 362 ASN A C 1
ATOM 2718 O O . ASN A 1 362 ? 38.616 29.257 -55.616 1.00 91.94 362 ASN A O 1
ATOM 2722 N N . HIS A 1 363 ? 36.597 29.678 -56.482 1.00 93.50 363 HIS A N 1
ATOM 2723 C CA . HIS A 1 363 ? 36.374 30.968 -55.818 1.00 93.50 363 HIS A CA 1
ATOM 2724 C C . HIS A 1 363 ? 35.225 30.937 -54.803 1.00 93.50 363 HIS A C 1
ATOM 2726 O O . HIS A 1 363 ? 34.663 31.971 -54.437 1.00 93.50 363 HIS A O 1
ATOM 2732 N N . GLY A 1 364 ? 34.871 29.746 -54.333 1.00 90.44 364 GLY A N 1
ATOM 2733 C CA . GLY A 1 364 ? 33.845 29.553 -53.324 1.00 90.44 364 GLY A CA 1
ATOM 2734 C C . GLY A 1 364 ? 33.820 28.127 -52.799 1.00 90.44 364 GLY A C 1
ATOM 2735 O O . GLY A 1 364 ? 34.611 27.278 -53.212 1.00 90.44 364 GLY A O 1
ATOM 2736 N N . LYS A 1 365 ? 32.877 27.866 -51.898 1.00 89.94 365 LYS A N 1
ATOM 2737 C CA . LYS A 1 365 ? 32.579 26.531 -51.371 1.00 89.94 365 LYS A CA 1
ATOM 2738 C C . LYS A 1 365 ? 31.173 26.119 -51.782 1.00 89.94 365 LYS A C 1
ATOM 2740 O O . LYS A 1 365 ? 30.274 26.956 -51.797 1.00 89.94 365 LYS A O 1
ATOM 2745 N N . CYS A 1 366 ? 30.973 24.847 -52.113 1.00 86.88 366 CYS A N 1
ATOM 2746 C CA . CYS A 1 366 ? 29.632 24.328 -52.345 1.00 86.88 366 CYS A CA 1
ATOM 2747 C C . CYS A 1 366 ? 28.951 24.067 -50.998 1.00 86.88 366 CYS A C 1
ATOM 2749 O O . CYS A 1 366 ? 29.416 23.250 -50.209 1.00 86.88 366 CYS A O 1
ATOM 2751 N N . GLU A 1 367 ? 27.847 24.759 -50.731 1.00 85.44 367 GLU A N 1
ATOM 2752 C CA . GLU A 1 367 ? 27.010 24.528 -49.558 1.00 85.44 367 GLU A CA 1
ATOM 2753 C C . GLU A 1 367 ? 25.584 24.209 -50.024 1.00 85.44 367 GLU A C 1
ATOM 2755 O O . GLU A 1 367 ? 24.879 25.052 -50.582 1.00 85.44 367 GLU A O 1
ATOM 2760 N N . CYS A 1 368 ? 25.155 22.959 -49.822 1.00 83.06 368 CYS A N 1
ATOM 2761 C CA . CYS A 1 368 ? 23.838 22.442 -50.222 1.00 83.06 368 CYS A CA 1
ATOM 2762 C C . CYS A 1 368 ? 23.492 22.648 -51.702 1.00 83.06 368 CYS A C 1
ATOM 2764 O O . CYS A 1 368 ? 22.405 23.126 -52.032 1.00 83.06 368 CYS A O 1
ATOM 2766 N N . GLY A 1 369 ? 24.422 22.306 -52.597 1.00 80.50 369 GLY A N 1
ATOM 2767 C CA . GLY A 1 369 ? 24.221 22.422 -54.044 1.00 80.50 369 GLY A CA 1
ATOM 2768 C C . GLY A 1 369 ? 24.261 23.859 -54.576 1.00 80.50 369 GLY A C 1
ATOM 2769 O O . GLY A 1 369 ? 23.905 24.095 -55.731 1.00 80.50 369 GLY A O 1
ATOM 2770 N N . LYS A 1 370 ? 24.696 24.828 -53.760 1.00 87.75 370 LYS A N 1
ATOM 2771 C CA . LYS A 1 370 ? 24.893 26.221 -54.166 1.00 87.75 370 LYS A CA 1
ATOM 2772 C C . LYS A 1 370 ? 26.291 26.702 -53.791 1.00 87.75 370 LYS A C 1
ATOM 2774 O O . LYS A 1 370 ? 26.743 26.495 -52.671 1.00 87.75 370 LYS A O 1
ATOM 2779 N N . CYS A 1 371 ? 26.955 27.400 -54.706 1.00 90.19 371 CYS A N 1
ATOM 2780 C CA . CYS A 1 371 ? 28.234 28.023 -54.401 1.00 90.19 371 CYS A CA 1
ATOM 2781 C C . CYS A 1 371 ? 28.063 29.246 -53.493 1.00 90.19 371 CYS A C 1
ATOM 2783 O O . CYS A 1 371 ? 27.307 30.171 -53.801 1.00 90.19 371 CYS A O 1
ATOM 2785 N N . VAL A 1 372 ? 28.797 29.244 -52.385 1.00 91.88 372 VAL A N 1
ATOM 2786 C CA . VAL A 1 372 ? 29.027 30.386 -51.503 1.00 91.88 372 VAL A CA 1
ATOM 2787 C C . VAL A 1 372 ? 30.377 30.978 -51.884 1.00 91.88 372 VAL A C 1
ATOM 2789 O O . VAL A 1 372 ? 31.423 30.373 -51.646 1.00 91.88 372 VAL A O 1
ATOM 2792 N N . CYS A 1 373 ? 30.344 32.131 -52.547 1.00 93.88 373 CYS A N 1
ATOM 2793 C CA . CYS A 1 373 ? 31.531 32.765 -53.108 1.00 93.88 373 CYS A CA 1
ATOM 2794 C C . CYS A 1 373 ? 32.354 33.506 -52.052 1.00 93.88 373 CYS A C 1
ATOM 2796 O O . CYS A 1 373 ? 31.819 34.008 -51.064 1.00 93.88 373 CYS A O 1
ATOM 2798 N N . HIS A 1 374 ? 33.665 33.580 -52.272 1.00 93.25 374 HIS A N 1
ATOM 2799 C CA . HIS A 1 374 ? 34.564 34.435 -51.498 1.00 93.25 374 HIS A CA 1
ATOM 2800 C C . HIS A 1 374 ? 34.264 35.926 -51.765 1.00 93.25 374 HIS A C 1
ATOM 2802 O O . HIS A 1 374 ? 33.690 36.258 -52.797 1.00 93.25 374 HIS A O 1
ATOM 2808 N N . GLU A 1 375 ? 34.679 36.826 -50.862 1.00 87.50 375 GLU A N 1
ATOM 2809 C CA . GLU A 1 375 ? 34.239 38.241 -50.791 1.00 87.50 375 GLU A CA 1
ATOM 2810 C C . GLU A 1 375 ? 34.342 39.067 -52.090 1.00 87.50 375 GLU A C 1
ATOM 2812 O O . GLU A 1 375 ? 33.643 40.065 -52.223 1.00 87.50 375 GLU A O 1
ATOM 2817 N N . THR A 1 376 ? 35.194 38.683 -53.044 1.00 89.38 376 THR A N 1
ATOM 2818 C CA . THR A 1 376 ? 35.413 39.412 -54.308 1.00 89.38 376 THR A CA 1
ATOM 2819 C C . THR A 1 376 ? 34.831 38.710 -55.533 1.00 89.38 376 THR A C 1
ATOM 2821 O O . THR A 1 376 ? 35.114 39.119 -56.657 1.00 89.38 376 THR A O 1
ATOM 2824 N N . TYR A 1 377 ? 34.073 37.630 -55.345 1.00 91.06 377 TYR A N 1
ATOM 2825 C CA . TYR A 1 377 ? 33.516 36.830 -56.429 1.00 91.06 377 TYR A CA 1
ATOM 2826 C C . TYR A 1 377 ? 32.006 36.682 -56.276 1.00 91.06 377 TYR A C 1
ATOM 2828 O O . TYR A 1 377 ? 31.482 36.544 -55.173 1.00 91.06 377 TYR A O 1
ATOM 2836 N N . SER A 1 378 ? 31.298 36.668 -57.398 1.00 88.44 378 SER A N 1
ATOM 2837 C CA . SER A 1 378 ? 29.853 36.484 -57.435 1.00 88.44 378 SER A CA 1
ATOM 2838 C C . SER A 1 378 ? 29.404 35.659 -58.643 1.00 88.44 378 SER A C 1
ATOM 2840 O O . SER A 1 378 ? 30.203 35.132 -59.427 1.00 88.44 378 SER A O 1
ATOM 2842 N N . GLY A 1 379 ? 28.090 35.464 -58.751 1.00 87.44 379 GLY A N 1
ATOM 2843 C CA . GLY A 1 379 ? 27.473 34.572 -59.728 1.00 87.44 379 GLY A CA 1
ATOM 2844 C C . GLY A 1 379 ? 27.235 33.158 -59.191 1.00 87.44 379 GLY A C 1
ATOM 2845 O O . GLY A 1 379 ? 27.726 32.770 -58.134 1.00 87.44 379 GLY A O 1
ATOM 2846 N N . ARG A 1 380 ? 26.443 32.374 -59.933 1.00 89.50 380 ARG A N 1
ATOM 2847 C CA . ARG A 1 380 ? 25.959 31.043 -59.513 1.00 89.50 380 ARG A CA 1
ATOM 2848 C C . ARG A 1 380 ? 27.081 30.058 -59.160 1.00 89.50 380 ARG A C 1
ATOM 2850 O O . ARG A 1 380 ? 26.885 29.232 -58.276 1.00 89.50 380 ARG A O 1
ATOM 2857 N N . TYR A 1 381 ? 28.221 30.178 -59.837 1.00 92.25 381 TYR A N 1
ATOM 2858 C CA . TYR A 1 381 ? 29.403 29.329 -59.679 1.00 92.25 381 TYR A CA 1
ATOM 2859 C C . TYR A 1 381 ? 30.660 30.133 -59.312 1.00 92.25 381 TYR A C 1
ATOM 2861 O O . TYR A 1 381 ? 31.763 29.643 -59.508 1.00 92.25 381 TYR A O 1
ATOM 2869 N N . CYS A 1 382 ? 30.522 31.373 -58.827 1.00 93.31 382 CYS A N 1
ATOM 2870 C CA . CYS A 1 382 ? 31.648 32.239 -58.436 1.00 93.31 382 CYS A CA 1
ATOM 2871 C C . CYS A 1 382 ? 32.653 32.577 -59.554 1.00 93.31 382 CYS A C 1
ATOM 2873 O O . CYS A 1 382 ? 33.821 32.833 -59.285 1.00 93.31 382 CYS A O 1
ATOM 2875 N N . GLY A 1 383 ? 32.213 32.588 -60.816 1.00 89.50 383 GLY A N 1
ATOM 2876 C CA . GLY A 1 383 ? 33.071 32.910 -61.965 1.00 89.50 383 GLY A CA 1
ATOM 2877 C C . GLY A 1 383 ? 33.225 34.408 -62.263 1.00 89.50 383 GLY A C 1
ATOM 2878 O O . GLY A 1 383 ? 33.970 34.769 -63.168 1.00 89.50 383 GLY A O 1
ATOM 2879 N N . SER A 1 384 ? 32.503 35.290 -61.562 1.00 89.06 384 SER A N 1
ATOM 2880 C CA . SER A 1 384 ? 32.529 36.740 -61.819 1.00 89.06 384 SER A CA 1
ATOM 2881 C C . SER A 1 384 ? 33.316 37.467 -60.734 1.00 89.06 384 SER A C 1
ATOM 2883 O O . SER A 1 384 ? 32.895 37.468 -59.585 1.00 89.06 384 SER A O 1
ATOM 2885 N N . GLU A 1 385 ? 34.437 38.096 -61.086 1.00 84.88 385 GLU A N 1
ATOM 2886 C CA . GLU A 1 385 ? 35.220 38.924 -60.160 1.00 84.88 385 GLU A CA 1
ATOM 2887 C C . GLU A 1 385 ? 34.581 40.317 -60.027 1.00 84.88 385 GLU A C 1
ATOM 2889 O O . GLU A 1 385 ? 34.420 41.052 -61.009 1.00 84.88 385 GLU A O 1
ATOM 2894 N N . GLU A 1 386 ? 34.201 40.698 -58.809 1.00 77.12 386 GLU A N 1
ATOM 2895 C CA . GLU A 1 386 ? 33.655 42.020 -58.527 1.00 77.12 386 GLU A CA 1
ATOM 2896 C C . GLU A 1 386 ? 34.794 43.041 -58.489 1.00 77.12 386 GLU A C 1
ATOM 2898 O O . GLU A 1 386 ? 35.575 43.122 -57.540 1.00 77.12 386 GLU A O 1
ATOM 2903 N N . LYS A 1 387 ? 34.901 43.856 -59.546 1.00 64.81 387 LYS A N 1
ATOM 2904 C CA . LYS A 1 387 ? 35.851 44.972 -59.589 1.00 64.81 387 LYS A CA 1
ATOM 2905 C C . LYS A 1 387 ? 35.497 45.983 -58.500 1.00 64.81 387 LYS A C 1
ATOM 2907 O O . LYS A 1 387 ? 34.626 46.832 -58.694 1.00 64.81 387 LYS A O 1
ATOM 2912 N N . VAL A 1 388 ? 36.211 45.940 -57.377 1.00 61.09 388 VAL A N 1
ATOM 2913 C CA . VAL A 1 388 ? 36.179 47.006 -56.371 1.00 61.09 388 VAL A CA 1
ATOM 2914 C C . VAL A 1 388 ? 36.738 48.272 -57.018 1.00 61.09 388 VAL A C 1
ATOM 2916 O O . VAL A 1 388 ? 37.950 48.463 -57.126 1.00 61.09 388 VAL A O 1
ATOM 2919 N N . ASN A 1 389 ? 35.850 49.141 -57.493 1.00 48.94 389 ASN A N 1
ATOM 2920 C CA . ASN A 1 389 ? 36.237 50.380 -58.150 1.00 48.94 389 ASN A CA 1
ATOM 2921 C C . ASN A 1 389 ? 36.773 51.363 -57.092 1.00 48.94 389 ASN A C 1
ATOM 2923 O O . ASN A 1 389 ? 36.019 52.089 -56.444 1.00 48.94 389 ASN A O 1
ATOM 2927 N N . ARG A 1 390 ? 38.093 51.377 -56.876 1.00 51.19 390 ARG A N 1
ATOM 2928 C CA . ARG A 1 390 ? 38.772 52.444 -56.125 1.00 51.19 390 ARG A CA 1
ATOM 2929 C C . ARG A 1 390 ? 38.923 53.667 -57.033 1.00 51.19 390 ARG A C 1
ATOM 2931 O O . ARG A 1 390 ? 39.827 53.703 -57.860 1.00 51.19 390 ARG A O 1
ATOM 2938 N N . GLY A 1 391 ? 38.070 54.680 -56.849 1.00 40.47 391 GLY A N 1
ATOM 2939 C CA . GLY A 1 391 ? 38.160 55.934 -57.605 1.00 40.47 391 GLY A CA 1
ATOM 2940 C C . GLY A 1 391 ? 37.238 57.076 -57.150 1.00 40.47 391 GLY A C 1
ATOM 2941 O O . GLY A 1 391 ? 36.291 57.391 -57.847 1.00 40.47 391 GLY A O 1
ATOM 2942 N N . ILE A 1 392 ? 37.596 57.708 -56.024 1.00 40.41 392 ILE A N 1
ATOM 2943 C CA . ILE A 1 392 ? 37.466 59.144 -55.666 1.00 40.41 392 ILE A CA 1
ATOM 2944 C C . ILE A 1 392 ? 36.066 59.791 -55.467 1.00 40.41 392 ILE A C 1
ATOM 2946 O O . ILE A 1 392 ? 35.133 59.699 -56.252 1.00 40.41 392 ILE A O 1
ATOM 2950 N N . ILE A 1 393 ? 36.019 60.522 -54.348 1.00 53.09 393 ILE A N 1
ATOM 2951 C CA . ILE A 1 393 ? 34.948 61.230 -53.633 1.00 53.09 393 ILE A CA 1
ATOM 2952 C C . ILE A 1 393 ? 34.552 62.562 -54.305 1.00 53.09 393 ILE A C 1
ATOM 2954 O O . ILE A 1 393 ? 35.433 63.373 -54.581 1.00 53.09 393 ILE A O 1
ATOM 2958 N N . ILE A 1 394 ? 33.248 62.875 -54.388 1.00 40.78 394 ILE A N 1
ATOM 2959 C CA . ILE A 1 394 ? 32.723 64.256 -54.296 1.00 40.78 394 ILE A CA 1
ATOM 2960 C C . ILE A 1 394 ? 31.525 64.240 -53.342 1.00 40.78 394 ILE A C 1
ATOM 2962 O O . ILE A 1 394 ? 30.598 63.448 -53.485 1.00 40.78 394 ILE A O 1
ATOM 2966 N N . GLY A 1 395 ? 31.619 65.065 -52.301 1.00 37.97 395 GLY A N 1
ATOM 2967 C CA . GLY A 1 395 ? 30.769 64.994 -51.122 1.00 37.97 395 GLY A CA 1
ATOM 2968 C C . GLY A 1 395 ? 29.379 65.610 -51.258 1.00 37.97 395 GLY A C 1
ATOM 2969 O O . GLY A 1 395 ? 29.152 66.551 -52.010 1.00 37.97 395 GLY A O 1
ATOM 2970 N N . CYS A 1 396 ? 28.503 65.167 -50.359 1.00 38.22 396 CYS A N 1
ATOM 2971 C CA . CYS A 1 396 ? 27.554 66.057 -49.706 1.00 38.22 396 CYS A CA 1
ATOM 2972 C C . CYS A 1 396 ? 28.001 66.243 -48.251 1.00 38.22 396 CYS A C 1
ATOM 2974 O O . CYS A 1 396 ? 28.017 65.313 -47.444 1.00 38.22 396 CYS A O 1
ATOM 2976 N N . LEU A 1 397 ? 28.405 67.471 -47.934 1.00 37.81 397 LEU A N 1
ATOM 2977 C CA . LEU A 1 397 ? 28.635 67.942 -46.577 1.00 37.81 397 LEU A CA 1
ATOM 2978 C C . LEU A 1 397 ? 27.303 67.999 -45.814 1.00 37.81 397 LEU A C 1
ATOM 2980 O O . LEU A 1 397 ? 26.381 68.692 -46.222 1.00 37.81 397 LEU A O 1
ATOM 2984 N N . LYS A 1 398 ? 27.305 67.319 -44.661 1.00 35.81 398 LYS A N 1
ATOM 2985 C CA . LYS A 1 398 ? 26.589 67.599 -43.402 1.00 35.81 398 LYS A CA 1
ATOM 2986 C C . LYS A 1 398 ? 25.071 67.841 -43.452 1.00 35.81 398 LYS A C 1
ATOM 2988 O O . LYS A 1 398 ? 24.629 68.945 -43.726 1.00 35.81 398 LYS A O 1
ATOM 2993 N N . MET A 1 399 ? 24.346 66.946 -42.778 1.00 32.06 399 MET A N 1
ATOM 2994 C CA . MET A 1 399 ? 23.729 67.301 -41.492 1.00 32.06 399 MET A CA 1
ATOM 2995 C C . MET A 1 399 ? 23.810 66.119 -40.516 1.00 32.06 399 MET A C 1
ATOM 2997 O O . MET A 1 399 ? 23.154 65.097 -40.672 1.00 32.06 399 MET A O 1
ATOM 3001 N N . ASN A 1 400 ? 24.648 66.284 -39.490 1.00 34.97 400 ASN A N 1
ATOM 3002 C CA . ASN A 1 400 ? 24.637 65.472 -38.280 1.00 34.97 400 ASN A CA 1
ATOM 3003 C C . ASN A 1 400 ? 23.365 65.813 -37.494 1.00 34.97 400 ASN A C 1
ATOM 3005 O O . ASN A 1 400 ? 23.343 66.821 -36.792 1.00 34.97 400 ASN A O 1
ATOM 3009 N N . HIS A 1 401 ? 22.347 64.959 -37.549 1.00 35.25 401 HIS A N 1
ATOM 3010 C CA . HIS A 1 401 ? 21.420 64.825 -36.431 1.00 35.25 401 HIS A CA 1
ATOM 3011 C C . HIS A 1 401 ? 21.718 63.508 -35.720 1.00 35.25 401 HIS A C 1
ATOM 3013 O O . HIS A 1 401 ? 21.358 62.423 -36.165 1.00 35.25 401 HIS A O 1
ATOM 3019 N N . LYS A 1 402 ? 22.432 63.640 -34.596 1.00 38.22 402 LYS A N 1
ATOM 3020 C CA . LYS A 1 402 ? 22.528 62.625 -33.548 1.00 38.22 402 LYS A CA 1
ATOM 3021 C C . LYS A 1 402 ? 21.115 62.173 -33.180 1.00 38.22 402 LYS A C 1
ATOM 3023 O O . LYS A 1 402 ? 20.376 62.960 -32.594 1.00 38.22 402 LYS A O 1
ATOM 3028 N N . VAL A 1 403 ? 20.798 60.901 -33.391 1.00 33.75 403 VAL A N 1
ATOM 3029 C CA . VAL A 1 403 ? 19.852 60.203 -32.520 1.00 33.75 403 VAL A CA 1
ATOM 3030 C C . VAL A 1 403 ? 20.581 59.011 -31.926 1.00 33.75 403 VAL A C 1
ATOM 3032 O O . VAL A 1 403 ? 21.038 58.100 -32.608 1.00 33.75 403 VAL A O 1
ATOM 3035 N N . LYS A 1 404 ? 20.783 59.153 -30.619 1.00 35.22 404 LYS A N 1
ATOM 3036 C CA . LYS A 1 404 ? 21.343 58.194 -29.683 1.00 35.22 404 LYS A CA 1
ATOM 3037 C C . LYS A 1 404 ? 20.563 56.881 -29.723 1.00 35.22 404 LYS A C 1
ATOM 3039 O O . LYS A 1 404 ? 19.339 56.894 -29.780 1.00 35.22 404 LYS A O 1
ATOM 3044 N N . SER A 1 405 ? 21.319 55.801 -29.549 1.00 34.38 405 SER A N 1
ATOM 3045 C CA . SER A 1 405 ? 20.902 54.578 -28.863 1.00 34.38 405 SER A CA 1
ATOM 3046 C C . SER A 1 405 ? 19.919 54.880 -27.725 1.00 34.38 405 SER A C 1
ATOM 3048 O O . SER A 1 405 ? 20.214 55.699 -26.849 1.00 34.38 405 SER A O 1
ATOM 3050 N N . ILE A 1 406 ? 18.763 54.222 -27.754 1.00 33.50 406 ILE A N 1
ATOM 3051 C CA . ILE A 1 406 ? 17.896 54.055 -26.594 1.00 33.50 406 ILE A CA 1
ATOM 3052 C C . ILE A 1 406 ? 17.935 52.567 -26.265 1.00 33.50 406 ILE A C 1
ATOM 3054 O O . ILE A 1 406 ? 17.324 51.762 -26.958 1.00 33.50 406 ILE A O 1
ATOM 3058 N N . ASN A 1 407 ? 18.694 52.226 -25.231 1.00 34.38 407 ASN A N 1
ATOM 3059 C CA . ASN A 1 407 ? 18.217 51.374 -24.153 1.00 34.38 407 ASN A CA 1
ATOM 3060 C C . ASN A 1 407 ? 19.009 51.700 -22.882 1.00 34.38 407 ASN A C 1
ATOM 3062 O O . ASN A 1 407 ? 20.172 52.088 -22.968 1.00 34.38 407 ASN A O 1
ATOM 3066 N N . GLU A 1 408 ? 18.331 51.537 -21.744 1.00 33.38 408 GLU A N 1
ATOM 3067 C CA . GLU A 1 408 ? 18.794 51.714 -20.355 1.00 33.38 408 GLU A CA 1
ATOM 3068 C C . GLU A 1 408 ? 18.650 53.137 -19.776 1.00 33.38 408 GLU A C 1
ATOM 3070 O O . GLU A 1 408 ? 19.571 53.956 -19.785 1.00 33.38 408 GLU A O 1
ATOM 3075 N N . ILE A 1 409 ? 17.435 53.457 -19.304 1.00 36.84 409 ILE A N 1
ATOM 3076 C CA . ILE A 1 409 ? 17.011 53.456 -17.882 1.00 36.84 409 ILE A CA 1
ATOM 3077 C C . ILE A 1 409 ? 15.493 53.278 -17.843 1.00 36.84 409 ILE A C 1
ATOM 3079 O O . ILE A 1 409 ? 14.817 54.024 -18.589 1.00 36.84 409 ILE A O 1
#

Radius of gyration: 39.63 Å; Cα contacts (8 Å, |Δi|>4): 860; chains: 1; bounding box: 71×93×116 Å

Nearest PDB structures (foldseek):
  6bxb-assembly1_A  TM=6.853E-01  e=4.056E-20  Homo sapiens
  6bxf-assembly1_A  TM=6.947E-01  e=1.586E-18  Homo sapiens
  3zdz-assembly1_B  TM=8.377E-01  e=2.529E-14  Homo sapiens
  8xf6-assembly1_B  TM=7.718E-01  e=1.207E-13  Homo sapiens
  4wk2-assembly1_B  TM=7.744E-01  e=8.608E-12  Homo sapiens